Protein AF-A0A812RZG4-F1 (afdb_monomer_lite)

Structure (mmCIF, N/CA/C/O backbone):
data_AF-A0A812RZG4-F1
#
_entry.id   AF-A0A812RZG4-F1
#
loop_
_atom_site.group_PDB
_atom_site.id
_atom_site.type_symbol
_atom_site.label_atom_id
_atom_site.label_alt_id
_atom_site.label_comp_id
_atom_site.label_asym_id
_atom_site.label_entity_id
_atom_site.label_seq_id
_atom_site.pdbx_PDB_ins_code
_atom_site.Cartn_x
_atom_site.Cartn_y
_atom_site.Cartn_z
_atom_site.occupancy
_atom_site.B_iso_or_equiv
_atom_site.auth_seq_id
_atom_site.auth_comp_id
_atom_site.auth_asym_id
_atom_site.auth_atom_id
_atom_site.pdbx_PDB_model_num
ATOM 1 N N . MET A 1 1 ? 35.842 13.513 -30.219 1.00 51.75 1 MET A N 1
ATOM 2 C CA . MET A 1 1 ? 35.924 12.450 -31.247 1.00 51.75 1 MET A CA 1
ATOM 3 C C . MET A 1 1 ? 34.737 12.496 -32.222 1.00 51.75 1 MET A C 1
ATOM 5 O O . MET A 1 1 ? 34.885 11.946 -33.302 1.00 51.75 1 MET A O 1
ATOM 9 N N . SER A 1 2 ? 33.647 13.220 -31.914 1.00 59.09 2 SER A N 1
ATOM 10 C CA . SER A 1 2 ? 32.425 13.367 -32.733 1.00 59.09 2 SER A CA 1
ATOM 11 C C . SER A 1 2 ? 32.635 13.960 -34.135 1.00 59.09 2 SER A C 1
ATOM 13 O O . SER A 1 2 ? 32.169 13.393 -35.119 1.00 59.09 2 SER A O 1
ATOM 15 N N . ASP A 1 3 ? 33.378 15.067 -34.253 1.00 62.31 3 ASP A N 1
ATOM 16 C CA . ASP A 1 3 ? 33.413 15.854 -35.501 1.00 62.31 3 ASP A CA 1
ATOM 17 C C . ASP A 1 3 ? 34.073 15.099 -36.664 1.00 62.31 3 ASP A C 1
ATOM 19 O O . ASP A 1 3 ? 33.708 15.277 -37.824 1.00 62.31 3 ASP A O 1
ATOM 23 N N . THR A 1 4 ? 35.033 14.219 -36.365 1.00 77.75 4 THR A N 1
ATOM 24 C CA . THR A 1 4 ? 35.741 13.416 -37.373 1.00 77.75 4 THR A CA 1
ATOM 25 C C . THR A 1 4 ? 34.890 12.252 -37.889 1.00 77.75 4 THR A C 1
ATOM 27 O O . THR A 1 4 ? 34.927 11.954 -39.084 1.00 77.75 4 THR A O 1
ATOM 30 N N . ASP A 1 5 ? 34.103 11.605 -37.022 1.00 81.75 5 ASP A N 1
ATOM 31 C CA . ASP A 1 5 ? 33.207 10.516 -37.429 1.00 81.75 5 ASP A CA 1
ATOM 32 C C . ASP A 1 5 ? 31.976 11.049 -38.174 1.00 81.75 5 ASP A C 1
ATOM 34 O O . ASP A 1 5 ? 31.605 10.482 -39.205 1.00 81.75 5 ASP A O 1
ATOM 38 N N . GLN A 1 6 ? 31.413 12.185 -37.748 1.00 88.31 6 GLN A N 1
ATOM 39 C CA . GLN A 1 6 ? 30.351 12.875 -38.486 1.00 88.31 6 GLN A CA 1
ATOM 40 C C . GLN A 1 6 ? 30.798 13.228 -39.914 1.00 88.31 6 GLN A C 1
ATOM 42 O O . GLN A 1 6 ? 30.150 12.822 -40.877 1.00 88.31 6 GLN A O 1
ATOM 47 N N . GLN A 1 7 ? 31.944 13.904 -40.074 1.00 88.25 7 GLN A N 1
ATOM 48 C CA . GLN A 1 7 ? 32.478 14.287 -41.392 1.00 88.25 7 GLN A CA 1
ATOM 49 C C . GLN A 1 7 ? 32.712 13.078 -42.308 1.00 88.25 7 GLN A C 1
ATOM 51 O O . GLN A 1 7 ? 32.438 13.131 -43.510 1.00 88.25 7 GLN A O 1
ATOM 56 N N . LYS A 1 8 ? 33.200 11.968 -41.745 1.00 88.69 8 LYS A N 1
ATOM 57 C CA . LYS A 1 8 ? 33.406 10.711 -42.471 1.00 88.69 8 LYS A CA 1
ATOM 58 C C . LYS A 1 8 ? 32.087 10.136 -42.996 1.00 88.69 8 LYS A C 1
ATOM 60 O O . LYS A 1 8 ? 32.036 9.692 -44.147 1.00 88.69 8 LYS A O 1
ATOM 65 N N . TRP A 1 9 ? 31.037 10.114 -42.176 1.00 88.88 9 TRP A N 1
ATOM 66 C CA . TRP A 1 9 ? 29.726 9.608 -42.590 1.00 88.88 9 TRP A CA 1
ATOM 67 C C . TRP A 1 9 ? 29.022 10.560 -43.557 1.00 88.88 9 TRP A C 1
ATOM 69 O O . TRP A 1 9 ? 28.517 10.093 -44.577 1.00 88.88 9 TRP A O 1
ATOM 79 N N . ASP A 1 10 ? 29.107 11.874 -43.340 1.00 91.31 10 ASP A N 1
ATOM 80 C CA . ASP A 1 10 ? 28.609 12.890 -44.273 1.00 91.31 10 ASP A CA 1
ATOM 81 C C . ASP A 1 10 ? 29.238 12.722 -45.665 1.00 91.31 10 ASP A C 1
ATOM 83 O O . ASP A 1 10 ? 28.534 12.681 -46.680 1.00 91.31 10 ASP A O 1
ATOM 87 N N . GLN A 1 11 ? 30.562 12.535 -45.732 1.00 90.06 11 GLN A N 1
ATOM 88 C CA . GLN A 1 11 ? 31.269 12.280 -46.988 1.00 90.06 11 GLN A CA 1
ATOM 89 C C . GLN A 1 11 ? 30.809 10.970 -47.644 1.00 90.06 11 GLN A C 1
ATOM 91 O O . GLN A 1 11 ? 30.577 10.931 -48.856 1.00 90.06 11 GLN A O 1
ATOM 96 N N . ARG A 1 12 ? 30.652 9.897 -46.858 1.00 87.00 12 ARG A N 1
ATOM 97 C CA . ARG A 1 12 ? 30.196 8.594 -47.358 1.00 87.00 12 ARG A CA 1
ATOM 98 C C . ARG A 1 12 ? 28.782 8.672 -47.930 1.00 87.00 12 ARG A C 1
ATOM 100 O O . ARG A 1 12 ? 28.561 8.155 -49.023 1.00 87.00 12 ARG A O 1
ATOM 107 N N . TYR A 1 13 ? 27.846 9.319 -47.239 1.00 87.88 13 TYR A N 1
ATOM 108 C CA . TYR A 1 13 ? 26.474 9.469 -47.724 1.00 87.88 13 TYR A CA 1
ATOM 109 C C . TYR A 1 13 ? 26.398 10.383 -48.947 1.00 87.88 13 TYR A C 1
ATOM 111 O O . TYR A 1 13 ? 25.717 10.033 -49.908 1.00 87.88 13 TYR A O 1
ATOM 119 N N . THR A 1 14 ? 27.186 11.463 -48.985 1.00 85.19 14 THR A N 1
ATOM 120 C CA . THR A 1 14 ? 27.299 12.349 -50.160 1.00 85.19 14 THR A CA 1
ATOM 121 C C . THR A 1 14 ? 27.743 11.584 -51.412 1.00 85.19 14 THR A C 1
ATOM 123 O O . THR A 1 14 ? 27.194 11.768 -52.496 1.00 85.19 14 THR A O 1
ATOM 126 N N . GLN A 1 15 ? 28.707 10.667 -51.280 1.00 81.44 15 GLN A N 1
ATOM 127 C CA . GLN A 1 15 ? 29.173 9.831 -52.396 1.00 81.44 15 GLN A CA 1
ATOM 128 C C . GLN A 1 15 ? 28.158 8.752 -52.812 1.00 81.44 15 GLN A C 1
ATOM 130 O O . GLN A 1 15 ? 28.239 8.221 -53.919 1.00 81.44 15 GLN A O 1
ATOM 135 N N . GLN A 1 16 ? 27.202 8.421 -51.941 1.00 69.25 16 GLN A N 1
ATOM 136 C CA . GLN A 1 16 ? 26.176 7.399 -52.164 1.00 69.25 16 GLN A CA 1
ATOM 137 C C . GLN A 1 16 ? 24.827 7.961 -52.635 1.00 69.25 16 GLN A C 1
ATOM 139 O O . GLN A 1 16 ? 23.929 7.168 -52.913 1.00 69.25 16 GLN A O 1
ATOM 144 N N . VAL A 1 17 ? 24.698 9.285 -52.808 1.00 60.97 17 VAL A N 1
ATOM 145 C CA . VAL A 1 17 ? 23.477 9.971 -53.294 1.00 60.97 17 VAL A CA 1
ATOM 146 C C . VAL A 1 17 ? 22.933 9.360 -54.597 1.00 60.97 17 VAL A C 1
ATOM 148 O O . VAL A 1 17 ? 21.732 9.388 -54.837 1.00 60.97 17 VAL A O 1
ATOM 151 N N . GLN A 1 18 ? 23.790 8.747 -55.423 1.00 54.22 18 GLN A N 1
ATOM 152 C CA . GLN A 1 18 ? 23.401 8.121 -56.694 1.00 54.22 18 GLN A CA 1
ATOM 153 C C . GLN A 1 18 ? 22.948 6.648 -56.602 1.00 54.22 18 GLN A C 1
ATOM 155 O O . GLN A 1 18 ? 22.683 6.045 -57.641 1.00 54.22 18 GLN A O 1
ATOM 160 N N . ARG A 1 19 ? 22.869 6.029 -55.412 1.00 54.75 19 ARG A N 1
ATOM 161 C CA . ARG A 1 19 ? 22.460 4.615 -55.266 1.00 54.75 19 ARG A CA 1
ATOM 162 C C . ARG A 1 19 ? 21.102 4.449 -54.587 1.00 54.75 19 ARG A C 1
ATOM 164 O O . ARG A 1 19 ? 20.833 5.117 -53.593 1.00 54.75 19 ARG A O 1
ATOM 171 N N . GLU A 1 20 ? 20.334 3.514 -55.160 1.00 61.94 20 GLU A N 1
ATOM 172 C CA . GLU A 1 20 ? 19.134 2.775 -54.715 1.00 61.94 20 GLU A CA 1
ATOM 173 C C . GLU A 1 20 ? 18.366 3.279 -53.478 1.00 61.94 20 GLU A C 1
ATOM 175 O O . GLU A 1 20 ? 18.933 3.674 -52.458 1.00 61.94 20 GLU A O 1
ATOM 180 N N . THR A 1 21 ? 17.036 3.194 -53.565 1.00 70.25 21 THR A N 1
ATOM 181 C CA . THR A 1 21 ? 16.107 3.428 -52.453 1.00 70.25 21 THR A CA 1
ATOM 182 C C . THR A 1 21 ? 16.547 2.643 -51.210 1.00 70.25 21 THR A C 1
ATOM 184 O O . THR A 1 21 ? 16.838 1.450 -51.331 1.00 70.25 21 THR A O 1
ATOM 187 N N . PRO A 1 22 ? 16.609 3.269 -50.019 1.00 83.62 22 PRO A N 1
ATOM 188 C CA . PRO A 1 22 ? 16.987 2.565 -48.800 1.00 83.62 22 PRO A CA 1
ATOM 189 C C . PRO A 1 22 ? 16.016 1.407 -48.527 1.00 83.62 22 PRO A C 1
ATOM 191 O O . PRO A 1 22 ? 14.800 1.591 -48.523 1.00 83.62 22 PRO A O 1
ATOM 194 N N . SER A 1 23 ? 16.559 0.208 -48.317 1.00 88.38 23 SER A N 1
ATOM 195 C CA . SER A 1 23 ? 15.798 -1.018 -48.051 1.00 88.38 23 SER A CA 1
ATOM 196 C C . SER A 1 23 ? 15.983 -1.478 -46.601 1.00 88.38 23 SER A C 1
ATOM 198 O O . SER A 1 23 ? 17.093 -1.332 -46.079 1.00 88.38 23 SER A O 1
ATOM 200 N N . PRO A 1 24 ? 14.970 -2.095 -45.968 1.00 94.38 24 PRO A N 1
ATOM 201 C CA . PRO A 1 24 ? 15.117 -2.658 -44.629 1.00 94.38 24 PRO A CA 1
ATOM 202 C C . PRO A 1 24 ? 16.081 -3.847 -44.608 1.00 94.38 24 PRO A C 1
ATOM 204 O O . PRO A 1 24 ? 16.322 -4.512 -45.622 1.00 94.38 24 PRO A O 1
ATOM 207 N N . ALA A 1 25 ? 16.601 -4.155 -43.424 1.00 92.38 25 ALA A N 1
ATOM 208 C CA . ALA A 1 25 ? 17.324 -5.392 -43.196 1.00 92.38 25 ALA A CA 1
ATOM 209 C C . ALA A 1 25 ? 16.395 -6.608 -43.420 1.00 92.38 25 ALA A C 1
ATOM 211 O O . ALA A 1 25 ? 15.291 -6.635 -42.877 1.00 92.38 25 ALA A O 1
ATOM 212 N N . PRO A 1 26 ? 16.818 -7.647 -44.169 1.00 92.50 26 PRO A N 1
ATOM 213 C CA . PRO A 1 26 ? 16.006 -8.838 -44.416 1.00 92.50 26 PRO A CA 1
ATOM 214 C C . PRO A 1 26 ? 15.552 -9.534 -43.136 1.00 92.50 26 PRO A C 1
ATOM 216 O O . PRO A 1 26 ? 14.422 -9.999 -43.068 1.00 92.50 26 PRO A O 1
ATOM 219 N N . TRP A 1 27 ? 16.408 -9.555 -42.112 1.00 93.31 27 TRP A N 1
ATOM 220 C CA . TRP A 1 27 ? 16.077 -10.184 -40.839 1.00 93.31 27 TRP A CA 1
ATOM 221 C C . TRP A 1 27 ? 14.965 -9.428 -40.092 1.00 93.31 27 TRP A C 1
ATOM 223 O O . TRP A 1 27 ? 14.059 -10.052 -39.553 1.00 93.31 27 TRP A O 1
ATOM 233 N N . LEU A 1 28 ? 14.939 -8.090 -40.159 1.00 96.00 28 LEU A N 1
ATOM 234 C CA . LEU A 1 28 ? 13.818 -7.290 -39.646 1.00 96.00 28 LEU A CA 1
ATOM 235 C C . LEU A 1 28 ? 12.501 -7.623 -40.361 1.00 96.00 28 LEU A C 1
ATOM 237 O O . LEU A 1 28 ? 11.451 -7.706 -39.730 1.00 96.00 28 LEU A O 1
ATOM 241 N N . VAL A 1 29 ? 12.548 -7.816 -41.682 1.00 95.94 29 VAL A N 1
ATOM 242 C CA . VAL A 1 29 ? 11.369 -8.190 -42.478 1.00 95.94 29 VAL A CA 1
ATOM 243 C C . VAL A 1 29 ? 10.854 -9.573 -42.082 1.00 95.94 29 VAL A C 1
ATOM 245 O O . VAL A 1 29 ? 9.645 -9.742 -41.944 1.00 95.94 29 VAL A O 1
ATOM 248 N N . GLU A 1 30 ? 11.765 -10.530 -41.899 1.00 94.12 30 GLU A N 1
ATOM 249 C CA . GLU A 1 30 ? 11.473 -11.901 -41.471 1.00 94.12 30 GLU A CA 1
ATOM 250 C C . GLU A 1 30 ? 10.809 -11.935 -40.091 1.00 94.12 30 GLU A C 1
ATOM 252 O O . GLU A 1 30 ? 9.770 -12.568 -39.936 1.00 94.12 30 GLU A O 1
ATOM 257 N N . MET A 1 31 ? 11.372 -11.215 -39.118 1.00 94.31 31 MET A N 1
ATOM 258 C CA . MET A 1 31 ? 10.927 -11.275 -37.724 1.00 94.31 31 MET A CA 1
ATOM 259 C C . MET A 1 31 ? 9.695 -10.424 -37.425 1.00 94.31 31 MET A C 1
ATOM 261 O O . MET A 1 31 ? 9.089 -10.617 -36.379 1.00 94.31 31 MET A O 1
ATOM 265 N N . LEU A 1 32 ? 9.300 -9.500 -38.309 1.00 93.25 32 LEU A N 1
ATOM 266 C CA . LEU A 1 32 ? 8.202 -8.558 -38.055 1.00 93.25 32 LEU A CA 1
ATOM 267 C C . LEU A 1 32 ? 6.920 -9.195 -37.466 1.00 93.25 32 LEU A C 1
ATOM 269 O O . LEU A 1 32 ? 6.352 -8.579 -36.569 1.00 93.25 32 LEU A O 1
ATOM 273 N N . PRO A 1 33 ? 6.447 -10.386 -37.901 1.00 91.00 33 PRO A N 1
ATOM 274 C CA . PRO A 1 33 ? 5.260 -11.021 -37.317 1.00 91.00 33 PRO A CA 1
ATOM 275 C C . PRO A 1 33 ? 5.390 -11.391 -35.831 1.00 91.00 33 PRO A C 1
ATOM 277 O O . PRO A 1 33 ? 4.374 -11.575 -35.168 1.00 91.00 33 PRO A O 1
ATOM 280 N N . GLU A 1 34 ? 6.616 -11.518 -35.323 1.00 85.19 34 GLU A N 1
ATOM 281 C CA . GLU A 1 34 ? 6.931 -11.852 -33.929 1.00 85.19 34 GLU A CA 1
ATOM 282 C C . GLU A 1 34 ? 7.238 -10.605 -33.077 1.00 85.19 34 GLU A C 1
ATOM 284 O O . GLU A 1 34 ? 7.416 -10.716 -31.865 1.00 85.19 34 GLU A O 1
ATOM 289 N N . LEU A 1 35 ? 7.316 -9.413 -33.687 1.00 92.69 35 LEU A N 1
ATOM 290 C CA . LEU A 1 35 ? 7.664 -8.170 -32.994 1.00 92.69 35 LEU A CA 1
ATOM 291 C C . LEU A 1 35 ? 6.420 -7.456 -32.432 1.00 92.69 35 LEU A C 1
ATOM 293 O O . LEU A 1 35 ? 5.355 -7.481 -33.056 1.00 92.69 35 LEU A O 1
ATOM 297 N N . PRO A 1 36 ? 6.541 -6.759 -31.285 1.00 89.81 36 PRO A N 1
ATOM 298 C CA . PRO A 1 36 ? 5.446 -5.972 -30.729 1.00 89.81 36 PRO A CA 1
ATOM 299 C C . PRO A 1 36 ? 5.113 -4.792 -31.644 1.00 89.81 36 PRO A C 1
ATOM 301 O O . PRO A 1 36 ? 6.006 -4.209 -32.257 1.00 89.81 36 PRO A O 1
ATOM 304 N N . ALA A 1 37 ? 3.838 -4.416 -31.724 1.00 89.81 37 ALA A N 1
ATOM 305 C CA . ALA A 1 37 ? 3.408 -3.181 -32.379 1.00 89.81 37 ALA A CA 1
ATOM 306 C C . ALA A 1 37 ? 3.561 -1.978 -31.430 1.00 89.81 37 ALA A C 1
ATOM 308 O O . ALA A 1 37 ? 3.506 -2.148 -30.215 1.00 89.81 37 ALA A O 1
ATOM 309 N N . GLY A 1 38 ? 3.685 -0.762 -31.976 1.00 94.38 38 GLY A N 1
ATOM 310 C CA . GLY A 1 38 ? 3.673 0.471 -31.180 1.00 94.38 38 GLY A CA 1
ATOM 311 C C . GLY A 1 38 ? 4.760 1.470 -31.572 1.00 94.38 38 GLY A C 1
ATOM 312 O O . GLY A 1 38 ? 4.824 1.898 -32.728 1.00 94.38 38 GLY A O 1
ATOM 313 N N . THR A 1 39 ? 5.578 1.895 -30.610 1.00 97.62 39 THR A N 1
ATOM 314 C CA . THR A 1 39 ? 6.683 2.840 -30.811 1.00 97.62 39 THR A CA 1
ATOM 315 C C . THR A 1 39 ? 7.992 2.098 -31.082 1.00 97.62 39 THR A C 1
ATOM 317 O O . THR A 1 39 ? 8.342 1.156 -30.370 1.00 97.62 39 THR A O 1
ATOM 320 N N . ALA A 1 40 ? 8.733 2.527 -32.107 1.00 98.50 40 ALA A N 1
ATOM 321 C CA . ALA A 1 40 ? 10.020 1.944 -32.469 1.00 98.50 40 ALA A CA 1
ATOM 322 C C . ALA A 1 40 ? 11.141 2.987 -32.526 1.00 98.50 40 ALA A C 1
ATOM 324 O O . ALA A 1 40 ? 10.914 4.118 -32.955 1.00 98.50 40 ALA A O 1
ATOM 325 N N . LEU A 1 41 ? 12.351 2.572 -32.153 1.00 98.50 41 LEU A N 1
ATOM 326 C CA . LEU A 1 41 ? 13.575 3.359 -32.275 1.00 98.50 41 LEU A CA 1
ATOM 327 C C . LEU A 1 41 ? 14.570 2.671 -33.217 1.00 98.50 41 LEU A C 1
ATOM 329 O O . LEU A 1 41 ? 14.951 1.525 -32.978 1.00 98.50 41 LEU A O 1
ATOM 333 N N . ASP A 1 42 ? 15.018 3.380 -34.252 1.00 98.38 42 ASP A N 1
ATOM 334 C CA . ASP A 1 42 ? 16.078 2.943 -35.173 1.00 98.38 42 ASP A CA 1
ATOM 335 C C . ASP A 1 42 ? 17.398 3.659 -34.845 1.00 98.38 42 ASP A C 1
ATOM 337 O O . ASP A 1 42 ? 17.562 4.856 -35.107 1.00 98.38 42 ASP A O 1
ATOM 341 N N . LEU A 1 43 ? 18.330 2.932 -34.223 1.00 97.94 43 LEU A N 1
ATOM 342 C CA . LEU A 1 43 ? 19.641 3.440 -33.813 1.00 97.94 43 LEU A CA 1
ATOM 343 C C . LEU A 1 43 ? 20.667 3.282 -34.937 1.00 97.94 43 LEU A C 1
ATOM 345 O O . LEU A 1 43 ? 20.830 2.191 -35.483 1.00 97.94 43 LEU A O 1
ATOM 349 N N . ALA A 1 44 ? 21.406 4.361 -35.215 1.00 95.50 44 ALA A N 1
ATOM 350 C CA . ALA A 1 44 ? 22.316 4.469 -36.358 1.00 95.50 44 ALA A CA 1
ATOM 351 C C . ALA A 1 44 ? 21.589 4.184 -37.685 1.00 95.50 44 ALA A C 1
ATOM 353 O O . ALA A 1 44 ? 22.007 3.364 -38.503 1.00 95.50 44 ALA A O 1
ATOM 354 N N . CYS A 1 45 ? 20.455 4.866 -37.867 1.00 95.69 45 CYS A N 1
ATOM 355 C CA . CYS A 1 45 ? 19.487 4.588 -38.929 1.00 95.69 45 CYS A CA 1
ATOM 356 C C . CYS A 1 45 ? 20.012 4.865 -40.352 1.00 95.69 45 CYS A C 1
ATOM 358 O O . CYS A 1 45 ? 19.423 4.413 -41.342 1.00 95.69 45 CYS A O 1
ATOM 360 N N . GLY A 1 46 ? 21.105 5.621 -40.490 1.00 93.62 46 GLY A N 1
ATOM 361 C CA . GLY A 1 46 ? 21.697 6.021 -41.759 1.00 93.62 46 GLY A CA 1
ATOM 362 C C . GLY A 1 46 ? 20.705 6.716 -42.686 1.00 93.62 46 GLY A C 1
ATOM 363 O O . GLY A 1 46 ? 20.256 7.826 -42.426 1.00 93.62 46 GLY A O 1
ATOM 364 N N . ARG A 1 47 ? 20.363 6.053 -43.799 1.00 93.38 47 ARG A N 1
ATOM 365 C CA . ARG A 1 47 ? 19.377 6.544 -44.786 1.00 93.38 47 ARG A CA 1
ATOM 366 C C . ARG A 1 47 ? 17.929 6.140 -44.452 1.00 93.38 47 ARG A C 1
ATOM 368 O O . ARG A 1 47 ? 17.048 6.318 -45.286 1.00 93.38 47 ARG A O 1
ATOM 375 N N . GLY A 1 48 ? 17.683 5.556 -43.277 1.00 94.44 48 GLY A N 1
ATOM 376 C CA . GLY A 1 48 ? 16.348 5.275 -42.739 1.00 94.44 48 GLY A CA 1
ATOM 377 C C . GLY A 1 48 ? 15.649 4.026 -43.282 1.00 94.44 48 GLY A C 1
ATOM 378 O O . GLY A 1 48 ? 14.431 3.943 -43.197 1.00 94.44 48 GLY A O 1
ATOM 379 N N . GLY A 1 49 ? 16.366 3.052 -43.854 1.00 95.25 49 GLY A N 1
ATOM 380 C CA . GLY A 1 49 ? 15.741 1.872 -44.479 1.00 95.25 49 GLY A CA 1
ATOM 381 C C . GLY A 1 49 ? 14.862 1.046 -43.529 1.00 95.25 49 GLY A C 1
ATOM 382 O O . GLY A 1 49 ? 13.755 0.657 -43.901 1.00 95.25 49 GLY A O 1
ATOM 383 N N . ASN A 1 50 ? 15.324 0.819 -42.294 1.00 97.69 50 ASN A N 1
ATOM 384 C CA . ASN A 1 50 ? 14.541 0.135 -41.261 1.00 97.69 50 ASN A CA 1
ATOM 385 C C . ASN A 1 50 ? 13.417 1.039 -40.739 1.00 97.69 50 ASN A C 1
ATOM 387 O O . ASN A 1 50 ? 12.261 0.617 -40.720 1.00 97.69 50 ASN A O 1
ATOM 391 N N . ALA A 1 51 ? 13.733 2.291 -40.388 1.00 98.00 51 ALA A N 1
ATOM 392 C CA . ALA A 1 51 ? 12.755 3.254 -39.892 1.00 98.00 51 ALA A CA 1
ATOM 393 C C . ALA A 1 51 ? 11.557 3.470 -40.837 1.00 98.00 51 ALA A C 1
ATOM 395 O O . ALA A 1 51 ? 10.406 3.422 -40.407 1.00 98.00 51 ALA A O 1
ATOM 396 N N . ILE A 1 52 ? 11.812 3.660 -42.136 1.00 97.88 52 ILE A N 1
ATOM 397 C CA . ILE A 1 52 ? 10.777 3.857 -43.164 1.00 97.88 52 ILE A CA 1
ATOM 398 C C . ILE A 1 52 ? 9.914 2.601 -43.307 1.00 97.88 52 ILE A C 1
ATOM 400 O O . ILE A 1 52 ? 8.690 2.698 -43.404 1.00 97.88 52 ILE A O 1
ATOM 404 N N . TYR A 1 53 ? 10.534 1.417 -43.291 1.00 98.00 53 TYR A N 1
ATOM 405 C CA . TYR A 1 53 ? 9.808 0.151 -43.359 1.00 98.00 53 TYR A CA 1
ATOM 406 C C . TYR A 1 53 ? 8.884 -0.043 -42.153 1.00 98.00 53 TYR A C 1
ATOM 408 O O . TYR A 1 53 ? 7.709 -0.356 -42.342 1.00 98.00 53 TYR A O 1
ATOM 416 N N . LEU A 1 54 ? 9.381 0.190 -40.934 1.00 98.12 54 LEU A N 1
ATOM 417 C CA . LEU A 1 54 ? 8.586 0.099 -39.706 1.00 98.12 54 LEU A CA 1
ATOM 418 C C . LEU A 1 54 ? 7.433 1.110 -39.711 1.00 98.12 54 LEU A C 1
ATOM 420 O O . LEU A 1 54 ? 6.288 0.734 -39.458 1.00 98.12 54 LEU A O 1
ATOM 424 N N . ALA A 1 55 ? 7.683 2.363 -40.094 1.00 97.94 55 ALA A N 1
ATOM 425 C CA . ALA A 1 55 ? 6.629 3.373 -40.200 1.00 97.94 55 ALA A CA 1
ATOM 426 C C . ALA A 1 55 ? 5.544 2.964 -41.214 1.00 97.94 55 ALA A C 1
ATOM 428 O O . ALA A 1 55 ? 4.350 3.096 -40.943 1.00 97.94 55 ALA A O 1
ATOM 429 N N . GLY A 1 56 ? 5.936 2.360 -42.342 1.00 96.62 56 GLY A N 1
ATOM 430 C CA . GLY A 1 56 ? 5.009 1.801 -43.333 1.00 96.62 56 GLY A CA 1
ATOM 431 C C . GLY A 1 56 ? 4.178 0.612 -42.834 1.00 96.62 56 GLY A C 1
ATOM 432 O O . GLY A 1 56 ? 3.204 0.230 -43.482 1.00 96.62 56 GLY A O 1
ATOM 433 N N . ARG A 1 57 ? 4.533 0.029 -41.684 1.00 97.25 57 ARG A N 1
ATOM 434 C CA . ARG A 1 57 ? 3.800 -1.054 -41.008 1.00 97.25 57 ARG A CA 1
ATOM 435 C C . ARG A 1 57 ? 3.014 -0.578 -39.785 1.00 97.25 57 ARG A C 1
ATOM 437 O O . ARG A 1 57 ? 2.467 -1.408 -39.069 1.00 97.25 57 ARG A O 1
ATOM 444 N N . GLY A 1 58 ? 2.906 0.737 -39.587 1.00 95.94 58 GLY A N 1
ATOM 445 C CA . GLY A 1 58 ? 2.065 1.345 -38.553 1.00 95.94 58 GLY A CA 1
ATOM 446 C C . GLY A 1 58 ? 2.782 1.668 -37.243 1.00 95.94 58 GLY A C 1
ATOM 447 O O . GLY A 1 58 ? 2.116 2.036 -36.278 1.00 95.94 58 GLY A O 1
ATOM 448 N N . TYR A 1 59 ? 4.112 1.564 -37.193 1.00 97.88 59 TYR A N 1
ATOM 449 C CA . TYR A 1 59 ? 4.877 1.998 -36.026 1.00 97.88 59 TYR A CA 1
ATOM 450 C C . TYR A 1 59 ? 4.969 3.525 -35.956 1.00 97.88 59 TYR A C 1
ATOM 452 O O . TYR A 1 59 ? 5.111 4.201 -36.976 1.00 97.88 59 TYR A O 1
ATOM 460 N N . THR A 1 60 ? 4.973 4.067 -34.738 1.00 98.19 60 THR A N 1
ATOM 461 C CA . THR A 1 60 ? 5.478 5.427 -34.501 1.00 98.19 60 THR A CA 1
ATOM 462 C C . THR A 1 60 ? 6.991 5.339 -34.361 1.00 98.19 60 THR A C 1
ATOM 464 O O . THR A 1 60 ? 7.464 4.716 -33.414 1.00 98.19 60 THR A O 1
ATOM 467 N N . VAL A 1 61 ? 7.742 5.908 -35.305 1.00 98.44 61 VAL A N 1
ATOM 468 C CA . VAL A 1 61 ? 9.189 5.666 -35.396 1.00 98.44 61 VAL A CA 1
ATOM 469 C C . VAL A 1 61 ? 10.004 6.916 -35.106 1.00 98.44 61 VAL A C 1
ATOM 471 O O . VAL A 1 61 ? 9.847 7.932 -35.790 1.00 98.44 61 VAL A O 1
ATOM 474 N N . ASP A 1 62 ? 10.935 6.776 -34.168 1.00 98.38 62 ASP A N 1
ATOM 475 C CA . ASP A 1 62 ? 12.042 7.698 -33.947 1.00 98.38 62 ASP A CA 1
ATOM 476 C C . ASP A 1 62 ? 13.326 7.079 -34.518 1.00 98.38 62 ASP A C 1
ATOM 478 O O . ASP A 1 62 ? 13.545 5.870 -34.440 1.00 98.38 62 ASP A O 1
ATOM 482 N N . ALA A 1 63 ? 14.169 7.888 -35.153 1.00 98.19 63 ALA A N 1
ATOM 483 C CA . ALA A 1 63 ? 15.366 7.407 -35.835 1.00 98.19 63 ALA A CA 1
ATOM 484 C C . ALA A 1 63 ? 16.545 8.354 -35.597 1.00 98.19 63 ALA A C 1
ATOM 486 O O . ALA A 1 63 ? 16.417 9.575 -35.737 1.00 98.19 63 ALA A O 1
ATOM 487 N N . ILE A 1 64 ? 17.693 7.792 -35.217 1.00 97.50 64 ILE A N 1
ATOM 488 C CA . ILE A 1 64 ? 18.865 8.561 -34.786 1.00 97.50 64 ILE A CA 1
ATOM 489 C C . ILE A 1 64 ? 20.070 8.207 -35.646 1.00 97.50 64 ILE A C 1
ATOM 491 O O . ILE A 1 64 ? 20.365 7.032 -35.863 1.00 97.50 64 ILE A O 1
ATOM 495 N N . ASP A 1 65 ? 20.787 9.223 -36.113 1.00 96.62 65 ASP A N 1
ATOM 496 C CA . ASP A 1 65 ? 22.093 9.065 -36.753 1.00 96.62 65 ASP A CA 1
ATOM 497 C C . ASP A 1 65 ? 22.999 10.259 -36.427 1.00 96.62 65 ASP A C 1
ATOM 499 O O . ASP A 1 65 ? 22.518 11.336 -36.071 1.00 96.62 65 ASP A O 1
ATOM 503 N N . ILE A 1 66 ? 24.312 10.078 -36.560 1.00 95.12 66 ILE A N 1
ATOM 504 C CA . ILE A 1 66 ? 25.296 11.147 -36.356 1.00 95.12 66 ILE A CA 1
ATOM 505 C C . ILE A 1 66 ? 25.395 12.081 -37.570 1.00 95.12 66 ILE A C 1
ATOM 507 O O . ILE A 1 66 ? 25.878 13.199 -37.432 1.00 95.12 66 ILE A O 1
ATOM 511 N N . SER A 1 67 ? 24.976 11.633 -38.760 1.00 95.06 67 SER A N 1
ATOM 512 C CA . SER A 1 67 ? 25.148 12.358 -40.021 1.00 95.06 67 SER A CA 1
ATOM 513 C C . SER A 1 67 ? 23.903 13.163 -40.414 1.00 95.06 67 SER A C 1
ATOM 515 O O . SER A 1 67 ? 22.907 12.577 -40.854 1.00 95.06 67 SER A O 1
ATOM 517 N N . PRO A 1 68 ? 23.958 14.510 -40.399 1.00 94.06 68 PRO A N 1
ATOM 518 C CA . PRO A 1 68 ? 22.892 15.343 -40.952 1.00 94.06 68 PRO A CA 1
ATOM 519 C C . PRO A 1 68 ? 22.605 15.047 -42.430 1.00 94.06 68 PRO A C 1
ATOM 521 O O . PRO A 1 68 ? 21.451 15.099 -42.849 1.00 94.06 68 PRO A O 1
ATOM 524 N N . VAL A 1 69 ? 23.635 14.707 -43.219 1.00 93.81 69 VAL A N 1
ATOM 525 C CA . VAL A 1 69 ? 23.478 14.362 -44.643 1.00 93.81 69 VAL A CA 1
ATOM 526 C C . VAL A 1 69 ? 22.692 13.059 -44.806 1.00 93.81 69 VAL A C 1
ATOM 528 O O . VAL A 1 69 ? 21.785 12.986 -45.636 1.00 93.81 69 VAL A O 1
ATOM 531 N N . GLY A 1 70 ? 23.005 12.033 -44.008 1.00 92.62 70 GLY A N 1
ATOM 532 C CA . GLY A 1 70 ? 22.262 10.771 -43.995 1.00 92.62 70 GLY A CA 1
ATOM 533 C C . GLY A 1 70 ? 20.793 10.976 -43.623 1.00 92.62 70 GLY A C 1
ATOM 534 O O . GLY A 1 70 ? 19.905 10.502 -44.335 1.00 92.62 70 GLY A O 1
ATOM 535 N N . LEU A 1 71 ? 20.540 11.767 -42.576 1.00 95.31 71 LEU A N 1
ATOM 536 C CA . LEU A 1 71 ? 19.190 12.088 -42.112 1.00 95.31 71 LEU A CA 1
ATOM 537 C C . LEU A 1 71 ? 18.384 12.896 -43.131 1.00 95.31 71 LEU A C 1
ATOM 539 O O . LEU A 1 71 ? 17.192 12.643 -43.285 1.00 95.31 71 LEU A O 1
ATOM 543 N N . GLN A 1 72 ? 19.007 13.821 -43.866 1.00 94.12 72 GLN A N 1
ATOM 544 C CA . GLN A 1 72 ? 18.327 14.535 -44.948 1.00 94.12 72 GLN A CA 1
ATOM 545 C C . GLN A 1 72 ? 17.857 13.563 -46.042 1.00 94.12 72 GLN A C 1
ATOM 547 O O . GLN A 1 72 ? 16.695 13.594 -46.447 1.00 94.12 72 GLN A O 1
ATOM 552 N N . LEU A 1 73 ? 18.726 12.643 -46.475 1.00 92.81 73 LEU A N 1
ATOM 553 C CA . LEU A 1 73 ? 18.356 11.613 -47.453 1.00 92.81 73 LEU A CA 1
ATOM 554 C C . LEU A 1 73 ? 17.255 10.682 -46.915 1.00 92.81 73 LEU A C 1
ATOM 556 O O . LEU A 1 73 ? 16.381 10.259 -47.672 1.00 92.81 73 LEU A O 1
ATOM 560 N N . ALA A 1 74 ? 17.282 10.369 -45.617 1.00 94.25 74 ALA A N 1
ATOM 561 C CA . ALA A 1 74 ? 16.255 9.566 -44.960 1.00 94.25 74 ALA A CA 1
ATOM 562 C C . ALA A 1 74 ? 14.895 10.282 -44.927 1.00 94.25 74 ALA A C 1
ATOM 564 O O . ALA A 1 74 ? 13.866 9.665 -45.202 1.00 94.25 74 ALA A O 1
ATOM 565 N N . GLN A 1 75 ? 14.883 11.591 -44.658 1.00 95.25 75 GLN A N 1
ATOM 566 C CA . GLN A 1 75 ? 13.679 12.425 -44.684 1.00 95.25 75 GLN A CA 1
ATOM 567 C C . GLN A 1 75 ? 13.055 12.481 -46.084 1.00 95.25 75 GLN A C 1
ATOM 569 O O . GLN A 1 75 ? 11.845 12.302 -46.227 1.00 95.25 75 GLN A O 1
ATOM 574 N N . GLU A 1 76 ? 13.868 12.671 -47.125 1.00 93.38 76 GLU A N 1
ATOM 575 C CA . GLU A 1 76 ? 13.413 12.674 -48.523 1.00 93.38 76 GLU A CA 1
ATOM 576 C C . GLU A 1 76 ? 12.835 11.310 -48.940 1.00 93.38 76 GLU A C 1
ATOM 578 O O . GLU A 1 76 ? 11.791 11.236 -49.601 1.00 93.38 76 GLU A O 1
ATOM 583 N N . ALA A 1 77 ? 13.472 10.216 -48.511 1.00 92.75 77 ALA A N 1
ATOM 584 C CA . ALA A 1 77 ? 12.989 8.861 -48.758 1.00 92.75 77 ALA A CA 1
ATOM 585 C C . ALA A 1 77 ? 11.680 8.562 -48.005 1.00 92.75 77 ALA A C 1
ATOM 587 O O . ALA A 1 77 ? 10.760 7.993 -48.594 1.00 92.75 77 ALA A O 1
ATOM 588 N N . ALA A 1 78 ? 11.557 8.985 -46.742 1.00 94.88 78 ALA A N 1
ATOM 589 C CA . ALA A 1 78 ? 10.335 8.831 -45.950 1.00 94.88 78 ALA A CA 1
ATOM 590 C C . ALA A 1 78 ? 9.157 9.600 -46.570 1.00 94.88 78 ALA A C 1
ATOM 592 O O . ALA A 1 78 ? 8.065 9.046 -46.714 1.00 94.88 78 ALA A O 1
ATOM 593 N N . LEU A 1 79 ? 9.403 10.836 -47.025 1.00 94.50 79 LEU A N 1
ATOM 594 C CA . LEU A 1 79 ? 8.417 11.646 -47.740 1.00 94.50 79 LEU A CA 1
ATOM 595 C C . LEU A 1 79 ? 7.965 10.960 -49.035 1.00 94.50 79 LEU A C 1
ATOM 597 O O . LEU A 1 79 ? 6.768 10.878 -49.305 1.00 94.50 79 LEU A O 1
ATOM 601 N N . SER A 1 80 ? 8.913 10.426 -49.808 1.00 93.38 80 SER A N 1
ATOM 602 C CA . SER A 1 80 ? 8.625 9.704 -51.054 1.00 93.38 80 SER A CA 1
ATOM 603 C C . SER A 1 80 ? 7.827 8.416 -50.817 1.00 93.38 80 SER A C 1
ATOM 605 O O . SER A 1 80 ? 7.006 8.039 -51.650 1.00 93.38 80 SER A O 1
ATOM 607 N N . ALA A 1 81 ? 8.042 7.755 -49.678 1.00 94.06 81 ALA A N 1
ATOM 608 C CA . ALA A 1 81 ? 7.298 6.573 -49.250 1.00 94.06 81 ALA A CA 1
ATOM 609 C C . ALA A 1 81 ? 5.947 6.901 -48.581 1.00 94.06 81 ALA A C 1
ATOM 611 O O . ALA A 1 81 ? 5.184 5.986 -48.278 1.00 94.06 81 ALA A O 1
ATOM 612 N N . GLY A 1 82 ? 5.633 8.183 -48.354 1.00 95.75 82 GLY A N 1
ATOM 613 C CA . GLY A 1 82 ? 4.375 8.621 -47.746 1.00 95.75 82 GLY A CA 1
ATOM 614 C C . GLY A 1 82 ? 4.248 8.297 -46.254 1.00 95.75 82 GLY A C 1
ATOM 615 O O . GLY A 1 82 ? 3.131 8.180 -45.754 1.00 95.75 82 GLY A O 1
ATOM 616 N N . VAL A 1 83 ? 5.368 8.143 -45.542 1.00 96.75 83 VAL A N 1
ATOM 617 C CA . VAL A 1 83 ? 5.397 7.807 -44.110 1.00 96.75 83 VAL A CA 1
ATOM 618 C C . VAL A 1 83 ? 6.033 8.918 -43.282 1.00 96.75 83 VAL A C 1
ATOM 620 O O . VAL A 1 83 ? 6.839 9.706 -43.777 1.00 96.75 83 VAL A O 1
ATOM 623 N N . LYS A 1 84 ? 5.684 8.977 -41.994 1.00 96.62 84 LYS A N 1
ATOM 624 C CA . LYS A 1 84 ? 6.280 9.912 -41.037 1.00 96.62 84 LYS A CA 1
ATOM 625 C C . LYS A 1 84 ? 7.249 9.172 -40.119 1.00 96.62 84 LYS A C 1
ATOM 627 O O . LYS A 1 84 ? 6.867 8.195 -39.486 1.00 96.62 84 LYS A O 1
ATOM 632 N N . VAL A 1 85 ? 8.470 9.686 -40.023 1.00 97.56 85 VAL A N 1
ATOM 633 C CA . VAL A 1 85 ? 9.515 9.237 -39.095 1.00 97.56 85 VAL A CA 1
ATOM 634 C C . VAL A 1 85 ? 10.099 10.480 -38.430 1.00 97.56 85 VAL A C 1
ATOM 636 O O . VAL A 1 85 ? 10.323 11.487 -39.110 1.00 97.56 85 VAL A O 1
ATOM 639 N N . ASN A 1 86 ? 10.331 10.440 -37.119 1.00 97.62 86 ASN A N 1
ATOM 640 C CA . ASN A 1 86 ? 10.972 11.541 -36.410 1.00 97.62 86 ASN A CA 1
ATOM 641 C C . ASN A 1 86 ? 12.488 11.306 -36.388 1.00 97.62 86 ASN A C 1
ATOM 643 O O . ASN A 1 86 ? 13.005 10.470 -35.653 1.00 97.62 86 ASN A O 1
ATOM 647 N N . PHE A 1 87 ? 13.207 12.047 -37.224 1.00 97.44 87 PHE A N 1
ATOM 648 C CA . PHE A 1 87 ? 14.659 11.947 -37.329 1.00 97.44 87 PHE A CA 1
ATOM 649 C C . PHE A 1 87 ? 15.354 12.920 -36.377 1.00 97.44 87 PHE A C 1
ATOM 651 O O . PHE A 1 87 ? 14.975 14.091 -36.308 1.00 97.44 87 PHE A O 1
ATOM 658 N N . SER A 1 88 ? 16.411 12.468 -35.702 1.00 95.75 88 SER A N 1
ATOM 659 C CA . SER A 1 88 ? 17.247 13.329 -34.862 1.00 95.75 88 SER A CA 1
ATOM 660 C C . SER A 1 88 ? 18.737 13.076 -35.077 1.00 95.75 88 SER A C 1
ATOM 662 O O . SER A 1 88 ? 19.174 11.939 -35.244 1.00 95.75 88 SER A O 1
ATOM 664 N N . CYS A 1 89 ? 19.512 14.162 -35.088 1.00 95.62 89 CYS A N 1
ATOM 665 C CA . CYS A 1 89 ? 20.959 14.116 -35.262 1.00 95.62 89 CYS A CA 1
ATOM 666 C C . CYS A 1 89 ? 21.638 14.066 -33.894 1.00 95.62 89 CYS A C 1
ATOM 668 O O . CYS A 1 89 ? 21.610 15.066 -33.175 1.00 95.62 89 CYS A O 1
ATOM 670 N N . GLN A 1 90 ? 22.221 12.924 -33.525 1.00 93.62 90 GLN A N 1
ATOM 671 C CA . GLN A 1 90 ? 22.886 12.740 -32.231 1.00 93.62 90 GLN A CA 1
ATOM 672 C C . GLN A 1 90 ? 24.091 11.799 -32.352 1.00 93.62 90 GLN A C 1
ATOM 674 O O . GLN A 1 90 ? 24.080 10.849 -33.134 1.00 93.62 90 GLN A O 1
ATOM 679 N N . ASP A 1 91 ? 25.124 12.045 -31.544 1.00 92.75 91 ASP A N 1
ATOM 680 C CA . ASP A 1 91 ? 26.263 11.137 -31.404 1.00 92.75 91 ASP A CA 1
ATOM 681 C C . ASP A 1 91 ? 25.927 10.031 -30.393 1.00 92.75 91 ASP A C 1
ATOM 683 O O . ASP A 1 91 ? 25.935 10.250 -29.183 1.00 92.75 91 ASP A O 1
ATOM 687 N N . LEU A 1 92 ? 25.637 8.833 -30.902 1.00 92.62 92 LEU A N 1
ATOM 688 C CA . LEU A 1 92 ? 25.293 7.658 -30.095 1.00 92.62 92 LEU A CA 1
ATOM 689 C C . LEU A 1 92 ? 26.482 7.062 -29.316 1.00 92.62 92 LEU A C 1
ATOM 691 O O . LEU A 1 92 ? 26.280 6.154 -28.512 1.00 92.62 92 LEU A O 1
ATOM 695 N N . LEU A 1 93 ? 27.713 7.533 -29.554 1.00 90.19 93 LEU A N 1
ATOM 696 C CA . LEU A 1 93 ? 28.902 7.154 -28.779 1.00 90.19 93 LEU A CA 1
ATOM 697 C C . LEU A 1 93 ? 29.219 8.151 -27.654 1.00 90.19 93 LEU A C 1
ATOM 699 O O . LEU A 1 93 ? 30.114 7.888 -26.847 1.00 90.19 93 LEU A O 1
ATOM 703 N N . ALA A 1 94 ? 28.515 9.285 -27.599 1.00 87.62 94 ALA A N 1
ATOM 704 C CA . ALA A 1 94 ? 28.568 10.210 -26.474 1.00 87.62 94 ALA A CA 1
ATOM 705 C C . ALA A 1 94 ? 27.728 9.691 -25.289 1.00 87.62 94 ALA A C 1
ATOM 707 O O . ALA A 1 94 ? 27.078 8.649 -25.369 1.00 87.62 94 ALA A O 1
ATOM 708 N N . ASP A 1 95 ? 27.733 10.422 -24.172 1.00 81.06 95 ASP A N 1
ATOM 709 C CA . ASP A 1 95 ? 26.870 10.106 -23.029 1.00 81.06 95 ASP A CA 1
ATOM 710 C C . ASP A 1 95 ? 25.413 10.504 -23.327 1.00 81.06 95 ASP A C 1
ATOM 712 O O . ASP A 1 95 ? 24.975 11.626 -23.058 1.00 81.06 95 ASP A O 1
ATOM 716 N N . VAL A 1 96 ? 24.680 9.591 -23.968 1.00 85.31 96 VAL A N 1
ATOM 717 C CA . VAL A 1 96 ? 23.275 9.780 -24.336 1.00 85.31 96 VAL A CA 1
ATOM 718 C C . VAL A 1 96 ? 22.379 9.537 -23.122 1.00 85.31 96 VAL A C 1
ATOM 720 O O . VAL A 1 96 ? 22.415 8.482 -22.486 1.00 85.31 96 VAL A O 1
ATOM 723 N N . GLN A 1 97 ? 21.521 10.512 -22.829 1.00 86.12 97 GLN A N 1
ATOM 724 C CA . GLN A 1 97 ? 20.505 10.396 -21.787 1.00 86.12 97 GLN A CA 1
ATOM 725 C C . GLN A 1 97 ? 19.297 9.617 -22.321 1.00 86.12 97 GLN A C 1
ATOM 727 O O . GLN A 1 97 ? 18.466 10.163 -23.044 1.00 86.12 97 GLN A O 1
ATOM 732 N N . ILE A 1 98 ? 19.211 8.335 -21.958 1.00 88.75 98 ILE A N 1
ATOM 733 C CA . ILE A 1 98 ? 18.151 7.417 -22.409 1.00 88.75 98 ILE A CA 1
ATOM 734 C C . ILE A 1 98 ? 17.018 7.226 -21.388 1.00 88.75 98 ILE A C 1
ATOM 736 O O . ILE A 1 98 ? 16.068 6.506 -21.664 1.00 88.75 98 ILE A O 1
ATOM 740 N N . SER A 1 99 ? 17.081 7.864 -20.215 1.00 77.38 99 SER A N 1
ATOM 741 C CA . SER A 1 99 ? 16.114 7.664 -19.118 1.00 77.38 99 SER A CA 1
ATOM 742 C C . SER A 1 99 ? 14.669 8.034 -19.471 1.00 77.38 99 SER A C 1
ATOM 744 O O . SER A 1 99 ? 13.739 7.511 -18.868 1.00 77.38 99 SER A O 1
ATOM 746 N N . ASN A 1 100 ? 14.475 8.905 -20.465 1.00 85.00 100 ASN A N 1
ATOM 747 C CA . ASN A 1 100 ? 13.157 9.316 -20.957 1.00 85.00 100 ASN A CA 1
ATOM 748 C C . ASN A 1 100 ? 12.689 8.504 -22.180 1.00 85.00 100 ASN A C 1
ATOM 750 O O . ASN A 1 100 ? 11.689 8.854 -22.809 1.00 85.00 100 ASN A O 1
ATOM 754 N N . TRP A 1 101 ? 13.445 7.486 -22.596 1.00 92.62 101 TRP A N 1
ATOM 755 C CA . TRP A 1 101 ? 13.115 6.664 -23.756 1.00 92.62 101 TRP A CA 1
ATOM 756 C C . TRP A 1 101 ? 12.236 5.492 -23.332 1.00 92.62 101 TRP A C 1
ATOM 758 O O . TRP A 1 101 ? 12.573 4.759 -22.408 1.00 92.62 101 TRP A O 1
ATOM 768 N N . HIS A 1 102 ? 11.110 5.304 -24.022 1.00 92.69 102 HIS A N 1
ATOM 769 C CA . HIS A 1 102 ? 10.158 4.231 -23.731 1.00 92.69 102 HIS A CA 1
ATOM 770 C C . HIS A 1 102 ? 9.590 3.659 -25.034 1.00 92.69 102 HIS A C 1
ATOM 772 O O . HIS A 1 102 ? 8.544 4.108 -25.522 1.00 92.69 102 HIS A O 1
ATOM 778 N N . TYR A 1 103 ? 10.282 2.666 -25.593 1.00 96.94 103 TYR A N 1
ATOM 779 C CA . TYR A 1 103 ? 9.932 2.042 -26.871 1.00 96.94 103 TYR A CA 1
ATOM 780 C C . TYR A 1 103 ? 9.444 0.602 -26.716 1.00 96.94 103 TYR A C 1
ATOM 782 O O . TYR A 1 103 ? 9.899 -0.126 -25.833 1.00 96.94 103 TYR A O 1
ATOM 790 N N . ASP A 1 104 ? 8.529 0.191 -27.594 1.00 96.69 104 ASP A N 1
ATOM 791 C CA . ASP A 1 104 ? 8.097 -1.206 -27.711 1.00 96.69 104 ASP A CA 1
ATOM 792 C C . ASP A 1 104 ? 9.129 -2.030 -28.507 1.00 96.69 104 ASP A C 1
ATOM 794 O O . ASP A 1 104 ? 9.330 -3.212 -28.233 1.00 96.69 104 ASP A O 1
ATOM 798 N N . LEU A 1 105 ? 9.826 -1.397 -29.460 1.00 98.25 105 LEU A N 1
ATOM 799 C CA . LEU A 1 105 ? 10.864 -2.010 -30.291 1.00 98.25 105 LEU A CA 1
ATOM 800 C C . LEU A 1 105 ? 12.091 -1.093 -30.418 1.00 98.25 105 LEU A C 1
ATOM 802 O O . LEU A 1 105 ? 11.966 0.071 -30.785 1.00 98.25 105 LEU A O 1
ATOM 806 N N . ILE A 1 106 ? 13.294 -1.620 -30.201 1.00 98.44 106 ILE A N 1
ATOM 807 C CA . ILE A 1 106 ? 14.551 -0.941 -30.551 1.00 98.44 106 ILE A CA 1
ATOM 808 C C . ILE A 1 106 ? 15.303 -1.811 -31.554 1.00 98.44 106 ILE A C 1
ATOM 810 O O . ILE A 1 106 ? 15.535 -2.995 -31.305 1.00 98.44 106 ILE A O 1
ATOM 814 N N . VAL A 1 107 ? 15.704 -1.225 -32.682 1.00 98.31 107 VAL A N 1
ATOM 815 C CA . VAL A 1 107 ? 16.540 -1.883 -33.690 1.00 98.31 107 VAL A CA 1
ATOM 816 C C . VAL A 1 107 ? 17.903 -1.197 -33.776 1.00 98.31 107 VAL A C 1
ATOM 818 O O . VAL A 1 107 ? 17.992 0.030 -33.783 1.00 98.31 107 VAL A O 1
ATOM 821 N N . MET A 1 108 ? 18.977 -1.985 -33.844 1.00 96.88 108 MET A N 1
ATOM 822 C CA . MET A 1 108 ? 20.342 -1.478 -34.021 1.00 96.88 108 MET A CA 1
ATOM 823 C C . MET A 1 108 ? 21.117 -2.376 -34.984 1.00 96.88 108 MET A C 1
ATOM 825 O O . MET A 1 108 ? 21.438 -3.523 -34.673 1.00 96.88 108 MET A O 1
ATOM 829 N N . TYR A 1 109 ? 21.429 -1.854 -36.167 1.00 94.94 109 TYR A N 1
ATOM 830 C CA . TYR A 1 109 ? 22.066 -2.622 -37.235 1.00 94.94 109 TYR A CA 1
ATOM 831 C C . TYR A 1 109 ? 23.442 -2.054 -37.577 1.00 94.94 109 TYR A C 1
ATOM 833 O O . TYR A 1 109 ? 23.595 -0.864 -37.824 1.00 94.94 109 TYR A O 1
ATOM 841 N N . HIS A 1 110 ? 24.442 -2.936 -37.626 1.00 92.19 110 HIS A N 1
ATOM 842 C CA . HIS A 1 110 ? 25.807 -2.673 -38.108 1.00 92.19 110 HIS A CA 1
ATOM 843 C C . HIS A 1 110 ? 26.509 -1.491 -37.415 1.00 92.19 110 HIS A C 1
ATOM 845 O O . HIS A 1 110 ? 27.369 -0.835 -38.009 1.00 92.19 110 HIS A O 1
ATOM 851 N N . PHE A 1 111 ? 26.163 -1.235 -36.153 1.00 92.31 111 PHE A N 1
ATOM 852 C CA . PHE A 1 111 ? 26.683 -0.128 -35.354 1.00 92.31 111 PHE A CA 1
ATOM 853 C C . PHE A 1 111 ? 27.274 -0.601 -34.022 1.00 92.31 111 PHE A C 1
ATOM 855 O O . PHE A 1 111 ? 26.573 -1.158 -33.181 1.00 92.31 111 PHE A O 1
ATOM 862 N N . MET A 1 112 ? 28.569 -0.364 -33.817 1.00 88.25 112 MET A N 1
ATOM 863 C CA . MET A 1 112 ? 29.292 -0.824 -32.631 1.00 88.25 112 MET A CA 1
ATOM 864 C C . MET A 1 112 ? 29.237 0.218 -31.506 1.00 88.25 112 MET A C 1
ATOM 866 O O . MET A 1 112 ? 30.012 1.175 -31.518 1.00 88.25 112 MET A O 1
ATOM 870 N N . ALA A 1 113 ? 28.363 0.002 -30.519 1.00 89.94 113 ALA A N 1
ATOM 871 C CA . ALA A 1 113 ? 28.260 0.831 -29.315 1.00 89.94 113 ALA A CA 1
ATOM 872 C C . ALA A 1 113 ? 28.009 -0.011 -28.045 1.00 89.94 113 ALA A C 1
ATOM 874 O O . ALA A 1 113 ? 26.899 0.003 -27.513 1.00 89.94 113 ALA A O 1
ATOM 875 N N . PRO A 1 114 ? 29.022 -0.737 -27.527 1.00 88.00 114 PRO A N 1
ATOM 876 C CA . PRO A 1 114 ? 28.847 -1.648 -26.389 1.00 88.00 114 PRO A CA 1
ATOM 877 C C . PRO A 1 114 ? 28.298 -0.971 -25.126 1.00 88.00 114 PRO A C 1
ATOM 879 O O . PRO A 1 114 ? 27.423 -1.518 -24.463 1.00 88.00 114 PRO A O 1
ATOM 882 N N . ALA A 1 115 ? 28.762 0.247 -24.821 1.00 88.75 115 ALA A N 1
ATOM 883 C CA . ALA A 1 115 ? 28.310 1.000 -23.648 1.00 88.75 115 ALA A CA 1
ATOM 884 C C . ALA A 1 115 ? 26.822 1.386 -23.724 1.00 88.75 115 ALA A C 1
ATOM 886 O O . ALA A 1 115 ? 26.123 1.339 -22.716 1.00 88.75 115 ALA A O 1
ATOM 887 N N . LEU A 1 116 ? 26.334 1.740 -24.919 1.00 91.94 116 LEU A N 1
ATOM 888 C CA . LEU A 1 116 ? 24.916 2.011 -25.141 1.00 91.94 116 LEU A CA 1
ATOM 889 C C . LEU A 1 116 ? 24.113 0.708 -25.093 1.00 91.94 116 LEU A C 1
ATOM 891 O O . LEU A 1 116 ? 23.108 0.643 -24.392 1.00 91.94 116 LEU A O 1
ATOM 895 N N . LEU A 1 117 ? 24.587 -0.335 -25.783 1.00 91.50 117 LEU A N 1
ATOM 896 C CA . LEU A 1 117 ? 23.936 -1.645 -25.858 1.00 91.50 117 LEU A CA 1
ATOM 897 C C . LEU A 1 117 ? 23.642 -2.236 -24.471 1.00 91.50 117 LEU A C 1
ATOM 899 O O . LEU A 1 117 ? 22.525 -2.691 -24.237 1.00 91.50 117 LEU A O 1
ATOM 903 N N . ALA A 1 118 ? 24.594 -2.145 -23.538 1.00 89.69 118 ALA A N 1
ATOM 904 C CA . ALA A 1 118 ? 24.426 -2.618 -22.162 1.00 89.69 118 ALA A CA 1
ATOM 905 C C . ALA A 1 118 ? 23.272 -1.924 -21.406 1.00 89.69 118 ALA A C 1
ATOM 907 O O . ALA A 1 118 ? 22.713 -2.487 -20.465 1.00 89.69 118 ALA A O 1
ATOM 908 N N . ARG A 1 119 ? 22.885 -0.713 -21.824 1.00 92.00 119 ARG A N 1
ATOM 909 C CA . ARG A 1 119 ? 21.870 0.119 -21.161 1.00 92.00 119 ARG A CA 1
ATOM 910 C C . ARG A 1 119 ? 20.527 0.164 -21.890 1.00 92.00 119 ARG A C 1
ATOM 912 O O . ARG A 1 119 ? 19.556 0.656 -21.329 1.00 92.00 119 ARG A O 1
ATOM 919 N N . LEU A 1 120 ? 20.420 -0.365 -23.114 1.00 93.69 120 LEU A N 1
ATOM 920 C CA . LEU A 1 120 ? 19.189 -0.261 -23.921 1.00 93.69 120 LEU A CA 1
ATOM 921 C C . LEU A 1 120 ? 17.956 -0.918 -23.280 1.00 93.69 120 LEU A C 1
ATOM 923 O O . LEU A 1 120 ? 16.834 -0.576 -23.648 1.00 93.69 120 LEU A O 1
ATOM 927 N N . HIS A 1 121 ? 18.138 -1.800 -22.297 1.00 89.44 121 HIS A N 1
ATOM 928 C CA . HIS A 1 121 ? 17.035 -2.332 -21.499 1.00 89.44 121 HIS A CA 1
ATOM 929 C C . HIS A 1 121 ? 16.261 -1.232 -20.745 1.00 89.44 121 HIS A C 1
ATOM 931 O O . HIS A 1 121 ? 15.044 -1.336 -20.611 1.00 89.44 121 HIS A O 1
ATOM 937 N N . GLU A 1 122 ? 16.929 -0.152 -20.318 1.00 90.81 122 GLU A N 1
ATOM 938 C CA . GLU A 1 122 ? 16.309 1.001 -19.645 1.00 90.81 122 GLU A CA 1
ATOM 939 C C . GLU A 1 122 ? 15.327 1.736 -20.574 1.00 90.81 122 GLU A C 1
ATOM 941 O O . GLU A 1 122 ? 14.296 2.229 -20.119 1.00 90.81 122 GLU A O 1
ATOM 946 N N . ALA A 1 123 ? 15.629 1.755 -21.878 1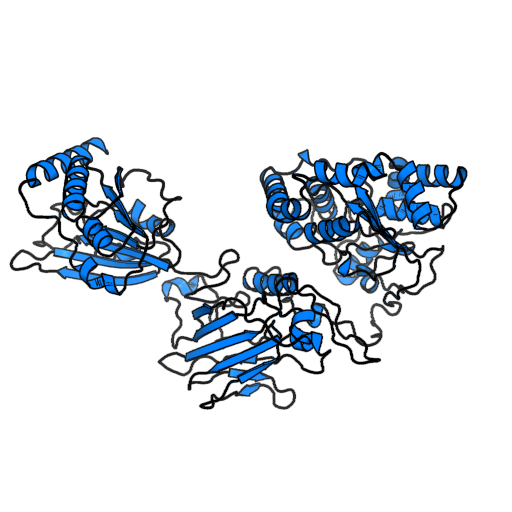.00 93.44 123 ALA A N 1
ATOM 947 C CA . ALA A 1 123 ? 14.875 2.466 -22.911 1.00 93.44 123 ALA A CA 1
ATOM 948 C C . ALA A 1 123 ? 13.672 1.678 -23.472 1.00 93.44 123 ALA A C 1
ATOM 950 O O . ALA A 1 123 ? 12.851 2.221 -24.220 1.00 93.44 123 ALA A O 1
ATOM 951 N N . LEU A 1 124 ? 13.575 0.386 -23.150 1.00 93.25 124 LEU A N 1
ATOM 952 C CA . LEU A 1 124 ? 12.459 -0.470 -23.546 1.00 93.25 124 LEU A CA 1
ATOM 953 C C . LEU A 1 124 ? 11.331 -0.390 -22.525 1.00 93.25 124 LEU A C 1
ATOM 955 O O . LEU A 1 124 ? 11.577 -0.407 -21.323 1.00 93.25 124 LEU A O 1
ATOM 959 N N . ARG A 1 125 ? 10.078 -0.394 -22.977 1.00 89.56 125 ARG A N 1
ATOM 960 C CA . ARG A 1 125 ? 8.947 -0.677 -22.080 1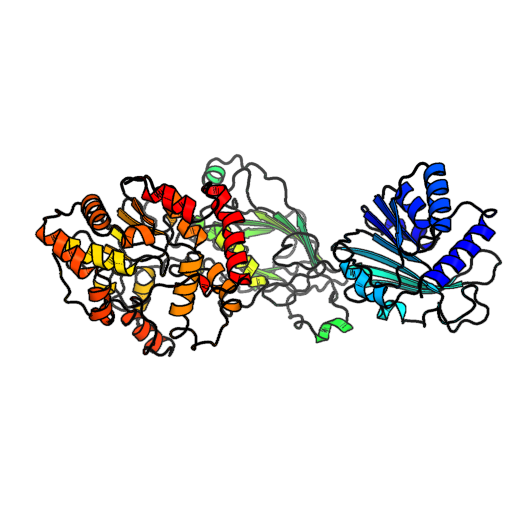.00 89.56 125 ARG A CA 1
ATOM 961 C C . ARG A 1 125 ? 9.037 -2.114 -21.548 1.00 89.56 125 ARG A C 1
ATOM 963 O O . ARG A 1 125 ? 9.686 -2.950 -22.182 1.00 89.56 125 ARG A O 1
ATOM 970 N N . PRO A 1 126 ? 8.396 -2.440 -20.412 1.00 81.00 126 PRO A N 1
ATOM 971 C CA . PRO A 1 126 ? 8.221 -3.834 -20.006 1.00 81.00 126 PRO A CA 1
ATOM 972 C C . PRO A 1 126 ? 7.648 -4.667 -21.165 1.00 81.00 126 PRO A C 1
ATOM 974 O O . PRO A 1 126 ? 6.669 -4.257 -21.786 1.00 81.00 126 PRO A O 1
ATOM 977 N N . GLY A 1 127 ? 8.287 -5.792 -21.497 1.00 80.25 127 GLY A N 1
ATOM 978 C CA . GLY A 1 127 ? 7.912 -6.647 -22.632 1.00 80.25 127 GLY A CA 1
ATOM 979 C C . GLY A 1 127 ? 8.426 -6.164 -23.992 1.00 80.25 127 GLY A C 1
ATOM 980 O O . GLY A 1 127 ? 8.260 -6.864 -24.991 1.00 80.25 127 GLY A O 1
ATOM 981 N N . GLY A 1 128 ? 9.069 -4.996 -24.043 1.00 91.44 128 GLY A N 1
ATOM 982 C CA . GLY A 1 128 ? 9.674 -4.445 -25.249 1.00 91.44 128 GLY A CA 1
ATOM 983 C C . GLY A 1 128 ? 10.821 -5.308 -25.773 1.00 91.44 128 GLY A C 1
ATOM 984 O O . GLY A 1 128 ? 11.469 -6.050 -25.028 1.00 91.44 128 GLY A O 1
ATOM 985 N N . VAL A 1 129 ? 11.075 -5.202 -27.076 1.00 96.38 129 VAL A N 1
ATOM 986 C CA . VAL A 1 129 ? 12.020 -6.057 -27.800 1.00 96.38 129 VAL A CA 1
ATOM 987 C C . VAL A 1 129 ? 13.210 -5.255 -28.322 1.00 96.38 129 VAL A C 1
ATOM 989 O O . VAL A 1 129 ? 13.052 -4.206 -28.944 1.00 96.38 129 VAL A O 1
ATOM 992 N N . LEU A 1 130 ? 14.412 -5.787 -28.107 1.00 97.31 130 LEU A N 1
ATOM 993 C CA . LEU A 1 130 ? 15.662 -5.328 -28.700 1.00 97.31 130 LEU A CA 1
ATOM 994 C C . LEU A 1 130 ? 16.075 -6.284 -29.825 1.00 97.31 130 LEU A C 1
ATOM 996 O O . LEU A 1 130 ? 16.203 -7.490 -29.612 1.00 97.31 130 LEU A O 1
ATOM 1000 N N . MET A 1 131 ? 16.340 -5.737 -31.009 1.00 97.56 131 MET A N 1
ATOM 1001 C CA . MET A 1 131 ? 16.826 -6.485 -32.166 1.00 97.56 131 MET A CA 1
ATOM 1002 C C . MET A 1 131 ? 18.146 -5.893 -32.665 1.00 97.56 131 MET A C 1
ATOM 1004 O O . MET A 1 131 ? 18.203 -4.733 -33.078 1.00 97.56 131 MET A O 1
ATOM 1008 N N . VAL A 1 132 ? 19.212 -6.694 -32.649 1.00 97.12 132 VAL A N 1
ATOM 1009 C CA . VAL A 1 132 ? 20.566 -6.248 -33.003 1.00 97.12 132 VAL A CA 1
ATOM 1010 C C . VAL A 1 132 ? 21.189 -7.170 -34.044 1.00 97.12 132 VAL A C 1
ATOM 1012 O O . VAL A 1 132 ? 21.167 -8.386 -33.887 1.00 97.12 132 VAL A O 1
ATOM 1015 N N . GLU A 1 133 ? 21.787 -6.601 -35.090 1.00 95.69 133 GLU A N 1
ATOM 1016 C CA . GLU A 1 133 ? 22.604 -7.340 -36.064 1.00 95.69 133 GLU A CA 1
ATOM 1017 C C . GLU A 1 133 ? 23.981 -6.677 -36.180 1.00 95.69 133 GLU A C 1
ATOM 1019 O O . GLU A 1 133 ? 24.079 -5.487 -36.482 1.00 95.69 133 GLU A O 1
ATOM 1024 N N . GLN A 1 134 ? 25.058 -7.436 -35.969 1.00 94.12 134 GLN A N 1
ATOM 1025 C CA . GLN A 1 134 ? 26.437 -6.935 -36.011 1.00 94.12 134 GLN A CA 1
ATOM 1026 C C . GLN A 1 134 ? 27.341 -7.804 -36.875 1.00 94.12 134 GLN A C 1
ATOM 1028 O O . GLN A 1 134 ? 27.143 -9.010 -36.986 1.00 94.12 134 GLN A O 1
ATOM 1033 N N . HIS A 1 135 ? 28.373 -7.197 -37.462 1.00 93.88 135 HIS A N 1
ATOM 1034 C CA . HIS A 1 135 ? 29.401 -7.943 -38.185 1.00 93.88 135 HIS A CA 1
ATOM 1035 C C . HIS A 1 135 ? 30.324 -8.688 -37.223 1.00 93.88 135 HIS A C 1
ATOM 1037 O O . HIS A 1 135 ? 30.786 -8.107 -36.246 1.00 93.88 135 HIS A O 1
ATOM 1043 N N . MET A 1 136 ? 30.661 -9.937 -37.540 1.00 93.69 136 MET A N 1
ATOM 1044 C CA . MET A 1 136 ? 31.565 -10.744 -36.719 1.00 93.69 136 MET A CA 1
ATOM 1045 C C . MET A 1 136 ? 33.028 -10.642 -37.162 1.00 93.69 136 MET A C 1
ATOM 1047 O O . MET A 1 136 ? 33.324 -10.468 -38.352 1.00 93.69 136 MET A O 1
ATOM 1051 N N . SER A 1 137 ? 33.943 -10.763 -36.202 1.00 91.44 137 SER A N 1
ATOM 1052 C CA . SER A 1 137 ? 35.387 -10.923 -36.409 1.00 91.44 137 SER A CA 1
ATOM 1053 C C . SER A 1 137 ? 35.755 -12.406 -36.581 1.00 91.44 137 SER A C 1
ATOM 1055 O O . SER A 1 137 ? 34.942 -13.293 -36.337 1.00 91.44 137 SER A O 1
ATOM 1057 N N . GLY A 1 138 ? 36.969 -12.698 -37.063 1.00 86.94 138 GLY A N 1
ATOM 1058 C CA . GLY A 1 138 ? 37.444 -14.084 -37.229 1.00 86.94 138 GLY A CA 1
ATOM 1059 C C . GLY A 1 138 ? 36.991 -14.804 -38.511 1.00 86.94 138 GLY A C 1
ATOM 1060 O O . GLY A 1 138 ? 37.301 -15.980 -38.682 1.00 86.94 138 GLY A O 1
ATOM 1061 N N . PHE A 1 139 ? 36.326 -14.107 -39.442 1.00 86.62 139 PHE A N 1
ATOM 1062 C CA . PHE A 1 139 ? 35.866 -14.654 -40.731 1.00 86.62 139 PHE A CA 1
ATOM 1063 C C . PHE A 1 139 ? 36.555 -13.958 -41.923 1.00 86.62 139 PHE A C 1
ATOM 1065 O O . PHE A 1 139 ? 35.994 -13.024 -42.509 1.00 86.62 139 PHE A O 1
ATOM 1072 N N . PRO A 1 140 ? 37.783 -14.365 -42.299 1.00 81.19 140 PRO A N 1
ATOM 1073 C CA . PRO A 1 140 ? 38.508 -13.755 -43.412 1.00 81.19 140 PRO A CA 1
ATOM 1074 C C . PRO A 1 140 ? 37.761 -13.949 -44.741 1.00 81.19 140 PRO A C 1
ATOM 1076 O O . PRO A 1 140 ? 37.303 -15.043 -45.057 1.00 81.19 140 PRO A O 1
ATOM 1079 N N . GLY A 1 141 ? 37.646 -12.878 -45.531 1.00 81.44 141 GLY A N 1
ATOM 1080 C CA . GLY A 1 141 ? 36.926 -12.879 -46.813 1.00 81.44 141 GLY A CA 1
ATOM 1081 C C . GLY A 1 141 ? 35.425 -12.574 -46.716 1.00 81.44 141 GLY A C 1
ATOM 1082 O O . GLY A 1 141 ? 34.786 -12.400 -47.752 1.00 81.44 141 GLY A O 1
ATOM 1083 N N . ALA A 1 142 ? 34.869 -12.449 -45.506 1.00 85.25 142 ALA A N 1
ATOM 1084 C CA . ALA A 1 142 ? 33.489 -12.016 -45.315 1.00 85.25 142 ALA A CA 1
ATOM 1085 C C . ALA A 1 142 ? 33.318 -10.510 -45.585 1.00 85.25 142 ALA A C 1
ATOM 1087 O O . ALA A 1 142 ? 34.131 -9.679 -45.161 1.00 85.25 142 ALA A O 1
ATOM 1088 N N . ALA A 1 143 ? 32.220 -10.146 -46.246 1.00 84.81 143 ALA A N 1
ATOM 1089 C CA . ALA A 1 143 ? 31.852 -8.757 -46.487 1.00 84.81 143 ALA A CA 1
ATOM 1090 C C . ALA A 1 143 ? 31.559 -8.018 -45.165 1.00 84.81 143 ALA A C 1
ATOM 1092 O O . ALA A 1 143 ? 31.064 -8.604 -44.199 1.00 84.81 143 ALA A O 1
ATOM 1093 N N . GLY A 1 144 ? 31.880 -6.721 -45.109 1.00 85.00 144 GLY A N 1
ATOM 1094 C CA . GLY A 1 144 ? 31.670 -5.878 -43.928 1.00 85.00 144 GLY A CA 1
ATOM 1095 C C . GLY A 1 144 ? 32.792 -4.853 -43.709 1.00 85.00 144 GLY A C 1
ATOM 1096 O O . GLY A 1 144 ? 33.578 -4.591 -44.624 1.00 85.00 144 GLY A O 1
ATOM 1097 N N . PRO A 1 145 ? 32.890 -4.262 -42.504 1.00 82.62 145 PRO A N 1
ATOM 1098 C CA . PRO A 1 145 ? 33.930 -3.303 -42.148 1.00 82.62 145 PRO A CA 1
ATOM 1099 C C . PRO A 1 145 ? 35.338 -3.874 -42.351 1.00 82.62 145 PRO A C 1
ATOM 1101 O O . PRO A 1 145 ? 35.612 -5.018 -41.989 1.00 82.62 145 PRO A O 1
ATOM 1104 N N . GLY A 1 146 ? 36.251 -3.066 -42.893 1.00 79.31 146 GLY A N 1
ATOM 1105 C CA . GLY A 1 146 ? 37.642 -3.473 -43.137 1.00 79.31 146 GLY A CA 1
ATOM 1106 C C . GLY A 1 146 ? 38.525 -3.542 -41.882 1.00 79.31 146 GLY A C 1
ATOM 1107 O O . GLY A 1 146 ? 39.697 -3.875 -41.991 1.00 79.31 146 GLY A O 1
ATOM 1108 N N . SER A 1 147 ? 37.988 -3.200 -40.708 1.00 82.62 147 SER A N 1
ATOM 1109 C CA . SER A 1 147 ? 38.690 -3.225 -39.422 1.00 82.62 147 SER A CA 1
ATOM 1110 C C . SER A 1 147 ? 37.854 -3.967 -38.386 1.00 82.62 147 SER A C 1
ATOM 1112 O O . SER A 1 147 ? 36.646 -3.733 -38.293 1.00 82.62 147 SER A O 1
ATOM 1114 N N . ASP A 1 148 ? 38.515 -4.793 -37.574 1.00 83.06 148 ASP A N 1
ATOM 1115 C CA . ASP A 1 148 ? 37.887 -5.536 -36.476 1.00 83.06 148 ASP A CA 1
ATOM 1116 C C . ASP A 1 148 ? 37.358 -4.636 -35.353 1.00 83.06 148 ASP A C 1
ATOM 1118 O O . ASP A 1 148 ? 36.500 -5.062 -34.595 1.00 83.06 148 ASP A O 1
ATOM 1122 N N . ARG A 1 149 ? 37.762 -3.357 -35.293 1.00 83.50 149 ARG A N 1
ATOM 1123 C CA . ARG A 1 149 ? 37.215 -2.380 -34.331 1.00 83.50 149 ARG A CA 1
ATOM 1124 C C . ARG A 1 149 ? 35.687 -2.227 -34.425 1.00 83.50 149 ARG A C 1
ATOM 1126 O O . ARG A 1 149 ? 35.057 -1.815 -33.460 1.00 83.50 149 ARG A O 1
ATOM 1133 N N . PHE A 1 150 ? 35.102 -2.508 -35.589 1.00 86.25 150 PHE A N 1
ATOM 1134 C CA . PHE A 1 150 ? 33.657 -2.410 -35.833 1.00 86.25 150 PHE A CA 1
ATOM 1135 C C . PHE A 1 150 ? 32.990 -3.788 -35.930 1.00 86.25 150 PHE A C 1
ATOM 1137 O O . PHE A 1 150 ? 31.934 -3.917 -36.547 1.00 86.25 150 PHE A O 1
ATOM 1144 N N . ARG A 1 151 ? 33.645 -4.828 -35.406 1.00 90.00 151 ARG A N 1
ATOM 1145 C CA . ARG A 1 151 ? 33.181 -6.213 -35.441 1.00 90.00 151 ARG A CA 1
ATOM 1146 C C . ARG A 1 151 ? 33.130 -6.782 -34.027 1.00 90.00 151 ARG A C 1
ATOM 1148 O O . ARG A 1 151 ? 33.898 -6.359 -33.172 1.00 90.00 151 ARG A O 1
ATOM 1155 N N . ILE A 1 152 ? 32.232 -7.734 -33.809 1.00 91.06 152 ILE A N 1
ATOM 1156 C CA . ILE A 1 152 ? 32.036 -8.433 -32.535 1.00 91.06 152 ILE A CA 1
ATOM 1157 C C . ILE A 1 152 ? 32.611 -9.852 -32.613 1.00 91.06 152 ILE A C 1
ATOM 1159 O O . ILE A 1 152 ? 32.606 -10.456 -33.690 1.00 91.06 152 ILE A O 1
ATOM 1163 N N . ALA A 1 153 ? 33.146 -10.393 -31.521 1.00 91.50 153 ALA A N 1
ATOM 1164 C CA . ALA A 1 153 ? 33.527 -11.802 -31.477 1.00 91.50 153 ALA A CA 1
ATOM 1165 C C . ALA A 1 153 ? 32.276 -12.707 -31.403 1.00 91.50 153 ALA A C 1
ATOM 1167 O O . ALA A 1 153 ? 31.232 -12.271 -30.912 1.00 91.50 153 ALA A O 1
ATOM 1168 N N . PRO A 1 154 ? 32.353 -13.969 -31.864 1.00 91.62 154 PRO A N 1
ATOM 1169 C CA . PRO A 1 154 ? 31.275 -14.937 -31.660 1.00 91.62 154 PRO A CA 1
ATOM 1170 C C . PRO A 1 154 ? 30.879 -15.055 -30.179 1.00 91.62 154 PRO A C 1
ATOM 1172 O O . PRO A 1 154 ? 31.746 -15.162 -29.309 1.00 91.62 154 PRO A O 1
ATOM 1175 N N . GLY A 1 155 ? 29.579 -15.015 -29.895 1.00 87.81 155 GLY A N 1
ATOM 1176 C CA . GLY A 1 155 ? 28.989 -15.082 -28.556 1.00 87.81 155 GLY A CA 1
ATOM 1177 C C . GLY A 1 155 ? 29.024 -13.779 -27.748 1.00 87.81 155 GLY A C 1
ATOM 1178 O O . GLY A 1 155 ? 28.286 -13.656 -26.771 1.00 87.81 155 GLY A O 1
ATOM 1179 N N . GLU A 1 156 ? 29.821 -12.785 -28.146 1.00 89.56 156 GLU A N 1
ATOM 1180 C CA . GLU A 1 156 ? 29.981 -11.534 -27.389 1.00 89.56 156 GLU A CA 1
ATOM 1181 C C . GLU A 1 156 ? 28.706 -10.674 -27.432 1.00 89.56 156 GLU A C 1
ATOM 1183 O O . GLU A 1 156 ? 28.378 -10.017 -26.448 1.00 89.56 156 GLU A O 1
ATOM 1188 N N . LEU A 1 157 ? 27.917 -10.736 -28.514 1.00 89.62 157 LEU A N 1
ATOM 1189 C CA . LEU A 1 157 ? 26.675 -9.959 -28.620 1.00 89.62 157 LEU A CA 1
ATOM 1190 C C . LEU A 1 157 ? 25.638 -10.362 -27.560 1.00 89.62 157 LEU A C 1
ATOM 1192 O O . LEU A 1 157 ? 25.011 -9.496 -26.954 1.00 89.62 157 LEU A O 1
ATOM 1196 N N . ALA A 1 158 ? 25.483 -11.664 -27.312 1.00 86.31 158 ALA A N 1
ATOM 1197 C CA . ALA A 1 158 ? 24.572 -12.178 -26.292 1.00 86.31 158 ALA A CA 1
ATOM 1198 C C . ALA A 1 158 ? 25.058 -11.870 -24.865 1.00 86.31 158 ALA A C 1
ATOM 1200 O O . ALA A 1 158 ? 24.244 -11.709 -23.965 1.00 86.31 158 ALA A O 1
ATOM 1201 N N . GLN A 1 159 ? 26.374 -11.757 -24.662 1.00 85.69 159 GLN A N 1
ATOM 1202 C CA . GLN A 1 159 ? 26.968 -11.380 -23.373 1.00 85.69 159 GLN A CA 1
ATOM 1203 C C . GLN A 1 159 ? 26.891 -9.871 -23.104 1.00 85.69 159 GLN A C 1
ATOM 1205 O O . GLN A 1 159 ? 26.922 -9.452 -21.951 1.00 85.69 159 GLN A O 1
ATOM 1210 N N . ALA A 1 160 ? 26.814 -9.054 -24.157 1.00 84.06 160 ALA A N 1
ATOM 1211 C CA . ALA A 1 160 ? 26.818 -7.597 -24.057 1.00 84.06 160 ALA A CA 1
ATOM 1212 C C . ALA A 1 160 ? 25.461 -6.991 -23.663 1.00 84.06 160 ALA A C 1
ATOM 1214 O O . ALA A 1 160 ? 25.406 -5.811 -23.311 1.00 84.06 160 ALA A O 1
ATOM 1215 N N . VAL A 1 161 ? 24.367 -7.756 -23.739 1.00 84.44 161 VAL A N 1
ATOM 1216 C CA . VAL A 1 161 ? 23.049 -7.294 -23.290 1.00 84.44 161 VAL A CA 1
ATOM 1217 C C . VAL A 1 161 ? 22.850 -7.582 -21.806 1.00 84.44 161 VAL A C 1
ATOM 1219 O O . VAL A 1 161 ? 22.975 -8.716 -21.355 1.00 84.44 161 VAL A O 1
ATOM 1222 N N . CYS A 1 162 ? 22.509 -6.544 -21.045 1.00 77.31 162 CYS A N 1
ATOM 1223 C CA . CYS A 1 162 ? 22.209 -6.640 -19.618 1.00 77.31 162 CYS A CA 1
ATOM 1224 C C . CYS A 1 162 ? 20.712 -6.422 -19.383 1.00 77.31 162 CYS A C 1
ATOM 1226 O O . CYS A 1 162 ? 20.104 -5.577 -20.039 1.00 77.31 162 CYS A O 1
ATOM 1228 N N . GLY A 1 163 ? 20.124 -7.156 -18.434 1.00 73.56 163 GLY A N 1
ATOM 1229 C CA . GLY A 1 163 ? 18.727 -6.962 -18.023 1.00 73.56 163 GLY A CA 1
ATOM 1230 C C . GLY A 1 163 ? 17.676 -7.378 -19.062 1.00 73.56 163 GLY A C 1
ATOM 1231 O O . GLY A 1 163 ? 16.523 -6.962 -18.953 1.00 73.56 163 GLY A O 1
ATOM 1232 N N . LEU A 1 164 ? 18.058 -8.173 -20.067 1.00 83.88 164 LEU A N 1
ATOM 1233 C CA . LEU A 1 164 ? 17.170 -8.690 -21.110 1.00 83.88 164 LEU A CA 1
ATOM 1234 C C . LEU A 1 164 ? 17.241 -10.215 -21.175 1.00 83.88 164 LEU A C 1
ATOM 1236 O O . LEU A 1 164 ? 18.316 -10.802 -21.069 1.00 83.88 164 LEU A O 1
ATOM 1240 N N . GLU A 1 165 ? 16.098 -10.839 -21.428 1.00 83.44 165 GLU A N 1
ATOM 1241 C CA . GLU A 1 165 ? 16.002 -12.249 -21.771 1.00 83.44 165 GLU A CA 1
ATOM 1242 C C . GLU A 1 165 ? 16.375 -12.441 -23.244 1.00 83.44 165 GLU A C 1
ATOM 1244 O O . GLU A 1 165 ? 15.804 -11.810 -24.139 1.00 83.44 165 GLU A O 1
ATOM 1249 N N . VAL A 1 166 ? 17.331 -13.324 -23.515 1.00 87.81 166 VAL A N 1
ATOM 1250 C CA . VAL A 1 166 ? 17.742 -13.654 -24.880 1.00 87.81 166 VAL A CA 1
ATOM 1251 C C . VAL A 1 166 ? 16.751 -14.648 -25.487 1.00 87.81 166 VAL A C 1
ATOM 1253 O O . VAL A 1 166 ? 16.732 -15.817 -25.117 1.00 87.81 166 VAL A O 1
ATOM 1256 N N . VAL A 1 167 ? 15.957 -14.188 -26.457 1.00 86.19 167 VAL A N 1
ATOM 1257 C CA . VAL A 1 167 ? 14.928 -14.999 -27.130 1.00 86.19 167 VAL A CA 1
ATOM 1258 C C . VAL A 1 167 ? 15.529 -15.815 -28.274 1.00 86.19 167 VAL A C 1
ATOM 1260 O O . VAL A 1 167 ? 15.200 -16.986 -28.454 1.00 86.19 167 VAL A O 1
ATOM 1263 N N . ARG A 1 168 ? 16.407 -15.203 -29.080 1.00 90.81 168 ARG A N 1
ATOM 1264 C CA . ARG A 1 168 ? 17.035 -15.857 -30.239 1.00 90.81 168 ARG A CA 1
ATOM 1265 C C . ARG A 1 168 ? 18.420 -15.282 -30.503 1.00 90.81 168 ARG A C 1
ATOM 1267 O O . ARG A 1 168 ? 18.599 -14.065 -30.490 1.00 90.81 168 ARG A O 1
ATOM 1274 N N . VAL A 1 169 ? 19.376 -16.161 -30.799 1.00 93.00 169 VAL A N 1
ATOM 1275 C CA . VAL A 1 169 ? 20.725 -15.803 -31.259 1.00 93.00 169 VAL A CA 1
ATOM 1276 C C . VAL A 1 169 ? 21.055 -16.612 -32.503 1.00 93.00 169 VAL A C 1
ATOM 1278 O O . VAL A 1 169 ? 20.914 -17.833 -32.498 1.00 93.00 169 VAL A O 1
ATOM 1281 N N . GLU A 1 170 ? 21.519 -15.939 -33.555 1.00 94.12 170 GLU A N 1
ATOM 1282 C CA . GLU A 1 170 ? 22.038 -16.584 -34.761 1.00 94.12 170 GLU A CA 1
ATOM 1283 C C . GLU A 1 170 ? 23.395 -16.009 -35.135 1.00 94.12 170 GLU A C 1
ATOM 1285 O O . GLU A 1 170 ? 23.534 -14.810 -35.374 1.00 94.12 170 GLU A O 1
ATOM 1290 N N . GLU A 1 171 ? 24.390 -16.881 -35.249 1.00 94.38 171 GLU A N 1
ATOM 1291 C CA . GLU A 1 171 ? 25.735 -16.509 -35.667 1.00 94.38 171 GLU A CA 1
ATOM 1292 C C . GLU A 1 171 ? 26.151 -17.352 -36.864 1.00 94.38 171 GLU A C 1
ATOM 1294 O O . GLU A 1 171 ? 26.024 -18.578 -36.858 1.00 94.38 171 GLU A O 1
ATOM 1299 N N . GLY A 1 172 ? 26.646 -16.704 -37.916 1.00 92.62 172 GLY A N 1
ATOM 1300 C CA . GLY A 1 172 ? 27.078 -17.432 -39.102 1.00 92.62 172 GLY A CA 1
ATOM 1301 C C . GLY A 1 172 ? 27.372 -16.569 -40.318 1.00 92.62 172 GLY A C 1
ATOM 1302 O O . GLY A 1 172 ? 27.468 -15.343 -40.247 1.00 92.62 172 GLY A O 1
ATOM 1303 N N . LEU A 1 173 ? 27.543 -17.251 -41.452 1.00 91.38 173 LEU A N 1
ATOM 1304 C CA . LEU A 1 173 ? 27.717 -16.642 -42.766 1.00 91.38 173 LEU A CA 1
ATOM 1305 C C . LEU A 1 173 ? 26.364 -16.538 -43.475 1.00 91.38 173 LEU A C 1
ATOM 1307 O O . LEU A 1 173 ? 25.700 -17.544 -43.709 1.00 91.38 173 LEU A O 1
ATOM 1311 N N . PHE A 1 174 ? 25.997 -15.323 -43.870 1.00 88.81 174 PHE A N 1
ATOM 1312 C CA . PHE A 1 174 ? 24.739 -15.012 -44.538 1.00 88.81 174 PHE A CA 1
ATOM 1313 C C . PHE A 1 174 ? 25.009 -14.450 -45.934 1.00 88.81 174 PHE A C 1
ATOM 1315 O O . PHE A 1 174 ? 25.636 -13.399 -46.093 1.00 88.81 174 PHE A O 1
ATOM 1322 N N . SER A 1 175 ? 24.520 -15.139 -46.962 1.00 84.38 175 SER A N 1
ATOM 1323 C CA . SER A 1 175 ? 24.689 -14.727 -48.358 1.00 84.38 175 SER A CA 1
ATOM 1324 C C . SER A 1 175 ? 23.567 -13.791 -48.807 1.00 84.38 175 SER A C 1
ATOM 1326 O O . SER A 1 175 ? 22.394 -14.024 -48.516 1.00 84.38 175 SER A O 1
ATOM 1328 N N . ARG A 1 176 ? 23.912 -12.755 -49.579 1.00 73.38 176 ARG A N 1
ATOM 1329 C CA . ARG A 1 176 ? 22.950 -11.953 -50.353 1.00 73.38 176 ARG A CA 1
ATOM 1330 C C . ARG A 1 176 ? 23.321 -12.035 -51.835 1.00 73.38 176 ARG A C 1
ATOM 1332 O O . ARG A 1 176 ? 24.181 -11.292 -52.300 1.00 73.38 176 ARG A O 1
ATOM 1339 N N . GLY A 1 177 ? 22.684 -12.952 -52.563 1.00 72.25 177 GLY A N 1
ATOM 1340 C CA . GLY A 1 177 ? 23.001 -13.214 -53.971 1.00 72.25 177 GLY A CA 1
ATOM 1341 C C . GLY A 1 177 ? 24.388 -13.841 -54.160 1.00 72.25 177 GLY A C 1
ATOM 1342 O O . GLY A 1 177 ? 24.819 -14.642 -53.335 1.00 72.25 177 GLY A O 1
ATOM 1343 N N . GLU A 1 178 ? 25.080 -13.472 -55.242 1.00 66.25 178 GLU A N 1
ATOM 1344 C CA . GLU A 1 178 ? 26.400 -14.016 -55.623 1.00 66.25 178 GLU A CA 1
ATOM 1345 C C . GLU A 1 178 ? 27.597 -13.289 -54.972 1.00 66.25 178 GLU A C 1
ATOM 1347 O O . GLU A 1 178 ? 28.752 -13.631 -55.223 1.00 66.25 178 GLU A O 1
ATOM 1352 N N . ALA A 1 179 ? 27.348 -12.268 -54.145 1.00 77.94 179 ALA A N 1
ATOM 1353 C CA . ALA A 1 179 ? 28.399 -11.530 -53.450 1.00 77.94 179 ALA A CA 1
ATOM 1354 C C . ALA A 1 179 ? 29.014 -12.341 -52.293 1.00 77.94 179 ALA A C 1
ATOM 1356 O O . ALA A 1 179 ? 28.427 -13.304 -51.799 1.00 77.94 179 ALA A O 1
ATOM 1357 N N . ALA A 1 180 ? 30.192 -11.910 -51.825 1.00 79.69 180 ALA A N 1
ATOM 1358 C CA . ALA A 1 180 ? 30.822 -12.489 -50.640 1.00 79.69 180 ALA A CA 1
ATOM 1359 C C . ALA A 1 180 ? 29.857 -12.455 -49.432 1.00 79.69 180 ALA A C 1
ATOM 1361 O O . ALA A 1 180 ? 29.198 -11.432 -49.214 1.00 79.69 180 ALA A O 1
ATOM 1362 N N . PRO A 1 181 ? 29.765 -13.544 -48.644 1.00 89.12 181 PRO A N 1
ATOM 1363 C CA . PRO A 1 181 ? 28.829 -13.628 -47.531 1.00 89.12 181 PRO A CA 1
ATOM 1364 C C . PRO A 1 181 ? 29.207 -12.661 -46.408 1.00 89.12 181 PRO A C 1
ATOM 1366 O O . PRO A 1 181 ? 30.377 -12.325 -46.212 1.00 89.12 181 PRO A O 1
ATOM 1369 N N . PHE A 1 182 ? 28.213 -12.244 -45.633 1.00 90.62 182 PHE A N 1
ATOM 1370 C CA . PHE A 1 182 ? 28.408 -11.464 -44.418 1.00 90.62 182 PHE A CA 1
ATOM 1371 C C . PHE A 1 182 ? 28.530 -12.402 -43.222 1.00 90.62 182 PHE A C 1
ATOM 1373 O O . PHE A 1 182 ? 27.662 -13.242 -43.013 1.00 90.62 182 PHE A O 1
ATOM 1380 N N . ALA A 1 183 ? 29.575 -12.242 -42.416 1.00 93.75 183 ALA A N 1
ATOM 1381 C CA . ALA A 1 183 ? 29.635 -12.872 -41.102 1.00 93.75 183 ALA A CA 1
ATOM 1382 C C . ALA A 1 183 ? 28.859 -11.992 -40.118 1.00 93.75 183 ALA A C 1
ATOM 1384 O O . ALA A 1 183 ? 29.274 -10.851 -39.893 1.00 93.75 183 ALA A O 1
ATOM 1385 N N . LEU A 1 184 ? 27.733 -12.481 -39.593 1.00 94.94 184 LEU A N 1
ATOM 1386 C CA . LEU A 1 184 ? 26.825 -11.707 -38.741 1.00 94.94 184 LEU A CA 1
ATOM 1387 C C . LEU A 1 184 ? 26.499 -12.445 -37.439 1.00 94.94 184 LEU A C 1
ATOM 1389 O O . LEU A 1 184 ? 26.359 -13.666 -37.445 1.00 94.94 184 LEU A O 1
ATOM 1393 N N . SER A 1 185 ? 26.342 -11.675 -36.365 1.00 95.00 185 SER A N 1
ATOM 1394 C CA . SER A 1 185 ? 25.705 -12.082 -35.113 1.00 95.00 185 SER A CA 1
ATOM 1395 C C . SER A 1 185 ? 24.384 -11.323 -35.002 1.00 95.00 185 SER A C 1
ATOM 1397 O O . SER A 1 185 ? 24.356 -10.095 -35.133 1.00 95.00 185 SER A O 1
ATOM 1399 N N . ARG A 1 186 ? 23.286 -12.062 -34.854 1.00 96.44 186 ARG A N 1
ATOM 1400 C CA . ARG A 1 186 ? 21.908 -11.569 -34.774 1.00 96.44 186 ARG A CA 1
ATOM 1401 C C . ARG A 1 186 ? 21.337 -11.930 -33.419 1.00 96.44 186 ARG A C 1
ATOM 1403 O O . ARG A 1 186 ? 21.346 -13.101 -33.051 1.00 96.44 186 ARG A O 1
ATOM 1410 N N . LEU A 1 187 ? 20.825 -10.941 -32.704 1.00 95.81 187 LEU A N 1
ATOM 1411 C CA . LEU A 1 187 ? 20.280 -11.089 -31.363 1.00 95.81 187 LEU A CA 1
ATOM 1412 C C . LEU A 1 187 ? 18.874 -10.502 -31.302 1.00 95.81 187 LEU A C 1
ATOM 1414 O O . LEU A 1 187 ? 18.674 -9.329 -31.624 1.00 95.81 187 LEU A O 1
ATOM 1418 N N . LEU A 1 188 ? 17.919 -11.318 -30.867 1.00 95.62 188 LEU A N 1
ATOM 1419 C CA . LEU A 1 188 ? 16.599 -10.887 -30.431 1.00 95.62 188 LEU A CA 1
ATOM 1420 C C . LEU A 1 188 ? 16.520 -11.091 -28.920 1.00 95.62 188 LEU A C 1
ATOM 1422 O O . LEU A 1 188 ? 16.643 -12.219 -28.439 1.00 95.62 188 LEU A O 1
ATOM 1426 N N . ALA A 1 189 ? 16.309 -10.010 -28.182 1.00 92.94 189 ALA A N 1
ATOM 1427 C CA . ALA A 1 189 ? 16.183 -10.037 -26.734 1.00 92.94 189 ALA A CA 1
ATOM 1428 C C . ALA A 1 189 ? 14.943 -9.257 -26.291 1.00 92.94 189 ALA A C 1
ATOM 1430 O O . ALA A 1 189 ? 14.486 -8.350 -26.987 1.00 92.94 189 ALA A O 1
ATOM 1431 N N . ARG A 1 190 ? 14.380 -9.609 -25.140 1.00 89.31 190 ARG A N 1
ATOM 1432 C CA . ARG A 1 190 ? 13.149 -9.022 -24.605 1.00 89.31 190 ARG A CA 1
ATOM 1433 C C . ARG A 1 190 ? 13.378 -8.526 -23.191 1.00 89.31 190 ARG A C 1
ATOM 1435 O O . ARG A 1 190 ? 14.063 -9.175 -22.406 1.00 89.31 190 ARG A O 1
ATOM 1442 N N . ARG A 1 191 ? 12.793 -7.383 -22.846 1.00 86.62 191 ARG A N 1
ATOM 1443 C CA . ARG A 1 191 ? 12.750 -6.936 -21.455 1.00 86.62 191 ARG A CA 1
ATOM 1444 C C . ARG A 1 191 ? 11.728 -7.790 -20.713 1.00 86.62 191 ARG A C 1
ATOM 1446 O O . ARG A 1 191 ? 10.537 -7.682 -21.001 1.00 86.62 191 ARG A O 1
ATOM 1453 N N . ALA A 1 192 ? 12.204 -8.619 -19.786 1.00 68.69 192 ALA A N 1
ATOM 1454 C CA . ALA A 1 192 ? 11.348 -9.454 -18.950 1.00 68.69 192 ALA A CA 1
ATOM 1455 C C . ALA A 1 192 ? 10.294 -8.603 -18.226 1.00 68.69 192 ALA A C 1
ATOM 1457 O O . ALA A 1 192 ? 10.572 -7.465 -17.819 1.00 68.69 192 ALA A O 1
ATOM 1458 N N . VAL A 1 193 ? 9.085 -9.146 -18.085 1.00 64.12 193 VAL A N 1
ATOM 1459 C CA . VAL A 1 193 ? 8.001 -8.481 -17.360 1.00 64.12 193 VAL A CA 1
ATOM 1460 C C . VAL A 1 193 ? 7.882 -9.114 -15.984 1.00 64.12 193 VAL A C 1
ATOM 1462 O O . VAL A 1 193 ? 7.438 -10.252 -15.842 1.00 64.12 193 VAL A O 1
ATOM 1465 N N . TYR A 1 194 ? 8.277 -8.356 -14.964 1.00 59.12 194 TYR A N 1
ATOM 1466 C CA . TYR A 1 194 ? 8.126 -8.746 -13.568 1.00 59.12 194 TYR A CA 1
ATOM 1467 C C . TYR A 1 194 ? 6.912 -8.063 -12.958 1.00 59.12 194 TYR A C 1
ATOM 1469 O O . TYR A 1 194 ? 6.567 -6.932 -13.313 1.00 59.12 194 TYR A O 1
ATOM 1477 N N . ARG A 1 195 ? 6.270 -8.774 -12.035 1.00 55.78 195 ARG A N 1
ATOM 1478 C CA . ARG A 1 195 ? 5.238 -8.209 -11.181 1.00 55.78 195 ARG A CA 1
ATOM 1479 C C . ARG A 1 195 ? 5.915 -7.515 -10.010 1.00 55.78 195 ARG A C 1
ATOM 1481 O O . ARG A 1 195 ? 6.745 -8.124 -9.339 1.00 55.78 195 ARG A O 1
ATOM 1488 N N . ASP A 1 196 ? 5.547 -6.269 -9.769 1.00 52.34 196 ASP A N 1
ATOM 1489 C CA . ASP A 1 196 ? 6.008 -5.486 -8.627 1.00 52.34 196 ASP A CA 1
ATOM 1490 C C . ASP A 1 196 ? 4.835 -4.693 -8.027 1.00 52.34 196 ASP A C 1
ATOM 1492 O O . ASP A 1 196 ? 3.692 -4.780 -8.493 1.00 52.34 196 ASP A O 1
ATOM 1496 N N . GLU A 1 197 ? 5.100 -3.932 -6.966 1.00 43.78 197 GLU A N 1
ATOM 1497 C CA . GLU A 1 197 ? 4.078 -3.117 -6.298 1.00 43.78 197 GLU A CA 1
ATOM 1498 C C . GLU A 1 197 ? 3.448 -2.060 -7.223 1.00 43.78 197 GLU A C 1
ATOM 1500 O O . GLU A 1 197 ? 2.297 -1.666 -7.020 1.00 43.78 197 GLU A O 1
ATOM 1505 N N . GLN A 1 198 ? 4.178 -1.606 -8.246 1.00 40.47 198 GLN A N 1
ATOM 1506 C CA . GLN A 1 198 ? 3.757 -0.557 -9.178 1.00 40.47 198 GLN A CA 1
ATOM 1507 C C . GLN A 1 198 ? 3.001 -1.131 -10.386 1.00 40.47 198 GLN A C 1
ATOM 1509 O O . GLN A 1 198 ? 2.131 -0.464 -10.951 1.00 40.47 198 GLN A O 1
ATOM 1514 N N . ASN A 1 199 ? 3.277 -2.382 -10.750 1.00 50.09 199 ASN A N 1
ATOM 1515 C CA . ASN A 1 199 ? 2.637 -3.129 -11.819 1.00 50.09 199 ASN A CA 1
ATOM 1516 C C . ASN A 1 199 ? 2.100 -4.470 -11.285 1.00 50.09 199 ASN A C 1
ATOM 1518 O O . ASN A 1 199 ? 2.722 -5.514 -11.501 1.00 50.09 199 ASN A O 1
ATOM 1522 N N . PRO A 1 200 ? 0.938 -4.467 -10.601 1.00 49.44 200 PRO A N 1
ATOM 1523 C CA . PRO A 1 200 ? 0.400 -5.655 -9.955 1.00 49.44 200 PRO A CA 1
ATOM 1524 C C . PRO A 1 200 ? -0.497 -6.506 -10.863 1.00 49.44 200 PRO A C 1
ATOM 1526 O O . PRO A 1 200 ? -1.023 -7.499 -10.372 1.00 49.44 200 PRO A O 1
ATOM 1529 N N . LEU A 1 201 ? -0.777 -6.136 -12.115 1.00 50.84 201 LEU A N 1
ATOM 1530 C CA . LEU A 1 201 ? -1.636 -6.911 -13.025 1.00 50.84 201 LEU A CA 1
ATOM 1531 C C . LEU A 1 201 ? -1.126 -6.837 -14.467 1.00 50.84 201 LEU A C 1
ATOM 1533 O O . LEU A 1 201 ? -0.839 -5.751 -14.960 1.00 50.84 201 LEU A O 1
ATOM 1537 N N . GLY A 1 202 ? -1.094 -7.966 -15.171 1.00 52.59 202 GLY A N 1
ATOM 1538 C CA . GLY A 1 202 ? -0.610 -8.027 -16.548 1.00 52.59 202 GLY A CA 1
ATOM 1539 C C . GLY A 1 202 ? -0.146 -9.425 -16.938 1.00 52.59 202 GLY A C 1
ATOM 1540 O O . GLY A 1 202 ? -0.545 -10.409 -16.315 1.00 52.59 202 GLY A O 1
ATOM 1541 N N . TYR A 1 203 ? 0.668 -9.498 -17.989 1.00 51.41 203 TYR A N 1
ATOM 1542 C CA . TYR A 1 203 ? 1.431 -10.693 -18.340 1.00 51.41 203 TYR A CA 1
ATOM 1543 C C . TYR A 1 203 ? 2.756 -10.690 -17.578 1.00 51.41 203 TYR A C 1
ATOM 1545 O O . TYR A 1 203 ? 3.462 -9.684 -17.627 1.00 51.41 203 TYR A O 1
ATOM 1553 N N . TYR A 1 204 ? 3.096 -11.796 -16.924 1.00 61.28 204 TYR A N 1
ATOM 1554 C CA . TYR A 1 204 ? 4.363 -11.965 -16.220 1.00 61.28 204 TYR A CA 1
ATOM 1555 C C . TYR A 1 204 ? 4.982 -13.313 -16.561 1.00 61.28 204 TYR A C 1
ATOM 1557 O O . TYR A 1 204 ? 4.325 -14.354 -16.450 1.00 61.28 204 TYR A O 1
ATOM 1565 N N . ASP A 1 205 ? 6.265 -13.275 -16.916 1.00 52.72 205 ASP A N 1
ATOM 1566 C CA . ASP A 1 205 ? 7.052 -14.455 -17.284 1.00 52.72 205 ASP A CA 1
ATOM 1567 C C . ASP A 1 205 ? 7.367 -15.337 -16.056 1.00 52.72 205 ASP A C 1
ATOM 1569 O O . ASP A 1 205 ? 7.724 -16.507 -16.188 1.00 52.72 205 ASP A O 1
ATOM 1573 N N . ARG A 1 206 ? 7.244 -14.784 -14.837 1.00 62.62 206 ARG A N 1
ATOM 1574 C CA . ARG A 1 206 ? 7.422 -15.486 -13.554 1.00 62.62 206 ARG A CA 1
ATOM 1575 C C . ARG A 1 206 ? 6.576 -14.840 -12.451 1.00 62.62 206 ARG A C 1
ATOM 1577 O O . ARG A 1 206 ? 6.608 -13.622 -12.296 1.00 62.62 206 ARG A O 1
ATOM 1584 N N . GLU A 1 207 ? 5.882 -15.649 -11.649 1.00 60.66 207 GLU A N 1
ATOM 1585 C CA . GLU A 1 207 ? 5.157 -15.205 -10.443 1.00 60.66 207 GLU A CA 1
ATOM 1586 C C . GLU A 1 207 ? 5.965 -15.526 -9.166 1.00 60.66 207 GLU A C 1
ATOM 1588 O O . GLU A 1 207 ? 6.510 -16.624 -9.011 1.00 60.66 207 GLU A O 1
ATOM 1593 N N . LEU A 1 208 ? 6.010 -14.577 -8.227 1.00 55.97 208 LEU A N 1
ATOM 1594 C CA . LEU A 1 208 ? 6.431 -14.809 -6.844 1.00 55.97 208 LEU A CA 1
ATOM 1595 C C . LEU A 1 208 ? 5.182 -14.941 -5.970 1.00 55.97 208 LEU A C 1
ATOM 1597 O O . LEU A 1 208 ? 4.349 -14.035 -5.936 1.00 55.97 208 LEU A O 1
ATOM 1601 N N . THR A 1 209 ? 5.068 -16.044 -5.235 1.00 52.59 209 THR A N 1
ATOM 1602 C CA . THR A 1 209 ? 4.037 -16.207 -4.202 1.00 52.59 209 THR A CA 1
ATOM 1603 C C . THR A 1 209 ? 4.742 -16.274 -2.858 1.00 52.59 209 THR A C 1
ATOM 1605 O O . THR A 1 209 ? 5.540 -17.185 -2.627 1.00 52.59 209 THR A O 1
ATOM 1608 N N . LYS A 1 210 ? 4.456 -15.326 -1.956 1.00 51.66 210 LYS A N 1
ATOM 1609 C CA . LYS A 1 210 ? 5.062 -15.278 -0.611 1.00 51.66 210 LYS A CA 1
ATOM 1610 C C . LYS A 1 210 ? 6.595 -15.411 -0.639 1.00 51.66 210 LYS A C 1
ATOM 1612 O O . LYS A 1 210 ? 7.150 -16.292 0.020 1.00 51.66 210 LYS A O 1
ATOM 1617 N N . GLN A 1 211 ? 7.274 -14.617 -1.476 1.00 50.66 211 GLN A N 1
ATOM 1618 C CA . GLN A 1 211 ? 8.745 -14.625 -1.636 1.00 50.66 211 GLN A CA 1
ATOM 1619 C C . GLN A 1 211 ? 9.368 -15.939 -2.131 1.00 50.66 211 GLN A C 1
ATOM 1621 O O . GLN A 1 211 ? 10.593 -16.070 -2.234 1.00 50.66 211 GLN A O 1
ATOM 1626 N N . LYS A 1 212 ? 8.546 -16.936 -2.458 1.00 55.59 212 LYS A N 1
ATOM 1627 C CA . LYS A 1 212 ? 8.998 -18.197 -3.027 1.00 55.59 212 LYS A CA 1
ATOM 1628 C C . LYS A 1 212 ? 8.672 -18.217 -4.502 1.00 55.59 212 LYS A C 1
ATOM 1630 O O . LYS A 1 212 ? 7.591 -17.822 -4.943 1.00 55.59 212 LYS A O 1
ATOM 1635 N N . ARG A 1 213 ? 9.654 -18.674 -5.267 1.00 61.31 213 ARG A N 1
ATOM 1636 C CA . ARG A 1 213 ? 9.496 -18.894 -6.691 1.00 61.31 213 ARG A CA 1
ATOM 1637 C C . ARG A 1 213 ? 8.520 -20.045 -6.911 1.00 61.31 213 ARG A C 1
ATOM 1639 O O . ARG A 1 213 ? 8.771 -21.154 -6.440 1.00 61.31 213 ARG A O 1
ATOM 1646 N N . ASP A 1 214 ? 7.447 -19.779 -7.644 1.00 61.94 214 ASP A N 1
ATOM 1647 C CA . ASP A 1 214 ? 6.485 -20.793 -8.069 1.00 61.94 214 ASP A CA 1
ATOM 1648 C C . ASP A 1 214 ? 6.667 -21.108 -9.564 1.00 61.94 214 ASP A C 1
ATOM 1650 O O . ASP A 1 214 ? 7.201 -20.310 -10.337 1.00 61.94 214 ASP A O 1
ATOM 1654 N N . GLN A 1 215 ? 6.236 -22.296 -9.994 1.00 66.19 215 GLN A N 1
ATOM 1655 C CA . GLN A 1 215 ? 6.409 -22.774 -11.373 1.00 66.19 215 GLN A CA 1
ATOM 1656 C C . GLN A 1 215 ? 5.278 -22.257 -12.273 1.00 66.19 215 GLN A C 1
ATOM 1658 O O . GLN A 1 215 ? 4.439 -23.039 -12.720 1.00 66.19 215 GLN A O 1
ATOM 1663 N N . LYS A 1 216 ? 5.191 -20.936 -12.469 1.00 70.31 216 LYS A N 1
ATOM 1664 C CA . LYS A 1 216 ? 3.987 -20.311 -13.029 1.00 70.31 216 LYS A CA 1
ATOM 1665 C C . LYS A 1 216 ? 4.250 -19.004 -13.787 1.00 70.31 216 LYS A C 1
ATOM 1667 O O . LYS A 1 216 ? 4.779 -18.052 -13.220 1.00 70.31 216 LYS A O 1
ATOM 1672 N N . GLU A 1 217 ? 3.760 -18.950 -15.021 1.00 70.00 217 GLU A N 1
ATOM 1673 C CA . GLU A 1 217 ? 3.508 -17.738 -15.809 1.00 70.00 217 GLU A CA 1
ATOM 1674 C C . GLU A 1 217 ? 2.039 -17.324 -15.644 1.00 70.00 217 GLU A C 1
ATOM 1676 O O . GLU A 1 217 ? 1.148 -18.179 -15.514 1.00 70.00 217 GLU A O 1
ATOM 1681 N N . VAL A 1 218 ? 1.754 -16.021 -15.641 1.00 65.06 218 VAL A N 1
ATOM 1682 C CA . VAL A 1 218 ? 0.381 -15.523 -15.464 1.00 65.06 218 VAL A CA 1
ATOM 1683 C C . VAL A 1 218 ? 0.034 -14.418 -16.450 1.00 65.06 218 VAL A C 1
ATOM 1685 O O . VAL A 1 218 ? 0.869 -13.598 -16.811 1.00 65.06 218 VAL A O 1
ATOM 1688 N N . PHE A 1 219 ? -1.234 -14.374 -16.843 1.00 60.19 219 PHE A N 1
ATOM 1689 C CA . PHE A 1 219 ? -1.835 -13.260 -17.562 1.00 60.19 219 PHE A CA 1
ATOM 1690 C C . PHE A 1 219 ? -3.138 -12.854 -16.872 1.00 60.19 219 PHE A C 1
ATOM 1692 O O . PHE A 1 219 ? -4.086 -13.643 -16.820 1.00 60.19 219 PHE A O 1
ATOM 1699 N N . ASP A 1 220 ? -3.206 -11.631 -16.353 1.00 58.38 220 ASP A N 1
ATOM 1700 C CA . ASP A 1 220 ? -4.404 -11.090 -15.707 1.00 58.38 220 ASP A CA 1
ATOM 1701 C C . ASP A 1 220 ? -5.334 -10.368 -16.694 1.00 58.38 220 ASP A C 1
ATOM 1703 O O . ASP A 1 220 ? -4.932 -9.479 -17.442 1.00 58.38 220 ASP A O 1
ATOM 1707 N N . PHE A 1 221 ? -6.623 -10.694 -16.630 1.00 66.06 221 PHE A N 1
ATOM 1708 C CA . PHE A 1 221 ? -7.704 -10.026 -17.344 1.00 66.06 221 PHE A CA 1
ATOM 1709 C C . PHE A 1 221 ? -8.654 -9.367 -16.342 1.00 66.06 221 PHE A C 1
ATOM 1711 O O . PHE A 1 221 ? -9.276 -10.034 -15.512 1.00 66.06 221 PHE A O 1
ATOM 1718 N N . LYS A 1 222 ? -8.858 -8.054 -16.464 1.00 55.88 222 LYS A N 1
ATOM 1719 C CA . LYS A 1 222 ? -9.961 -7.360 -15.789 1.00 55.88 222 LYS A CA 1
ATOM 1720 C C . LYS A 1 222 ? -11.076 -7.085 -16.787 1.00 55.88 222 LYS A C 1
ATOM 1722 O O . LYS A 1 222 ? -10.882 -6.356 -17.755 1.00 55.88 222 LYS A O 1
ATOM 1727 N N . ALA A 1 223 ? -12.251 -7.656 -16.545 1.00 49.03 223 ALA A N 1
ATOM 1728 C CA . ALA A 1 223 ? -13.451 -7.249 -17.261 1.00 49.03 223 ALA A CA 1
ATOM 1729 C C . ALA A 1 223 ? -13.940 -5.902 -16.701 1.00 49.03 223 ALA A C 1
ATOM 1731 O O . ALA A 1 223 ? -13.950 -5.703 -15.485 1.00 49.03 223 ALA A O 1
ATOM 1732 N N . GLY A 1 224 ? -14.367 -4.985 -17.575 1.00 46.22 224 GLY A N 1
ATOM 1733 C CA . GLY A 1 224 ? -15.181 -3.841 -17.157 1.00 46.22 224 GLY A CA 1
ATOM 1734 C C . GLY A 1 224 ? -16.436 -4.369 -16.461 1.00 46.22 224 GLY A C 1
ATOM 1735 O O . GLY A 1 224 ? -17.103 -5.241 -17.012 1.00 46.22 224 GLY A O 1
ATOM 1736 N N . GLY A 1 225 ? -16.669 -3.915 -15.226 1.00 47.59 225 GLY A N 1
ATOM 1737 C CA . GLY A 1 225 ? -17.553 -4.550 -14.245 1.00 47.59 225 GLY A CA 1
ATOM 1738 C C . GLY A 1 225 ? -18.892 -5.043 -14.798 1.00 47.59 225 GLY A C 1
ATOM 1739 O O . GLY A 1 225 ? -19.592 -4.328 -15.514 1.00 47.59 225 GLY A O 1
ATOM 1740 N N . HIS A 1 226 ? -19.267 -6.268 -14.427 1.00 44.53 226 HIS A N 1
ATOM 1741 C CA . HIS A 1 226 ? -20.622 -6.757 -14.632 1.00 44.53 226 HIS A CA 1
ATOM 1742 C C . HIS A 1 226 ? -21.480 -6.257 -13.467 1.00 44.53 226 HIS A C 1
ATOM 1744 O O . HIS A 1 226 ? -21.218 -6.560 -12.305 1.00 44.53 226 HIS A O 1
ATOM 1750 N N . GLN A 1 227 ? -22.542 -5.515 -13.774 1.00 45.66 227 GLN A N 1
ATOM 1751 C CA . GLN A 1 227 ? -23.570 -5.170 -12.797 1.00 45.66 227 GLN A CA 1
ATOM 1752 C C . GLN A 1 227 ? -24.289 -6.447 -12.351 1.00 45.66 227 GLN A C 1
ATOM 1754 O O . GLN A 1 227 ? -24.994 -7.070 -13.149 1.00 45.66 227 GLN A O 1
ATOM 1759 N N . SER A 1 228 ? -24.093 -6.865 -11.098 1.00 52.38 228 SER A N 1
ATOM 1760 C CA . SER A 1 228 ? -24.944 -7.897 -10.505 1.00 52.38 228 SER A CA 1
ATOM 1761 C C . SER A 1 228 ? -26.384 -7.381 -10.505 1.00 52.38 228 SER A C 1
ATOM 1763 O O . SER A 1 228 ? -26.649 -6.261 -10.084 1.00 52.38 228 SER A O 1
ATOM 1765 N N . SER A 1 229 ? -27.344 -8.170 -10.983 1.00 52.47 229 SER A N 1
ATOM 1766 C CA . SER A 1 229 ? -28.764 -7.804 -10.886 1.00 52.47 229 SER A CA 1
ATOM 1767 C C . SER A 1 229 ? -29.367 -8.178 -9.529 1.00 52.47 229 SER A C 1
ATOM 1769 O O . SER A 1 229 ? -30.571 -8.025 -9.332 1.00 52.47 229 SER A O 1
ATOM 1771 N N . ASN A 1 230 ? -28.562 -8.730 -8.612 1.00 58.44 230 ASN A N 1
ATOM 1772 C CA . ASN A 1 230 ? -29.005 -9.135 -7.287 1.00 58.44 230 ASN A CA 1
ATOM 1773 C C . ASN A 1 230 ? -28.937 -7.929 -6.329 1.00 58.44 230 ASN A C 1
ATOM 1775 O O . ASN A 1 230 ? -27.828 -7.489 -6.015 1.00 58.44 230 ASN A O 1
ATOM 1779 N N . PRO A 1 231 ? -30.084 -7.428 -5.826 1.00 56.75 231 PRO A N 1
ATOM 1780 C CA . PRO A 1 231 ? -30.123 -6.250 -4.958 1.00 56.75 231 PRO A CA 1
ATOM 1781 C C . PRO A 1 231 ? -29.261 -6.419 -3.706 1.00 56.75 231 PRO A C 1
ATOM 1783 O O . PRO A 1 231 ? -28.528 -5.514 -3.338 1.00 56.75 231 PRO A O 1
ATOM 1786 N N . VAL A 1 232 ? -29.260 -7.619 -3.114 1.00 61.94 232 VAL A N 1
ATOM 1787 C CA . VAL A 1 232 ? -28.507 -7.906 -1.887 1.00 61.94 232 VAL A CA 1
ATOM 1788 C C . VAL A 1 232 ? -27.005 -7.810 -2.132 1.00 61.94 232 VAL A C 1
ATOM 1790 O O . VAL A 1 232 ? -26.302 -7.178 -1.355 1.00 61.94 232 VAL A O 1
ATOM 1793 N N . LEU A 1 233 ? -26.500 -8.392 -3.225 1.00 61.25 233 LEU A N 1
ATOM 1794 C CA . LEU A 1 233 ? -25.068 -8.335 -3.546 1.00 61.25 233 LEU A CA 1
ATOM 1795 C C . LEU A 1 233 ? -24.634 -6.926 -3.971 1.00 61.25 233 LEU A C 1
ATOM 1797 O O . LEU A 1 233 ? -23.520 -6.508 -3.658 1.00 61.25 233 LEU A O 1
ATOM 1801 N N . CYS A 1 234 ? -25.505 -6.179 -4.651 1.00 59.50 234 CYS A N 1
ATOM 1802 C CA . CYS A 1 234 ? -25.243 -4.784 -4.997 1.00 59.50 234 CYS A CA 1
ATOM 1803 C C . CYS A 1 234 ? -25.153 -3.891 -3.761 1.00 59.50 234 CYS A C 1
ATOM 1805 O O . CYS A 1 234 ? -24.175 -3.152 -3.633 1.00 59.50 234 CYS A O 1
ATOM 1807 N N . ASP A 1 235 ? -26.104 -4.021 -2.836 1.00 62.44 235 ASP A N 1
ATOM 1808 C CA . ASP A 1 235 ? -26.152 -3.245 -1.595 1.00 62.44 235 ASP A CA 1
ATOM 1809 C C . ASP A 1 235 ? -25.041 -3.654 -0.611 1.00 62.44 235 ASP A C 1
ATOM 1811 O O . ASP A 1 235 ? -24.560 -2.829 0.162 1.00 62.44 235 ASP A O 1
ATOM 1815 N N . LYS A 1 236 ? -24.586 -4.915 -0.664 1.00 65.00 236 LYS A N 1
ATOM 1816 C CA . LYS A 1 236 ? -23.536 -5.481 0.205 1.00 65.00 236 LYS A CA 1
ATOM 1817 C C . LYS A 1 236 ? -22.135 -5.515 -0.424 1.00 65.00 236 LYS A C 1
ATOM 1819 O O . LYS A 1 236 ? -21.262 -6.225 0.067 1.00 65.00 236 LYS A O 1
ATOM 1824 N N . GLY A 1 237 ? -21.890 -4.732 -1.479 1.00 63.16 237 GLY A N 1
ATOM 1825 C CA . GLY A 1 237 ? -20.524 -4.391 -1.895 1.00 63.16 237 GLY A CA 1
ATOM 1826 C C . GLY A 1 237 ? -19.979 -5.046 -3.169 1.00 63.16 237 GLY A C 1
ATOM 1827 O O . GLY A 1 237 ? -18.778 -4.954 -3.383 1.00 63.16 237 GLY A O 1
ATOM 1828 N N . PHE A 1 238 ? -20.795 -5.642 -4.049 1.00 69.12 238 PHE A N 1
ATOM 1829 C CA . PHE A 1 238 ? -20.354 -6.214 -5.345 1.00 69.12 238 PHE A CA 1
ATOM 1830 C C . PHE A 1 238 ? -20.784 -5.461 -6.605 1.00 69.12 238 PHE A C 1
ATOM 1832 O O . PHE A 1 238 ? -20.496 -5.941 -7.698 1.00 69.12 238 PHE A O 1
ATOM 1839 N N . GLY A 1 239 ? -21.501 -4.338 -6.494 1.00 61.12 239 GLY A N 1
ATOM 1840 C CA . GLY A 1 239 ? -22.058 -3.617 -7.653 1.00 61.12 239 GLY A CA 1
ATOM 1841 C C . GLY A 1 239 ? -21.036 -3.211 -8.735 1.00 61.12 239 GLY A C 1
ATOM 1842 O O . GLY A 1 239 ? -19.875 -3.596 -8.698 1.00 61.12 239 GLY A O 1
ATOM 1843 N N . ASP A 1 240 ? -21.443 -2.356 -9.673 1.00 56.69 240 ASP A N 1
ATOM 1844 C CA . ASP A 1 240 ? -20.805 -2.058 -10.981 1.00 56.69 240 ASP A CA 1
ATOM 1845 C C . ASP A 1 240 ? -19.284 -1.759 -11.010 1.00 56.69 240 ASP A C 1
ATOM 1847 O O . ASP A 1 240 ? -18.689 -1.673 -12.082 1.00 56.69 240 ASP A O 1
ATOM 1851 N N . ARG A 1 241 ? -18.635 -1.580 -9.852 1.00 60.16 241 ARG A N 1
ATOM 1852 C CA . ARG A 1 241 ? -17.197 -1.308 -9.678 1.00 60.16 241 ARG A CA 1
ATOM 1853 C C . ARG A 1 241 ? -16.464 -2.369 -8.839 1.00 60.16 241 ARG A C 1
ATOM 1855 O O . ARG A 1 241 ? -15.565 -2.035 -8.067 1.00 60.16 241 ARG A O 1
ATOM 1862 N N . HIS A 1 242 ? -16.863 -3.635 -8.940 1.00 71.12 242 HIS A N 1
ATOM 1863 C CA . HIS A 1 242 ? -16.176 -4.749 -8.279 1.00 71.12 242 HIS A CA 1
ATOM 1864 C C . HIS A 1 242 ? -14.730 -4.944 -8.781 1.00 71.12 242 HIS A C 1
ATOM 1866 O O . HIS A 1 242 ? -14.419 -4.619 -9.928 1.00 71.12 242 HIS A O 1
ATOM 1872 N N . THR A 1 243 ? -13.843 -5.528 -7.969 1.00 72.75 243 THR A N 1
ATOM 1873 C CA . THR A 1 243 ? -12.427 -5.747 -8.337 1.00 72.75 243 THR A CA 1
ATOM 1874 C C . THR A 1 243 ? -12.144 -7.092 -9.007 1.00 72.75 243 THR A C 1
ATOM 1876 O O . THR A 1 243 ? -10.980 -7.383 -9.272 1.00 72.75 243 THR A O 1
ATOM 1879 N N . SER A 1 244 ? -13.184 -7.882 -9.303 1.00 78.88 244 SER A N 1
ATOM 1880 C CA . SER A 1 244 ? -13.080 -9.216 -9.913 1.00 78.88 244 SER A CA 1
ATOM 1881 C C . SER A 1 244 ? -12.169 -9.259 -11.143 1.00 78.88 244 SER A C 1
ATOM 1883 O O . SER A 1 244 ? -12.183 -8.354 -11.981 1.00 78.88 244 SER A O 1
ATOM 1885 N N . ALA A 1 245 ? -11.421 -10.350 -11.277 1.00 76.56 245 ALA A N 1
ATOM 1886 C CA . ALA A 1 245 ? -10.482 -10.568 -12.371 1.00 76.56 245 ALA A CA 1
ATOM 1887 C C . ALA A 1 245 ? -10.484 -12.040 -12.791 1.00 76.56 245 ALA A C 1
ATOM 1889 O O . ALA A 1 245 ? -10.682 -12.928 -11.964 1.00 76.56 245 ALA A O 1
ATOM 1890 N N . ALA A 1 246 ? -10.241 -12.297 -14.072 1.00 77.19 246 ALA A N 1
ATOM 1891 C CA . ALA A 1 246 ? -9.830 -13.612 -14.540 1.00 77.19 246 ALA A CA 1
ATOM 1892 C C . ALA A 1 246 ? -8.311 -13.640 -14.675 1.00 77.19 246 ALA A C 1
ATOM 1894 O O . ALA A 1 246 ? -7.693 -12.628 -14.988 1.00 77.19 246 ALA A O 1
ATOM 1895 N N . ARG A 1 247 ? -7.708 -14.803 -14.478 1.00 80.69 247 ARG A N 1
ATOM 1896 C CA . ARG A 1 247 ? -6.281 -15.014 -14.697 1.00 80.69 247 ARG A CA 1
ATOM 1897 C C . ARG A 1 247 ? -6.104 -16.248 -15.557 1.00 80.69 247 ARG A C 1
ATOM 1899 O O . ARG A 1 247 ? -6.769 -17.245 -15.313 1.00 80.69 247 ARG A O 1
ATOM 1906 N N . LEU A 1 248 ? -5.222 -16.198 -16.543 1.00 81.81 248 LEU A N 1
ATOM 1907 C CA . LEU A 1 248 ? -4.710 -17.383 -17.220 1.00 81.81 248 LEU A CA 1
ATOM 1908 C C . LEU A 1 248 ? -3.371 -17.733 -16.584 1.00 81.81 248 LEU A C 1
ATOM 1910 O O . LEU A 1 248 ? -2.451 -16.925 -16.589 1.00 81.81 248 LEU A O 1
ATOM 1914 N N . ASN A 1 249 ? -3.279 -18.926 -16.020 1.00 84.25 249 ASN A N 1
ATOM 1915 C CA . ASN A 1 249 ? -2.051 -19.467 -15.468 1.00 84.25 249 ASN A CA 1
ATOM 1916 C C . ASN A 1 249 ? -1.498 -20.492 -16.447 1.00 84.25 249 ASN A C 1
ATOM 1918 O O . ASN A 1 249 ? -2.239 -21.386 -16.865 1.00 84.25 249 ASN A O 1
ATOM 1922 N N . TYR A 1 250 ? -0.210 -20.402 -16.746 1.00 83.50 250 TYR A N 1
ATOM 1923 C CA . TYR A 1 250 ? 0.530 -21.459 -17.413 1.00 83.50 250 TYR A CA 1
ATOM 1924 C C . TYR A 1 250 ? 1.596 -21.994 -16.460 1.00 83.50 250 TYR A C 1
ATOM 1926 O O . TYR A 1 250 ? 2.401 -21.247 -15.917 1.00 83.50 250 TYR A O 1
ATOM 1934 N N . TYR A 1 251 ? 1.559 -23.297 -16.216 1.00 82.50 251 TYR A N 1
ATOM 1935 C CA . TYR A 1 251 ? 2.533 -24.004 -15.401 1.00 82.50 251 TYR A CA 1
ATOM 1936 C C . TYR A 1 251 ? 3.442 -24.790 -16.353 1.00 82.50 251 TYR A C 1
ATOM 1938 O O . TYR A 1 251 ? 3.008 -25.832 -16.858 1.00 82.50 251 TYR A O 1
ATOM 1946 N N . PRO A 1 252 ? 4.652 -24.300 -16.671 1.00 75.06 252 PRO A N 1
ATOM 1947 C CA . PRO A 1 252 ? 5.527 -24.946 -17.643 1.00 75.06 252 PRO A CA 1
ATOM 1948 C C . PRO A 1 252 ? 6.021 -26.313 -17.148 1.00 75.06 252 PRO A C 1
ATOM 1950 O O . PRO A 1 252 ? 6.096 -26.567 -15.948 1.00 75.06 252 PRO A O 1
ATOM 1953 N N . ALA A 1 253 ? 6.357 -27.208 -18.083 1.00 74.94 253 ALA A N 1
ATOM 1954 C CA . ALA A 1 253 ? 6.921 -28.529 -17.769 1.00 74.94 253 ALA A CA 1
ATOM 1955 C C . ALA A 1 253 ? 8.332 -28.433 -17.172 1.00 74.94 253 ALA A C 1
ATOM 1957 O O . ALA A 1 253 ? 8.718 -29.225 -16.313 1.00 74.94 253 ALA A O 1
ATOM 1958 N N . GLU A 1 254 ? 9.090 -27.449 -17.644 1.00 73.06 254 GLU A N 1
ATOM 1959 C CA . GLU A 1 254 ? 10.436 -27.141 -17.190 1.00 73.06 254 GLU A CA 1
ATOM 1960 C C . GLU A 1 254 ? 10.436 -25.815 -16.434 1.00 73.06 254 GLU A C 1
ATOM 1962 O O . GLU A 1 254 ? 9.513 -25.009 -16.536 1.00 73.06 254 GLU A O 1
ATOM 1967 N N . ASP A 1 255 ? 11.471 -25.613 -15.634 1.00 71.12 255 ASP A N 1
ATOM 1968 C CA . ASP A 1 255 ? 11.688 -24.367 -14.917 1.00 71.12 255 ASP A CA 1
ATOM 1969 C C . ASP A 1 255 ? 11.950 -23.221 -15.915 1.00 71.12 255 ASP A C 1
ATOM 1971 O O . ASP A 1 255 ? 12.949 -23.293 -16.637 1.00 71.12 255 ASP A O 1
ATOM 1975 N N . PRO A 1 256 ? 11.114 -22.162 -15.953 1.00 63.31 256 PRO A N 1
ATOM 1976 C CA . PRO A 1 256 ? 11.274 -21.051 -16.895 1.00 63.31 256 PRO A CA 1
ATOM 1977 C C . PRO A 1 256 ? 12.487 -20.164 -16.556 1.00 63.31 256 PRO A C 1
ATOM 1979 O O . PRO A 1 256 ? 12.762 -19.182 -17.242 1.00 63.31 256 PRO A O 1
ATOM 1982 N N . VAL A 1 257 ? 13.227 -20.479 -15.484 1.00 65.44 257 VAL A N 1
ATOM 1983 C CA . VAL A 1 257 ? 14.458 -19.782 -15.101 1.00 65.44 257 VAL A CA 1
ATOM 1984 C C . VAL A 1 257 ? 15.688 -20.372 -15.807 1.00 65.44 257 VAL A C 1
ATOM 1986 O O . VAL A 1 257 ? 16.051 -21.533 -15.539 1.00 65.44 257 VAL A O 1
ATOM 1989 N N . PRO A 1 258 ? 16.399 -19.591 -16.654 1.00 65.25 258 PRO A N 1
ATOM 1990 C CA . PRO A 1 258 ? 17.664 -20.003 -17.242 1.00 65.25 258 PRO A CA 1
ATOM 1991 C C . PRO A 1 258 ? 18.663 -20.422 -16.169 1.00 65.25 258 PRO A C 1
ATOM 1993 O O . PRO A 1 258 ? 18.748 -19.821 -15.100 1.00 65.25 258 PRO A O 1
ATOM 1996 N N . ALA A 1 259 ? 19.471 -21.441 -16.464 1.00 67.31 259 ALA A N 1
ATOM 1997 C CA . ALA A 1 259 ? 20.424 -22.003 -15.506 1.00 67.31 259 ALA A CA 1
ATOM 1998 C C . ALA A 1 259 ? 21.389 -20.962 -14.905 1.00 67.31 259 ALA A C 1
ATOM 2000 O O . ALA A 1 259 ? 21.769 -21.094 -13.745 1.00 67.31 259 ALA A O 1
ATOM 2001 N N . ALA A 1 260 ? 21.743 -19.927 -15.674 1.00 58.56 260 ALA A N 1
ATOM 2002 C CA . ALA A 1 260 ? 22.636 -18.852 -15.246 1.00 58.56 260 ALA A CA 1
ATOM 2003 C C . ALA A 1 260 ? 22.048 -17.969 -14.129 1.00 58.56 260 ALA A C 1
ATOM 2005 O O . ALA A 1 260 ? 22.807 -17.448 -13.323 1.00 58.56 260 ALA A O 1
ATOM 2006 N N . GLU A 1 261 ? 20.721 -17.842 -14.046 1.00 60.00 261 GLU A N 1
ATOM 2007 C CA . GLU A 1 261 ? 20.032 -16.992 -13.060 1.00 60.00 261 GLU A CA 1
ATOM 2008 C C . GLU A 1 261 ? 19.650 -17.752 -11.781 1.00 60.00 261 GLU A C 1
ATOM 2010 O O . GLU A 1 261 ? 19.240 -17.148 -10.794 1.00 60.00 261 GLU A O 1
ATOM 2015 N N . ARG A 1 262 ? 19.779 -19.088 -11.761 1.00 67.38 262 ARG A N 1
ATOM 2016 C CA . ARG A 1 262 ? 19.316 -19.926 -10.637 1.00 67.38 262 ARG A CA 1
ATOM 2017 C C . ARG A 1 262 ? 20.113 -19.740 -9.348 1.00 67.38 262 ARG A C 1
ATOM 2019 O O . ARG A 1 262 ? 19.606 -20.101 -8.293 1.00 67.38 262 ARG A O 1
ATOM 2026 N N . ALA A 1 263 ? 21.347 -19.246 -9.437 1.00 60.28 263 ALA A N 1
ATOM 2027 C CA . ALA A 1 263 ? 22.211 -19.046 -8.274 1.00 60.28 263 ALA A CA 1
ATOM 2028 C C . ALA A 1 263 ? 21.752 -17.873 -7.392 1.00 60.28 263 ALA A C 1
ATOM 2030 O O . ALA A 1 263 ? 21.974 -17.908 -6.184 1.00 60.28 263 ALA A O 1
ATOM 2031 N N . ASP A 1 264 ? 21.077 -16.889 -7.991 1.00 55.69 264 ASP A N 1
ATOM 2032 C CA . ASP A 1 264 ? 20.710 -15.624 -7.347 1.00 55.69 264 ASP A CA 1
ATOM 2033 C C . ASP A 1 264 ? 19.210 -15.544 -6.992 1.00 55.69 264 ASP A C 1
ATOM 2035 O O . ASP A 1 264 ? 18.728 -14.508 -6.539 1.00 55.69 264 ASP A O 1
ATOM 2039 N N . VAL A 1 265 ? 18.453 -16.634 -7.179 1.00 59.75 265 VAL A N 1
ATOM 2040 C CA . VAL A 1 265 ? 17.017 -16.721 -6.856 1.00 59.75 265 VAL A CA 1
ATOM 2041 C C . VAL A 1 265 ? 16.716 -17.886 -5.914 1.00 59.75 265 VAL A C 1
ATOM 2043 O O . VAL A 1 265 ? 17.447 -18.875 -5.860 1.00 59.75 265 VAL A O 1
ATOM 2046 N N . SER A 1 266 ? 15.600 -17.802 -5.184 1.00 55.84 266 SER A N 1
ATOM 2047 C CA . SER A 1 266 ? 15.155 -18.884 -4.301 1.00 55.84 266 SER A CA 1
ATOM 2048 C C . SER A 1 266 ? 14.934 -20.198 -5.070 1.00 55.84 266 SER A C 1
ATOM 2050 O O . SER A 1 266 ? 14.483 -20.217 -6.224 1.00 55.84 266 SER A O 1
ATOM 2052 N N . ALA A 1 267 ? 15.301 -21.316 -4.433 1.00 59.78 267 ALA A N 1
ATOM 2053 C CA . ALA A 1 267 ? 15.160 -22.649 -5.011 1.00 59.78 267 ALA A CA 1
ATOM 2054 C C . ALA A 1 267 ? 13.680 -22.989 -5.255 1.00 59.78 267 ALA A C 1
ATOM 2056 O O . ALA A 1 267 ? 12.821 -22.676 -4.429 1.00 59.78 267 ALA A O 1
ATOM 2057 N N . LEU A 1 268 ? 13.394 -23.650 -6.381 1.00 62.38 268 LEU A N 1
ATOM 2058 C CA . LEU A 1 268 ? 12.047 -24.118 -6.711 1.00 62.38 268 LEU A CA 1
ATOM 2059 C C . LEU A 1 268 ? 11.623 -25.210 -5.720 1.00 62.38 268 LEU A C 1
ATOM 2061 O O . LEU A 1 268 ? 12.389 -26.141 -5.472 1.00 62.38 268 LEU A O 1
ATOM 2065 N N . GLY A 1 269 ? 10.422 -25.090 -5.154 1.00 63.50 269 GLY A N 1
ATOM 2066 C CA . GLY A 1 269 ? 9.864 -26.097 -4.249 1.00 63.50 269 GLY A CA 1
ATOM 2067 C C . GLY A 1 269 ? 9.283 -27.323 -4.968 1.00 63.50 269 GLY A C 1
ATOM 2068 O O . GLY A 1 269 ? 9.193 -27.370 -6.192 1.00 63.50 269 GLY A O 1
ATOM 2069 N N . ASP A 1 270 ? 8.804 -28.294 -4.184 1.00 71.44 270 ASP A N 1
ATOM 2070 C CA . ASP A 1 270 ? 8.178 -29.539 -4.678 1.00 71.44 270 ASP A CA 1
ATOM 2071 C C . ASP A 1 270 ? 6.718 -29.359 -5.155 1.00 71.44 270 ASP A C 1
ATOM 2073 O O . ASP A 1 270 ? 6.034 -30.329 -5.493 1.00 71.44 270 ASP A O 1
ATOM 2077 N N . LEU A 1 271 ? 6.204 -28.127 -5.128 1.00 74.31 271 LEU A N 1
ATOM 2078 C CA . LEU A 1 271 ? 4.845 -27.760 -5.520 1.00 74.31 271 LEU A CA 1
ATOM 2079 C C . LEU A 1 271 ? 4.902 -26.653 -6.570 1.00 74.31 271 LEU A C 1
ATOM 2081 O O . LEU A 1 271 ? 5.701 -25.728 -6.460 1.00 74.31 271 LEU A O 1
ATOM 2085 N N . ALA A 1 272 ? 3.991 -26.704 -7.539 1.00 72.75 272 ALA A N 1
ATOM 2086 C CA . ALA A 1 272 ? 3.847 -25.646 -8.535 1.00 72.75 272 ALA A CA 1
ATOM 2087 C C . ALA A 1 272 ? 3.091 -24.414 -7.997 1.00 72.75 272 ALA A C 1
ATOM 2089 O O . ALA A 1 272 ? 3.256 -23.322 -8.531 1.00 72.75 272 ALA A O 1
ATOM 2090 N N . LEU A 1 273 ? 2.263 -24.582 -6.958 1.00 74.62 273 LEU A N 1
ATOM 2091 C CA . LEU A 1 273 ? 1.706 -23.495 -6.142 1.00 74.62 273 LEU A CA 1
ATOM 2092 C C . LEU A 1 273 ? 1.443 -24.032 -4.733 1.00 74.62 273 LEU A C 1
ATOM 2094 O O . LEU A 1 273 ? 0.785 -25.067 -4.558 1.00 74.62 273 LEU A O 1
ATOM 2098 N N . HIS A 1 274 ? 1.956 -23.328 -3.730 1.00 76.94 274 HIS A N 1
ATOM 2099 C CA . HIS A 1 274 ? 1.823 -23.713 -2.328 1.00 76.94 274 HIS A CA 1
ATOM 2100 C C . HIS A 1 274 ? 0.370 -23.621 -1.822 1.00 76.94 274 HIS A C 1
ATOM 2102 O O . HIS A 1 274 ? -0.525 -23.101 -2.491 1.00 76.94 274 HIS A O 1
ATOM 2108 N N . HIS A 1 275 ? 0.112 -24.182 -0.637 1.00 78.69 275 HIS A N 1
ATOM 2109 C CA . HIS A 1 275 ? -1.231 -24.195 -0.061 1.00 78.69 275 HIS A CA 1
ATOM 2110 C C . HIS A 1 275 ? -1.698 -22.786 0.330 1.00 78.69 275 HIS A C 1
ATOM 2112 O O . HIS A 1 275 ? -0.948 -22.024 0.941 1.00 78.69 275 HIS A O 1
ATOM 2118 N N . HIS A 1 276 ? -2.933 -22.444 -0.024 1.00 81.62 276 HIS A N 1
ATOM 2119 C CA . HIS A 1 276 ? -3.530 -21.138 0.244 1.00 81.62 276 HIS A CA 1
ATOM 2120 C C . HIS A 1 276 ? -5.063 -21.203 0.198 1.00 81.62 276 HIS A C 1
ATOM 2122 O O . HIS A 1 276 ? -5.649 -22.222 -0.177 1.00 81.62 276 HIS A O 1
ATOM 2128 N N . THR A 1 277 ? -5.695 -20.099 0.583 1.00 86.56 277 THR A N 1
ATOM 2129 C CA . THR A 1 277 ? -7.100 -19.778 0.319 1.00 86.56 277 THR A CA 1
ATOM 2130 C C . THR A 1 277 ? -7.188 -18.597 -0.648 1.00 86.56 277 THR A C 1
ATOM 2132 O O . THR A 1 277 ? -6.245 -17.804 -0.778 1.00 86.56 277 THR A O 1
ATOM 2135 N N . ASP A 1 278 ? -8.321 -18.491 -1.342 1.00 88.00 278 ASP A N 1
ATOM 2136 C CA . ASP A 1 278 ? -8.596 -17.370 -2.238 1.00 88.00 278 ASP A CA 1
ATOM 2137 C C . ASP A 1 278 ? -9.186 -16.192 -1.450 1.00 88.00 278 ASP A C 1
ATOM 2139 O O . ASP A 1 278 ? -10.164 -16.391 -0.734 1.00 88.00 278 ASP A O 1
ATOM 2143 N N . PRO A 1 279 ? -8.696 -14.952 -1.628 1.00 86.06 279 PRO A N 1
ATOM 2144 C CA . PRO A 1 279 ? -9.150 -13.812 -0.829 1.00 86.06 279 PRO A CA 1
ATOM 2145 C C . PRO A 1 279 ? -10.572 -13.347 -1.176 1.00 86.06 279 PRO A C 1
ATOM 2147 O O . PRO A 1 279 ? -11.215 -12.688 -0.371 1.00 86.06 279 PRO A O 1
ATOM 2150 N N . GLY A 1 280 ? -11.059 -13.630 -2.391 1.00 86.62 280 GLY A N 1
ATOM 2151 C CA . GLY A 1 280 ? -12.378 -13.199 -2.865 1.00 86.62 280 GLY A CA 1
ATOM 2152 C C . GLY A 1 280 ? -13.537 -13.971 -2.230 1.00 86.62 280 GLY A C 1
ATOM 2153 O O . GLY A 1 280 ? -13.388 -14.642 -1.217 1.00 86.62 280 GLY A O 1
ATOM 2154 N N . ALA A 1 281 ? -14.721 -13.896 -2.834 1.00 89.81 281 ALA A N 1
ATOM 2155 C CA . ALA A 1 281 ? -15.874 -14.655 -2.353 1.00 89.81 281 ALA A CA 1
ATOM 2156 C C . ALA A 1 281 ? -15.977 -16.037 -3.001 1.00 89.81 281 ALA A C 1
ATOM 2158 O O . ALA A 1 281 ? -16.195 -17.036 -2.319 1.00 89.81 281 ALA A O 1
ATOM 2159 N N . ILE A 1 282 ? -15.848 -16.089 -4.328 1.00 91.81 282 ILE A N 1
ATOM 2160 C CA . ILE A 1 282 ? -15.966 -17.319 -5.114 1.00 91.81 282 ILE A CA 1
ATOM 2161 C C . ILE A 1 282 ? -14.904 -17.303 -6.207 1.00 91.81 282 ILE A C 1
ATOM 2163 O O . ILE A 1 282 ? -14.737 -16.292 -6.887 1.00 91.81 282 ILE A O 1
ATOM 2167 N N . THR A 1 283 ? -14.253 -18.440 -6.426 1.00 91.75 283 THR A N 1
ATOM 2168 C CA . THR A 1 283 ? -13.415 -18.670 -7.605 1.00 91.75 283 THR A CA 1
ATOM 2169 C C . THR A 1 283 ? -14.091 -19.681 -8.518 1.00 91.75 283 THR A C 1
ATOM 2171 O O . THR A 1 283 ? -14.463 -20.770 -8.082 1.00 91.75 283 THR A O 1
ATOM 2174 N N . LEU A 1 284 ? -14.241 -19.326 -9.793 1.00 93.19 284 LEU A N 1
ATOM 2175 C CA . LEU A 1 284 ? -14.682 -20.234 -10.849 1.00 93.19 284 LEU A CA 1
ATOM 2176 C C . LEU A 1 284 ? -13.460 -20.647 -11.661 1.00 93.19 284 LEU A C 1
ATOM 2178 O O . LEU A 1 284 ? -12.871 -19.823 -12.353 1.00 93.19 284 LEU A O 1
ATOM 2182 N N . LEU A 1 285 ? -13.059 -21.907 -11.562 1.00 92.69 285 LEU A N 1
ATOM 2183 C CA . LEU A 1 285 ? -11.831 -22.410 -12.158 1.00 92.69 285 LEU A CA 1
ATOM 2184 C C . LEU A 1 285 ? -12.133 -23.335 -13.336 1.00 92.69 285 LEU A C 1
ATOM 2186 O O . LEU A 1 285 ? -12.704 -24.416 -13.171 1.00 92.69 285 LEU A O 1
ATOM 2190 N N . LEU A 1 286 ? -11.675 -22.922 -14.518 1.00 91.31 286 LEU A N 1
ATOM 2191 C CA . LEU A 1 286 ? -11.543 -23.795 -15.679 1.00 91.31 286 LEU A CA 1
ATOM 2192 C C . LEU A 1 286 ? -10.184 -24.500 -15.627 1.00 91.31 286 LEU A C 1
ATOM 2194 O O . LEU A 1 286 ? -9.141 -23.850 -15.510 1.00 91.31 286 LEU A O 1
ATOM 2198 N N . GLN A 1 287 ? -10.208 -25.829 -15.695 1.00 87.75 287 GLN A N 1
ATOM 2199 C CA . GLN A 1 287 ? -9.015 -26.672 -15.752 1.00 87.75 287 GLN A CA 1
ATOM 2200 C C . GLN A 1 287 ? -8.796 -27.180 -17.182 1.00 87.75 287 GLN A C 1
ATOM 2202 O O . GLN A 1 287 ? -9.758 -27.373 -17.928 1.00 87.75 287 GLN A O 1
ATOM 2207 N N . ASP A 1 288 ? -7.538 -27.423 -17.539 1.00 85.62 288 ASP A N 1
ATOM 2208 C CA . ASP A 1 288 ? -7.188 -28.281 -18.671 1.00 85.62 288 ASP A CA 1
ATOM 2209 C C . ASP A 1 288 ? -7.391 -29.774 -18.334 1.00 85.62 288 ASP A C 1
ATOM 2211 O O . ASP A 1 288 ? -7.983 -30.120 -17.312 1.00 85.62 288 ASP A O 1
ATOM 2215 N N . ASP A 1 289 ? -6.908 -30.678 -19.186 1.00 84.31 289 ASP A N 1
ATOM 2216 C CA . ASP A 1 289 ? -7.015 -32.130 -19.010 1.00 84.31 289 ASP A CA 1
ATOM 2217 C C . ASP A 1 289 ? -5.844 -32.768 -18.229 1.00 84.31 289 ASP A C 1
ATOM 2219 O O . ASP A 1 289 ? -5.801 -33.991 -18.081 1.00 84.31 289 ASP A O 1
ATOM 2223 N N . HIS A 1 290 ? -4.916 -31.975 -17.675 1.00 83.12 290 HIS A N 1
ATOM 2224 C CA . HIS A 1 290 ? -3.709 -32.473 -17.000 1.00 83.12 290 HIS A CA 1
ATOM 2225 C C . HIS A 1 290 ? -3.840 -32.580 -15.469 1.00 83.12 290 HIS A C 1
ATOM 2227 O O . HIS A 1 290 ? -3.182 -33.419 -14.850 1.00 83.12 290 HIS A O 1
ATOM 2233 N N . GLY A 1 291 ? -4.703 -31.776 -14.840 1.00 82.25 291 GLY A N 1
ATOM 2234 C CA . GLY A 1 291 ? -4.997 -31.861 -13.402 1.00 82.25 291 GLY A CA 1
ATOM 2235 C C . GLY A 1 291 ? -3.892 -31.319 -12.481 1.00 82.25 291 GLY A C 1
ATOM 2236 O O . GLY A 1 291 ? -3.200 -30.362 -12.811 1.00 82.25 291 GLY A O 1
ATOM 2237 N N . GLY A 1 292 ? -3.763 -31.880 -11.272 1.00 86.69 292 GLY A N 1
ATOM 2238 C CA . GLY A 1 292 ? -2.759 -31.467 -10.271 1.00 86.69 292 GLY A CA 1
ATOM 2239 C C . GLY A 1 292 ? -3.260 -30.517 -9.174 1.00 86.69 292 GLY A C 1
ATOM 2240 O O . GLY A 1 292 ? -2.498 -30.181 -8.269 1.00 86.69 292 GLY A O 1
ATOM 2241 N N . LEU A 1 293 ? -4.530 -30.107 -9.215 1.00 91.12 293 LEU A N 1
ATOM 2242 C CA . LEU A 1 293 ? -5.181 -29.394 -8.114 1.00 91.12 293 LEU A CA 1
ATOM 2243 C C . LEU A 1 293 ? -5.496 -30.361 -6.964 1.00 91.12 293 LEU A C 1
ATOM 2245 O O . LEU A 1 293 ? -6.067 -31.433 -7.186 1.00 91.12 293 LEU A O 1
ATOM 2249 N N . GLN A 1 294 ? -5.171 -29.957 -5.736 1.00 92.31 294 GLN A N 1
ATOM 2250 C CA . GLN A 1 294 ? -5.598 -30.639 -4.519 1.00 92.31 294 GLN A CA 1
ATOM 2251 C C . GLN A 1 294 ? -6.316 -29.681 -3.572 1.00 92.31 294 GLN A C 1
ATOM 2253 O O . GLN A 1 294 ? -5.888 -28.541 -3.409 1.00 92.31 294 GLN A O 1
ATOM 2258 N N . ALA A 1 295 ? -7.359 -30.170 -2.908 1.00 91.62 295 ALA A N 1
ATOM 2259 C CA . ALA A 1 295 ? -8.066 -29.464 -1.844 1.00 91.62 295 ALA A CA 1
ATOM 2260 C C . ALA A 1 295 ? -7.891 -30.207 -0.515 1.00 91.62 295 ALA A C 1
ATOM 2262 O O . ALA A 1 295 ? -7.754 -31.432 -0.497 1.00 91.62 295 ALA A O 1
ATOM 2263 N N . LEU A 1 296 ? -7.871 -29.481 0.598 1.00 90.31 296 LEU A N 1
ATOM 2264 C CA . LEU A 1 296 ? -7.768 -30.070 1.926 1.00 90.31 296 LEU A CA 1
ATOM 2265 C C . LEU A 1 296 ? -9.166 -30.433 2.448 1.00 90.31 296 LEU A C 1
ATOM 2267 O O . LEU A 1 296 ? -9.983 -29.563 2.744 1.00 90.31 296 LEU A O 1
ATOM 2271 N N . SER A 1 297 ? -9.434 -31.731 2.571 1.00 88.00 297 SER A N 1
ATOM 2272 C CA . SER A 1 297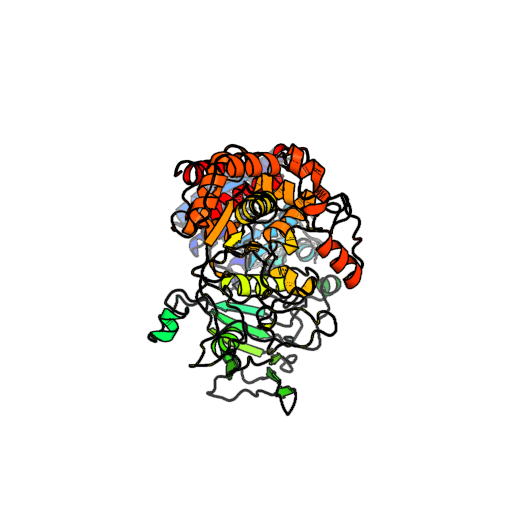 ? -10.610 -32.288 3.242 1.00 88.00 297 SER A CA 1
ATOM 2273 C C . SER A 1 297 ? -10.415 -32.290 4.759 1.00 88.00 297 SER A C 1
ATOM 2275 O O . SER A 1 297 ? -9.326 -32.577 5.260 1.00 88.00 297 SER A O 1
ATOM 2277 N N . LYS A 1 298 ? -11.501 -32.044 5.502 1.00 79.75 298 LYS A N 1
ATOM 2278 C CA . LYS A 1 298 ? -11.523 -32.161 6.971 1.00 79.75 298 LYS A CA 1
ATOM 2279 C C . LYS A 1 298 ? -11.387 -33.612 7.452 1.00 79.75 298 LYS A C 1
ATOM 2281 O O . LYS A 1 298 ? -10.989 -33.831 8.590 1.00 79.75 298 LYS A O 1
ATOM 2286 N N . THR A 1 299 ? -11.733 -34.588 6.613 1.00 85.94 299 THR A N 1
ATOM 2287 C CA . THR A 1 299 ? -11.756 -36.019 6.963 1.00 85.94 299 THR A CA 1
ATOM 2288 C C . THR A 1 299 ? -10.629 -36.805 6.313 1.00 85.94 299 THR A C 1
ATOM 2290 O O . THR A 1 299 ? -10.032 -37.664 6.955 1.00 85.94 299 THR A O 1
ATOM 2293 N N . ASP A 1 300 ? -10.312 -36.491 5.058 1.00 87.44 300 ASP A N 1
ATOM 2294 C CA . ASP A 1 300 ? -9.475 -37.349 4.206 1.00 87.44 300 ASP A CA 1
ATOM 2295 C C . ASP A 1 300 ? -8.106 -36.730 3.888 1.00 87.44 300 ASP A C 1
ATOM 2297 O O . ASP A 1 300 ? -7.339 -37.266 3.089 1.00 87.44 300 ASP A O 1
ATOM 2301 N N . GLY A 1 301 ? -7.787 -35.585 4.499 1.00 91.75 301 GLY A N 1
ATOM 2302 C CA . GLY A 1 301 ? -6.580 -34.828 4.186 1.00 91.75 301 GLY A CA 1
ATOM 2303 C C . GLY A 1 301 ? -6.609 -34.278 2.757 1.00 91.75 301 GLY A C 1
ATOM 2304 O O . GLY A 1 301 ? -7.638 -33.804 2.284 1.00 91.75 301 GLY A O 1
ATOM 2305 N N . TRP A 1 302 ? -5.475 -34.290 2.058 1.00 91.44 302 TRP A N 1
ATOM 2306 C CA . TRP A 1 302 ? -5.383 -33.758 0.695 1.00 91.44 302 TRP A CA 1
ATOM 2307 C C . TRP A 1 302 ? -6.069 -34.674 -0.325 1.00 91.44 302 TRP A C 1
ATOM 2309 O O . TRP A 1 302 ? -5.611 -35.789 -0.570 1.00 91.44 302 TRP A O 1
ATOM 2319 N N . ILE A 1 303 ? -7.118 -34.169 -0.974 1.00 93.94 303 ILE A N 1
ATOM 2320 C CA . ILE A 1 303 ? -7.852 -34.862 -2.037 1.00 93.94 303 ILE A CA 1
ATOM 2321 C C . ILE A 1 303 ? -7.526 -34.264 -3.406 1.00 93.94 303 ILE A C 1
ATOM 2323 O O . ILE A 1 303 ? -7.390 -33.050 -3.552 1.00 93.94 303 ILE A O 1
ATOM 2327 N N . ASN A 1 304 ? -7.411 -35.115 -4.426 1.00 93.00 304 ASN A N 1
ATOM 2328 C CA . ASN A 1 304 ? -7.243 -34.668 -5.809 1.00 93.00 304 ASN A CA 1
ATOM 2329 C C . ASN A 1 304 ? -8.566 -34.129 -6.362 1.00 93.00 304 ASN A C 1
ATOM 2331 O O . ASN A 1 304 ? -9.613 -34.747 -6.170 1.00 93.00 304 ASN A O 1
ATOM 2335 N N . VAL A 1 305 ? -8.496 -33.032 -7.116 1.00 92.75 305 VAL A N 1
ATOM 2336 C CA . VAL A 1 305 ? -9.615 -32.483 -7.893 1.00 92.75 305 VAL A CA 1
ATOM 2337 C C . VAL A 1 305 ? -9.328 -32.751 -9.378 1.00 92.75 305 VAL A C 1
ATOM 2339 O O . VAL A 1 305 ? -8.684 -31.927 -10.040 1.00 92.75 305 VAL A O 1
ATOM 2342 N N . PRO A 1 306 ? -9.690 -33.945 -9.895 1.00 91.12 306 PRO A N 1
ATOM 2343 C CA . PRO A 1 306 ? -9.396 -34.310 -11.273 1.00 91.12 306 PRO A CA 1
ATOM 2344 C C . PRO A 1 306 ? -10.242 -33.474 -12.241 1.00 91.12 306 PRO A C 1
ATOM 2346 O O . PRO A 1 306 ? -11.425 -33.248 -11.967 1.00 91.12 306 PRO A O 1
ATOM 2349 N N . PRO A 1 307 ? -9.676 -33.055 -13.384 1.00 89.69 307 PRO A N 1
ATOM 2350 C CA . PRO A 1 307 ? -10.429 -32.312 -14.379 1.00 89.69 307 PRO A CA 1
ATOM 2351 C C . PRO A 1 307 ? -11.531 -33.188 -14.978 1.00 89.69 307 PRO A C 1
ATOM 2353 O O . PRO A 1 307 ? -11.309 -34.355 -15.309 1.00 89.69 307 PRO A O 1
ATOM 2356 N N . GLN A 1 308 ? -12.728 -32.620 -15.123 1.00 92.00 308 GLN A N 1
ATOM 2357 C CA . GLN A 1 308 ? -13.865 -33.290 -15.750 1.00 92.00 308 GLN A CA 1
ATOM 2358 C C . GLN A 1 308 ? -14.372 -32.459 -16.936 1.00 92.00 308 GLN A C 1
ATOM 2360 O O . GLN A 1 308 ? -14.714 -31.286 -16.753 1.00 92.00 308 GLN A O 1
ATOM 2365 N N . PRO A 1 309 ? -14.453 -33.035 -18.150 1.00 89.12 309 PRO A N 1
ATOM 2366 C CA . PRO A 1 309 ? -14.956 -32.323 -19.318 1.00 89.12 309 PRO A CA 1
ATOM 2367 C C . PRO A 1 309 ? -16.348 -31.724 -19.086 1.00 89.12 309 PRO A C 1
ATOM 2369 O O . PRO A 1 309 ? -17.246 -32.397 -18.583 1.00 89.12 309 PRO A O 1
ATOM 2372 N N . GLY A 1 310 ? -16.534 -30.462 -19.481 1.00 89.12 310 GLY A N 1
ATOM 2373 C CA . GLY A 1 310 ? -17.816 -29.761 -19.353 1.00 89.12 310 GLY A CA 1
ATOM 2374 C C . GLY A 1 310 ? -18.158 -29.287 -17.936 1.00 89.12 310 GLY A C 1
ATOM 2375 O O . GLY A 1 310 ? -19.303 -28.917 -17.691 1.00 89.12 310 GLY A O 1
ATOM 2376 N N . THR A 1 311 ? -17.194 -29.291 -17.012 1.00 92.56 311 THR A N 1
ATOM 2377 C CA . THR A 1 311 ? -17.391 -28.842 -15.627 1.00 92.56 311 THR A CA 1
ATOM 2378 C C . THR A 1 311 ? -16.552 -27.608 -15.300 1.00 92.56 311 THR A C 1
ATOM 2380 O O . THR A 1 311 ? -15.595 -27.282 -16.002 1.00 92.56 311 THR A O 1
ATOM 2383 N N . ILE A 1 312 ? -16.930 -26.915 -14.225 1.00 93.06 312 ILE A N 1
ATOM 2384 C CA . ILE A 1 312 ? -16.185 -25.801 -13.631 1.00 93.06 312 ILE A CA 1
ATOM 2385 C C . ILE A 1 312 ? -15.981 -26.139 -12.158 1.00 93.06 312 ILE A C 1
ATOM 2387 O O . ILE A 1 312 ? -16.931 -26.546 -11.486 1.00 93.06 312 ILE A O 1
ATOM 2391 N N . VAL A 1 313 ? -14.764 -25.955 -11.648 1.00 94.31 313 VAL A N 1
ATOM 2392 C CA . VAL A 1 313 ? -14.498 -26.079 -10.211 1.00 94.31 313 VAL A CA 1
ATOM 2393 C C . VAL A 1 313 ? -14.899 -24.780 -9.524 1.00 94.31 313 VAL A C 1
ATOM 2395 O O . VAL A 1 313 ? -14.503 -23.698 -9.952 1.00 94.31 313 VAL A O 1
ATOM 2398 N N . VAL A 1 314 ? -15.682 -24.884 -8.452 1.00 94.44 314 VAL A N 1
ATOM 2399 C CA . VAL A 1 314 ? -16.111 -23.738 -7.644 1.00 94.44 314 VAL A CA 1
ATOM 2400 C C . VAL A 1 314 ? -15.399 -23.803 -6.301 1.00 94.44 314 VAL A C 1
ATOM 2402 O O . VAL A 1 314 ? -15.603 -24.756 -5.550 1.00 94.44 314 VAL A O 1
ATOM 2405 N N . ASN A 1 315 ? -14.574 -22.801 -6.003 1.00 92.31 315 ASN A N 1
ATOM 2406 C CA . ASN A 1 315 ? -13.920 -22.661 -4.705 1.00 92.31 315 ASN A CA 1
ATOM 2407 C C . ASN A 1 315 ? -14.557 -21.522 -3.901 1.00 92.31 315 ASN A C 1
ATOM 2409 O O . ASN A 1 315 ? -14.886 -20.471 -4.455 1.00 92.31 315 ASN A O 1
ATOM 2413 N N . VAL A 1 316 ? -14.719 -21.738 -2.597 1.00 93.38 316 VAL A N 1
ATOM 2414 C CA . VAL A 1 316 ? -15.163 -20.710 -1.647 1.00 93.38 316 VAL A CA 1
ATOM 2415 C C . VAL A 1 316 ? -13.937 -19.951 -1.160 1.00 93.38 316 VAL A C 1
ATOM 2417 O O . VAL A 1 316 ? -12.949 -20.574 -0.767 1.00 93.38 316 VAL A O 1
ATOM 2420 N N . GLY A 1 317 ? -14.014 -18.624 -1.188 1.00 90.88 317 GLY A N 1
ATOM 2421 C CA . GLY A 1 317 ? -12.957 -17.743 -0.710 1.00 90.88 317 GLY A CA 1
ATOM 2422 C C . GLY A 1 317 ? -13.259 -17.097 0.642 1.00 90.88 317 GLY A C 1
ATOM 2423 O O . GLY A 1 317 ? -14.355 -17.212 1.200 1.00 90.88 317 GLY A O 1
ATOM 2424 N N . ASP A 1 318 ? -12.252 -16.402 1.147 1.00 92.38 318 ASP A N 1
ATOM 2425 C CA . ASP A 1 318 ? -12.175 -15.823 2.482 1.00 92.38 318 ASP A CA 1
ATOM 2426 C C . ASP A 1 318 ? -13.323 -14.844 2.775 1.00 92.38 318 ASP A C 1
ATOM 2428 O O . ASP A 1 318 ? -13.954 -14.901 3.832 1.00 92.38 318 ASP A O 1
ATOM 2432 N N . VAL A 1 319 ? -13.669 -13.979 1.816 1.00 92.19 319 VAL A N 1
ATOM 2433 C CA . VAL A 1 319 ? -14.748 -12.994 1.994 1.00 92.19 319 VAL A CA 1
ATOM 2434 C C . VAL A 1 319 ? -16.111 -13.671 2.161 1.00 92.19 319 VAL A C 1
ATOM 2436 O O . VAL A 1 319 ? -16.918 -13.232 2.982 1.00 92.19 319 VAL A O 1
ATOM 2439 N N . LEU A 1 320 ? -16.377 -14.762 1.430 1.00 92.12 320 LEU A N 1
ATOM 2440 C CA . LEU A 1 320 ? -17.639 -15.488 1.586 1.00 92.12 320 LEU A CA 1
ATOM 2441 C C . LEU A 1 320 ? -17.702 -16.197 2.942 1.00 92.12 320 LEU A C 1
ATOM 2443 O O . LEU A 1 320 ? -18.781 -16.279 3.531 1.00 92.12 320 LEU A O 1
ATOM 2447 N N . GLN A 1 321 ? -16.570 -16.660 3.473 1.00 94.00 321 GLN A N 1
ATOM 2448 C CA . GLN A 1 321 ? -16.521 -17.223 4.821 1.00 94.00 321 GLN A CA 1
ATOM 2449 C C . GLN A 1 321 ? -16.876 -16.195 5.893 1.00 94.00 321 GLN A C 1
ATOM 2451 O O . GLN A 1 321 ? -17.703 -16.482 6.761 1.00 94.00 321 GLN A O 1
ATOM 2456 N N . VAL A 1 322 ? -16.333 -14.982 5.787 1.00 92.19 322 VAL A N 1
ATOM 2457 C CA . VAL A 1 322 ? -16.656 -13.895 6.718 1.00 92.19 322 VAL A CA 1
ATOM 2458 C C . VAL A 1 322 ? -18.133 -13.520 6.622 1.00 92.19 322 VAL A C 1
ATOM 2460 O O . VAL A 1 322 ? -18.830 -13.519 7.634 1.00 92.19 322 VAL A O 1
ATOM 2463 N N . TRP A 1 323 ? -18.651 -13.279 5.414 1.00 91.19 323 TRP A N 1
ATOM 2464 C CA . TRP A 1 323 ? -20.067 -12.952 5.213 1.00 91.19 323 TRP A CA 1
ATOM 2465 C C . TRP A 1 323 ? -21.005 -14.038 5.708 1.00 91.19 323 TRP A C 1
ATOM 2467 O O . TRP A 1 323 ? -22.045 -13.754 6.289 1.00 91.19 323 TRP A O 1
ATOM 2477 N N . THR A 1 324 ? -20.661 -15.300 5.498 1.00 91.62 324 THR A N 1
ATOM 2478 C CA . THR A 1 324 ? -21.513 -16.399 5.945 1.00 91.62 324 THR A CA 1
ATOM 2479 C C . THR A 1 324 ? -21.297 -16.754 7.410 1.00 91.62 324 THR A C 1
ATOM 2481 O O . THR A 1 324 ? -21.988 -17.648 7.890 1.00 91.62 324 THR A O 1
ATOM 2484 N N . ASN A 1 325 ? -20.421 -16.047 8.131 1.00 91.94 325 ASN A N 1
ATOM 2485 C CA . ASN A 1 325 ? -20.128 -16.296 9.538 1.00 91.94 325 ASN A CA 1
ATOM 2486 C C . ASN A 1 325 ? -19.725 -17.767 9.780 1.00 91.94 325 ASN A C 1
ATOM 2488 O O . ASN A 1 325 ? -20.336 -18.473 10.573 1.00 91.94 325 ASN A O 1
ATOM 2492 N N . ASP A 1 326 ? -18.750 -18.264 9.009 1.00 92.00 326 ASP A N 1
ATOM 2493 C CA . ASP A 1 326 ? -18.281 -19.665 8.991 1.00 92.00 326 ASP A CA 1
ATOM 2494 C C . ASP A 1 326 ? -19.267 -20.731 8.458 1.00 92.00 326 ASP A C 1
ATOM 2496 O O . ASP A 1 326 ? -18.889 -21.902 8.348 1.00 92.00 326 ASP A O 1
ATOM 2500 N N . ARG A 1 327 ? -20.498 -20.383 8.041 1.00 90.50 327 ARG A N 1
ATOM 2501 C CA . ARG A 1 327 ? -21.418 -21.371 7.421 1.00 90.50 327 ARG A CA 1
ATOM 2502 C C . ARG A 1 327 ? -20.875 -21.935 6.104 1.00 90.50 327 ARG A C 1
ATOM 2504 O O . ARG A 1 327 ? -21.149 -23.088 5.769 1.00 90.50 327 ARG A O 1
ATOM 2511 N N . CYS A 1 328 ? -20.096 -21.150 5.364 1.00 90.56 328 CYS A N 1
ATOM 2512 C CA . CYS A 1 328 ? -19.274 -21.620 4.256 1.00 90.56 328 CYS A CA 1
ATOM 2513 C C . CYS A 1 328 ? -17.809 -21.351 4.597 1.00 90.56 328 CYS A C 1
ATOM 2515 O O . CYS A 1 328 ? -17.449 -20.212 4.840 1.00 90.56 328 CYS A O 1
ATOM 2517 N N . THR A 1 329 ? -16.950 -22.368 4.605 1.00 91.12 329 THR A N 1
ATOM 2518 C CA . THR A 1 329 ? -15.521 -22.185 4.910 1.00 91.12 329 THR A CA 1
ATOM 2519 C C . THR A 1 329 ? -14.689 -22.155 3.635 1.00 91.12 329 THR A C 1
ATOM 2521 O O . THR A 1 329 ? -14.916 -22.981 2.746 1.00 91.12 329 THR A O 1
ATOM 2524 N N . ALA A 1 330 ? -13.717 -21.249 3.568 1.00 90.44 330 ALA A N 1
ATOM 2525 C CA . ALA A 1 330 ? -12.779 -21.123 2.469 1.00 90.44 330 ALA A CA 1
ATOM 2526 C C . ALA A 1 330 ? -11.976 -22.415 2.281 1.00 90.44 330 ALA A C 1
ATOM 2528 O O . ALA A 1 330 ? -11.495 -23.035 3.235 1.00 90.44 330 ALA A O 1
ATOM 2529 N N . GLY A 1 331 ? -11.869 -22.851 1.028 1.00 86.62 331 GLY A N 1
ATOM 2530 C CA . GLY A 1 331 ? -11.186 -24.090 0.681 1.00 86.62 331 GLY A CA 1
ATOM 2531 C C . GLY A 1 331 ? -9.676 -23.892 0.642 1.00 86.62 331 GLY A C 1
ATOM 2532 O O . GLY A 1 331 ? -9.161 -23.252 -0.279 1.00 86.62 331 GLY A O 1
ATOM 2533 N N . VAL A 1 332 ? -8.951 -24.483 1.597 1.00 87.81 332 VAL A N 1
ATOM 2534 C CA . VAL A 1 332 ? -7.486 -24.573 1.514 1.00 87.81 332 VAL A CA 1
ATOM 2535 C C . VAL A 1 332 ? -7.127 -25.516 0.371 1.00 87.81 332 VAL A C 1
ATOM 2537 O O . VAL A 1 332 ? -7.533 -26.681 0.358 1.00 87.81 332 VAL A O 1
ATOM 2540 N N . HIS A 1 333 ? -6.359 -25.027 -0.594 1.00 89.38 333 HIS A N 1
ATOM 2541 C CA . HIS A 1 333 ? -6.010 -25.779 -1.791 1.00 89.38 333 HIS A CA 1
ATOM 2542 C C . HIS A 1 333 ? -4.564 -25.518 -2.217 1.00 89.38 333 HIS A C 1
ATOM 2544 O O . HIS A 1 333 ? -3.948 -24.536 -1.810 1.00 89.38 333 HIS A O 1
ATOM 2550 N N . ARG A 1 334 ? -3.991 -26.439 -2.997 1.00 86.81 334 ARG A N 1
ATOM 2551 C CA . ARG A 1 334 ? -2.609 -26.381 -3.495 1.00 86.81 334 ARG A CA 1
ATOM 2552 C C . ARG A 1 334 ? -2.494 -26.993 -4.882 1.00 86.81 334 ARG A C 1
ATOM 2554 O O . ARG A 1 334 ? -3.403 -27.681 -5.350 1.00 86.81 334 ARG A O 1
ATOM 2561 N N . VAL A 1 335 ? -1.335 -26.812 -5.501 1.00 86.06 335 VAL A N 1
ATOM 2562 C CA . VAL A 1 335 ? -1.047 -27.354 -6.821 1.00 86.06 335 VAL A CA 1
ATOM 2563 C C . VAL A 1 335 ? 0.233 -28.184 -6.818 1.00 86.06 335 VAL A C 1
ATOM 2565 O O . VAL A 1 335 ? 1.310 -27.688 -6.496 1.00 86.06 335 VAL A O 1
ATOM 2568 N N . LEU A 1 336 ? 0.115 -29.437 -7.253 1.00 86.00 336 LEU A N 1
ATOM 2569 C CA . LEU A 1 336 ? 1.256 -30.317 -7.502 1.00 86.00 336 LEU A CA 1
ATOM 2570 C C . LEU A 1 336 ? 2.008 -29.908 -8.774 1.00 86.00 336 LEU A C 1
ATOM 2572 O O . LEU A 1 336 ? 1.397 -29.392 -9.717 1.00 86.00 336 LEU A O 1
ATOM 2576 N N . SER A 1 337 ? 3.314 -30.182 -8.801 1.00 78.62 337 SER A N 1
ATOM 2577 C CA . SER A 1 337 ? 4.172 -29.967 -9.971 1.00 78.62 337 SER A CA 1
ATOM 2578 C C . SER A 1 337 ? 3.652 -30.692 -11.210 1.00 78.62 337 SER A C 1
ATOM 2580 O O . SER A 1 337 ? 3.008 -31.744 -11.129 1.00 78.62 337 SER A O 1
ATOM 2582 N N . VAL A 1 338 ? 3.905 -30.103 -12.376 1.00 72.81 338 VAL A N 1
ATOM 2583 C CA . VAL A 1 338 ? 3.326 -30.564 -13.638 1.00 72.81 338 VAL A CA 1
ATOM 2584 C C . VAL A 1 338 ? 4.042 -31.819 -14.129 1.00 72.81 338 VAL A C 1
ATOM 2586 O O . VAL A 1 338 ? 5.225 -31.790 -14.439 1.00 72.81 338 VAL A O 1
ATOM 2589 N N . ALA A 1 339 ? 3.307 -32.927 -14.240 1.00 66.00 339 ALA A N 1
ATOM 2590 C CA . ALA A 1 339 ? 3.833 -34.176 -14.800 1.00 66.00 339 ALA A CA 1
ATOM 2591 C C . ALA A 1 339 ? 3.812 -34.214 -16.346 1.00 66.00 339 ALA A C 1
ATOM 2593 O O . ALA A 1 339 ? 4.365 -35.130 -16.952 1.00 66.00 339 ALA A O 1
ATOM 2594 N N . SER A 1 340 ? 3.144 -33.250 -16.991 1.00 72.50 340 SER A N 1
ATOM 2595 C CA . SER A 1 340 ? 3.022 -33.145 -18.451 1.00 72.50 340 SER A CA 1
ATOM 2596 C C . SER A 1 340 ? 4.255 -32.486 -19.069 1.00 72.50 340 SER A C 1
ATOM 2598 O O . SER A 1 340 ? 4.682 -31.430 -18.615 1.00 72.50 340 SER A O 1
ATOM 2600 N N . SER A 1 341 ? 4.766 -33.042 -20.172 1.00 73.56 341 SER A N 1
ATOM 2601 C CA . SER A 1 341 ? 5.865 -32.442 -20.947 1.00 73.56 341 SER A CA 1
ATOM 2602 C C . SER A 1 341 ? 5.473 -31.170 -21.707 1.00 73.56 341 SER A C 1
ATOM 2604 O O . SER A 1 341 ? 6.338 -30.504 -22.266 1.00 73.56 341 SER A O 1
ATOM 2606 N N . ARG A 1 342 ? 4.180 -30.830 -21.751 1.00 73.69 342 ARG A N 1
ATOM 2607 C CA . ARG A 1 342 ? 3.651 -29.633 -22.427 1.00 73.69 342 ARG A CA 1
ATOM 2608 C C . ARG A 1 342 ? 3.267 -28.510 -21.465 1.00 73.69 342 ARG A C 1
ATOM 2610 O O . ARG A 1 342 ? 2.702 -27.515 -21.903 1.00 73.69 342 ARG A O 1
ATOM 2617 N N . GLY A 1 343 ? 3.538 -28.677 -20.173 1.00 81.75 343 GLY A N 1
ATOM 2618 C CA . GLY A 1 343 ? 3.004 -27.789 -19.152 1.00 81.75 343 GLY A CA 1
ATOM 2619 C C . GLY A 1 343 ? 1.498 -27.990 -18.967 1.00 81.75 343 GLY A C 1
ATOM 2620 O O . GLY A 1 343 ? 0.933 -29.000 -19.396 1.00 81.75 343 GLY A O 1
ATOM 2621 N N . ARG A 1 344 ? 0.857 -27.043 -18.285 1.00 85.62 344 ARG A N 1
ATOM 2622 C CA . ARG A 1 344 ? -0.581 -27.072 -18.008 1.00 85.62 344 ARG A CA 1
ATOM 2623 C C . ARG A 1 344 ? -1.166 -25.667 -17.915 1.00 85.62 344 ARG A C 1
ATOM 2625 O O . ARG A 1 344 ? -0.493 -24.755 -17.441 1.00 85.62 344 ARG A O 1
ATOM 2632 N N . TYR A 1 345 ? -2.436 -25.516 -18.263 1.00 86.19 345 TYR A N 1
ATOM 2633 C CA . TYR A 1 345 ? -3.174 -24.263 -18.151 1.00 86.19 345 TYR A CA 1
ATOM 2634 C C . TYR A 1 345 ? -4.266 -24.324 -17.084 1.00 86.19 345 TYR A C 1
ATOM 2636 O O . TYR A 1 345 ? -4.899 -25.354 -16.844 1.00 86.19 345 TYR A O 1
ATOM 2644 N N . SER A 1 346 ? -4.529 -23.186 -16.448 1.00 88.31 346 SER A N 1
ATOM 2645 C CA . SER A 1 346 ? -5.747 -23.004 -15.663 1.00 88.31 346 SER A CA 1
ATOM 2646 C C . SER A 1 346 ? -6.268 -21.578 -15.766 1.00 88.31 346 SER A C 1
ATOM 2648 O O . SER A 1 346 ? -5.488 -20.634 -15.882 1.00 88.31 346 SER A O 1
ATOM 2650 N N . THR A 1 347 ? -7.589 -21.410 -15.729 1.00 89.25 347 THR A N 1
ATOM 2651 C CA . THR A 1 347 ? -8.220 -20.090 -15.856 1.00 89.25 347 THR A CA 1
ATOM 2652 C C . THR A 1 347 ? -9.193 -19.835 -14.707 1.00 89.25 347 THR A C 1
ATOM 2654 O O . THR A 1 347 ? -10.390 -20.095 -14.854 1.00 89.25 347 THR A O 1
ATOM 2657 N N . PRO A 1 348 ? -8.709 -19.389 -13.531 1.00 89.44 348 PRO A N 1
ATOM 2658 C CA . PRO A 1 348 ? -9.579 -18.913 -12.465 1.00 89.44 348 PRO A CA 1
ATOM 2659 C C . PRO A 1 348 ? -10.191 -17.552 -12.803 1.00 89.44 348 PRO A C 1
ATOM 2661 O O . PRO A 1 348 ? -9.501 -16.621 -13.216 1.00 89.44 348 PRO A O 1
ATOM 2664 N N . PHE A 1 349 ? -11.486 -17.419 -12.549 1.00 88.00 349 PHE A N 1
ATOM 2665 C CA . PHE A 1 349 ? -12.177 -16.151 -12.376 1.00 88.00 349 PHE A CA 1
ATOM 2666 C C . PHE A 1 349 ? -12.437 -15.928 -10.888 1.00 88.00 349 PHE A C 1
ATOM 2668 O O . PHE A 1 349 ? -13.176 -16.690 -10.265 1.00 88.00 349 PHE A O 1
ATOM 2675 N N . PHE A 1 350 ? -11.834 -14.883 -10.329 1.00 85.56 350 PHE A N 1
ATOM 2676 C CA . PHE A 1 350 ? -11.984 -14.478 -8.937 1.00 85.56 350 PHE A CA 1
ATOM 2677 C C . PHE A 1 350 ? -13.125 -13.471 -8.822 1.00 85.56 350 PHE A C 1
ATOM 2679 O O . PHE A 1 350 ? -12.998 -12.327 -9.262 1.00 85.56 350 PHE A O 1
ATOM 2686 N N . TYR A 1 351 ? -14.230 -13.877 -8.205 1.00 86.31 351 TYR A N 1
ATOM 2687 C CA . TYR A 1 351 ? -15.348 -12.996 -7.900 1.00 86.31 351 TYR A CA 1
ATOM 2688 C C . TYR A 1 351 ? -15.082 -12.259 -6.584 1.00 86.31 351 TYR A C 1
ATOM 2690 O O . TYR A 1 351 ? -15.069 -12.862 -5.507 1.00 86.31 351 TYR A O 1
ATOM 2698 N N . GLN A 1 352 ? -14.826 -10.955 -6.677 1.00 84.88 352 GLN A N 1
ATOM 2699 C CA . GLN A 1 352 ? -14.314 -10.127 -5.583 1.00 84.88 352 GLN A CA 1
ATOM 2700 C C . GLN A 1 352 ? -15.193 -8.895 -5.324 1.00 84.88 352 GLN A C 1
ATOM 2702 O O . GLN A 1 352 ? -15.839 -8.419 -6.258 1.00 84.88 352 GLN A O 1
ATOM 2707 N N . PRO A 1 353 ? -15.203 -8.351 -4.093 1.00 82.12 353 PRO A N 1
ATOM 2708 C CA . PRO A 1 353 ? -15.944 -7.133 -3.762 1.00 82.12 353 PRO A CA 1
ATOM 2709 C C . PRO A 1 353 ? -15.488 -5.889 -4.542 1.00 82.12 353 PRO A C 1
ATOM 2711 O O . PRO A 1 353 ? -14.461 -5.875 -5.220 1.00 82.12 353 PRO A O 1
ATOM 2714 N N . ARG A 1 354 ? -16.243 -4.796 -4.422 1.00 77.38 354 ARG A N 1
ATOM 2715 C CA . ARG A 1 354 ? -15.802 -3.440 -4.775 1.00 77.38 354 ARG A CA 1
ATOM 2716 C C . ARG A 1 354 ? -14.623 -3.027 -3.919 1.00 77.38 354 ARG A C 1
ATOM 2718 O O . ARG A 1 354 ? -14.540 -3.404 -2.757 1.00 77.38 354 ARG A O 1
ATOM 2725 N N . VAL A 1 355 ? -13.755 -2.189 -4.483 1.00 69.06 355 VAL A N 1
ATOM 2726 C CA . VAL A 1 355 ? -12.551 -1.706 -3.792 1.00 69.06 355 VAL A CA 1
ATOM 2727 C C . VAL A 1 355 ? -12.877 -1.059 -2.442 1.00 69.06 355 VAL A C 1
ATOM 2729 O O . VAL A 1 355 ? -12.131 -1.240 -1.497 1.00 69.06 355 VAL A O 1
ATOM 2732 N N . ASP A 1 356 ? -14.006 -0.363 -2.332 1.00 70.44 356 ASP A N 1
ATOM 2733 C CA . ASP A 1 356 ? -14.473 0.353 -1.142 1.00 70.44 356 ASP A CA 1
ATOM 2734 C C . ASP A 1 356 ? -15.397 -0.476 -0.232 1.00 70.44 356 ASP A C 1
ATOM 2736 O O . ASP A 1 356 ? -16.006 0.074 0.684 1.00 70.44 356 ASP A O 1
ATOM 2740 N N . ALA A 1 357 ? -15.548 -1.780 -0.482 1.00 76.94 357 ALA A N 1
ATOM 2741 C CA . ALA A 1 357 ? -16.472 -2.615 0.276 1.00 76.94 357 ALA A CA 1
ATOM 2742 C C . ALA A 1 357 ? -16.016 -2.813 1.732 1.00 76.94 357 ALA A C 1
ATOM 2744 O O . ALA A 1 357 ? -14.858 -3.145 1.997 1.00 76.94 357 ALA A O 1
ATOM 2745 N N . LEU A 1 358 ? -16.966 -2.687 2.662 1.00 83.19 358 LEU A N 1
ATOM 2746 C CA . LEU A 1 358 ? -16.830 -3.164 4.036 1.00 83.19 358 LEU A CA 1
ATOM 2747 C C . LEU A 1 358 ? -17.277 -4.632 4.093 1.00 83.19 358 LEU A C 1
ATOM 2749 O O . LEU A 1 358 ? -18.418 -4.956 3.762 1.00 83.19 358 LEU A O 1
ATOM 2753 N N . VAL A 1 359 ? -16.375 -5.523 4.489 1.00 86.56 359 VAL A N 1
ATOM 2754 C CA . VAL A 1 359 ? -16.635 -6.953 4.677 1.00 86.56 359 VAL A CA 1
ATOM 2755 C C . VAL A 1 359 ? -17.078 -7.172 6.124 1.00 86.56 359 VAL A C 1
ATOM 2757 O O . VAL A 1 359 ? -16.337 -6.844 7.045 1.00 86.56 359 VAL A O 1
ATOM 2760 N N . GLU A 1 360 ? -18.287 -7.700 6.328 1.00 88.94 360 GLU A N 1
ATOM 2761 C CA . GLU A 1 360 ? -18.917 -7.885 7.647 1.00 88.94 360 GLU A CA 1
ATOM 2762 C C . GLU A 1 360 ? -19.796 -9.153 7.680 1.00 88.94 360 GLU A C 1
ATOM 2764 O O . GLU A 1 360 ? -20.445 -9.450 6.675 1.00 88.94 360 GLU A O 1
ATOM 2769 N N . PRO A 1 361 ? -19.892 -9.896 8.796 1.00 90.75 361 PRO A N 1
ATOM 2770 C CA . PRO A 1 361 ? -20.778 -11.059 8.879 1.00 90.75 361 PRO A CA 1
ATOM 2771 C C . PRO A 1 361 ? -22.252 -10.747 8.568 1.00 90.75 361 PRO A C 1
ATOM 2773 O O . PRO A 1 361 ? -22.841 -9.813 9.109 1.00 90.75 361 PRO A O 1
ATOM 2776 N N . TRP A 1 362 ? -22.886 -11.561 7.719 1.00 88.88 362 TRP A N 1
ATOM 2777 C CA . TRP A 1 362 ? -24.323 -11.518 7.425 1.00 88.88 362 TRP A CA 1
ATOM 2778 C C . TRP A 1 362 ? -25.074 -12.439 8.379 1.00 88.88 362 TRP A C 1
ATOM 2780 O O . TRP A 1 362 ? -25.385 -13.594 8.068 1.00 88.88 362 TRP A O 1
ATOM 2790 N N . LEU A 1 363 ? -25.343 -11.896 9.556 1.00 84.12 363 LEU A N 1
ATOM 2791 C CA . LEU A 1 363 ? -25.942 -12.609 10.673 1.00 84.12 363 LEU A CA 1
ATOM 2792 C C . LEU A 1 363 ? -27.413 -12.947 10.407 1.00 84.12 363 LEU A C 1
ATOM 2794 O O . LEU A 1 363 ? -28.179 -12.125 9.894 1.00 84.12 363 LEU A O 1
ATOM 2798 N N . ALA A 1 364 ? -27.818 -14.158 10.782 1.00 80.00 364 ALA A N 1
ATOM 2799 C CA . ALA A 1 364 ? -29.221 -14.463 11.030 1.00 80.00 364 ALA A CA 1
ATOM 2800 C C . ALA A 1 364 ? -29.702 -13.776 12.327 1.00 80.00 364 ALA A C 1
ATOM 2802 O O . ALA A 1 364 ? -28.903 -13.279 13.122 1.00 80.00 364 ALA A O 1
ATOM 2803 N N . ALA A 1 365 ? -31.020 -13.740 12.553 1.00 75.00 365 ALA A N 1
ATOM 2804 C CA . ALA A 1 365 ? -31.556 -13.272 13.831 1.00 75.00 365 ALA A CA 1
ATOM 2805 C C . ALA A 1 365 ? -30.958 -14.105 14.981 1.00 75.00 365 ALA A C 1
ATOM 2807 O O . ALA A 1 365 ? -30.926 -15.331 14.889 1.00 75.00 365 ALA A O 1
ATOM 2808 N N . ASP A 1 366 ? -30.483 -13.425 16.026 1.00 80.62 366 ASP A N 1
ATOM 2809 C CA . ASP A 1 366 ? -29.848 -14.002 17.221 1.00 80.62 366 ASP A CA 1
ATOM 2810 C C . ASP A 1 366 ? -28.467 -14.668 17.004 1.00 80.62 366 ASP A C 1
ATOM 2812 O O . ASP A 1 366 ? -27.955 -15.330 17.906 1.00 80.62 366 ASP A O 1
ATOM 2816 N N . GLU A 1 367 ? -27.824 -14.477 15.845 1.00 83.06 367 GLU A N 1
ATOM 2817 C CA . GLU A 1 367 ? -26.472 -14.989 15.573 1.00 83.06 367 GLU A CA 1
ATOM 2818 C C . GLU A 1 367 ? -25.381 -13.999 16.023 1.00 83.06 367 GLU A C 1
ATOM 2820 O O . GLU A 1 367 ? -25.445 -12.805 15.730 1.00 83.06 367 GLU A O 1
ATOM 2825 N N . THR A 1 368 ? -24.352 -14.485 16.723 1.00 84.50 368 THR A N 1
ATOM 2826 C CA . THR A 1 368 ? -23.185 -13.684 17.122 1.00 84.50 368 THR A CA 1
ATOM 2827 C C . THR A 1 368 ? -22.119 -13.668 16.023 1.00 84.50 368 THR A C 1
ATOM 2829 O O . THR A 1 368 ? -21.806 -14.728 15.472 1.00 84.50 368 THR A O 1
ATOM 2832 N N . PRO A 1 369 ? -21.500 -12.515 15.722 1.00 86.31 369 PRO A N 1
ATOM 2833 C CA . PRO A 1 369 ? -20.443 -12.450 14.721 1.00 86.31 369 PRO A CA 1
ATOM 2834 C C . PRO A 1 369 ? -19.171 -13.163 15.192 1.00 86.31 369 PRO A C 1
ATOM 2836 O O . PRO A 1 369 ? -18.697 -12.949 16.304 1.00 86.31 369 PRO A O 1
ATOM 2839 N N . HIS A 1 370 ? -18.591 -13.977 14.312 1.00 86.94 370 HIS A N 1
ATOM 2840 C CA . HIS A 1 370 ? -17.275 -14.600 14.476 1.00 86.94 370 HIS A CA 1
ATOM 2841 C C . HIS A 1 370 ? -16.145 -13.719 13.944 1.00 86.94 370 HIS A C 1
ATOM 2843 O O . HIS A 1 370 ? -14.984 -14.066 14.122 1.00 86.94 370 HIS A O 1
ATOM 2849 N N . TYR A 1 371 ? -16.450 -12.606 13.270 1.00 84.88 371 TYR A N 1
ATOM 2850 C CA . TYR A 1 371 ? -15.464 -11.723 12.647 1.00 84.88 371 TYR A CA 1
ATOM 2851 C C . TYR A 1 371 ? -15.809 -10.246 12.856 1.00 84.88 371 TYR A C 1
ATOM 2853 O O . TYR A 1 371 ? -16.967 -9.849 12.742 1.00 84.88 371 TYR A O 1
ATOM 2861 N N . ASN A 1 372 ? -14.788 -9.433 13.119 1.00 84.25 372 ASN A N 1
ATOM 2862 C CA . ASN A 1 372 ? -14.843 -7.981 13.070 1.00 84.25 372 ASN A CA 1
ATOM 2863 C C . ASN A 1 372 ? -14.952 -7.531 11.611 1.00 84.25 372 ASN A C 1
ATOM 2865 O O . ASN A 1 372 ? -14.373 -8.150 10.717 1.00 84.25 372 ASN A O 1
ATOM 2869 N N . SER A 1 373 ? -15.657 -6.428 11.373 1.00 85.44 373 SER A N 1
ATOM 2870 C CA . SER A 1 373 ? -15.759 -5.828 10.044 1.00 85.44 373 SER A CA 1
ATOM 2871 C C . SER A 1 373 ? -14.406 -5.284 9.578 1.00 85.44 373 SER A C 1
ATOM 2873 O O . SER A 1 373 ? -13.647 -4.728 10.376 1.00 85.44 373 SER A O 1
ATOM 2875 N N . PHE A 1 374 ? -14.110 -5.381 8.282 1.00 80.44 374 PHE A N 1
ATOM 2876 C CA . PHE A 1 374 ? -12.876 -4.834 7.712 1.00 80.44 374 PHE A CA 1
ATOM 2877 C C . PHE A 1 374 ? -13.044 -4.328 6.280 1.00 80.44 374 PHE A C 1
ATOM 2879 O O . PHE A 1 374 ? -13.935 -4.737 5.542 1.00 80.44 374 PHE A O 1
ATOM 2886 N N . SER A 1 375 ? -12.162 -3.417 5.880 1.00 82.88 375 SER A N 1
ATOM 2887 C CA . SER A 1 375 ? -12.104 -2.852 4.530 1.00 82.88 375 SER A CA 1
ATOM 2888 C C . SER A 1 375 ? -11.496 -3.855 3.546 1.00 82.88 375 SER A C 1
ATOM 2890 O O . SER A 1 375 ? -10.383 -4.345 3.758 1.00 82.88 375 SER A O 1
ATOM 2892 N N . TRP A 1 376 ? -12.198 -4.139 2.440 1.00 82.25 376 TRP A N 1
ATOM 2893 C CA . TRP A 1 376 ? -11.675 -4.982 1.358 1.00 82.25 376 TRP A CA 1
ATOM 2894 C C . TRP A 1 376 ? -10.385 -4.408 0.772 1.00 82.25 376 TRP A C 1
ATOM 2896 O O . TRP A 1 376 ? -9.455 -5.168 0.510 1.00 82.25 376 TRP A O 1
ATOM 2906 N N . ARG A 1 377 ? -10.302 -3.077 0.612 1.00 74.69 377 ARG A N 1
ATOM 2907 C CA . ARG A 1 377 ? -9.106 -2.383 0.111 1.00 74.69 377 ARG A CA 1
ATOM 2908 C C . ARG A 1 377 ? -7.873 -2.719 0.934 1.00 74.69 377 ARG A C 1
ATOM 2910 O O . ARG A 1 377 ? -6.831 -3.019 0.360 1.00 74.69 377 ARG A O 1
ATOM 2917 N N . ASP A 1 378 ? -7.997 -2.644 2.253 1.00 72.88 378 ASP A N 1
ATOM 2918 C CA . ASP A 1 378 ? -6.856 -2.786 3.155 1.00 72.88 378 ASP A CA 1
ATOM 2919 C C . ASP A 1 378 ? -6.470 -4.254 3.296 1.00 72.88 378 ASP A C 1
ATOM 2921 O O . ASP A 1 378 ? -5.288 -4.589 3.244 1.00 72.88 378 ASP A O 1
ATOM 2925 N N . TYR A 1 379 ? -7.469 -5.140 3.348 1.00 77.62 379 TYR A N 1
ATOM 2926 C CA . TYR A 1 379 ? -7.246 -6.579 3.330 1.00 77.62 379 TYR A CA 1
ATOM 2927 C C . TYR A 1 379 ? -6.526 -7.032 2.053 1.00 77.62 379 TYR A C 1
ATOM 2929 O O . TYR A 1 379 ? -5.489 -7.687 2.135 1.00 77.62 379 TYR A O 1
ATOM 2937 N N . ILE A 1 380 ? -7.018 -6.652 0.865 1.00 72.56 380 ILE A N 1
ATOM 2938 C CA . ILE A 1 380 ? -6.401 -7.084 -0.396 1.00 72.56 380 ILE A CA 1
ATOM 2939 C C . ILE A 1 380 ? -5.043 -6.420 -0.627 1.00 72.56 380 ILE A C 1
ATOM 2941 O O . ILE A 1 380 ? -4.147 -7.070 -1.153 1.00 72.56 380 ILE A O 1
ATOM 2945 N N . ARG A 1 381 ? -4.859 -5.160 -0.205 1.00 68.44 381 ARG A N 1
ATOM 2946 C CA . ARG A 1 381 ? -3.552 -4.493 -0.244 1.00 68.44 381 ARG A CA 1
ATOM 2947 C C . ARG A 1 381 ? -2.548 -5.246 0.618 1.00 68.44 381 ARG A C 1
ATOM 2949 O O . ARG A 1 381 ? -1.504 -5.609 0.100 1.00 68.44 381 ARG A O 1
ATOM 2956 N N . GLY A 1 382 ? -2.897 -5.545 1.868 1.00 65.88 382 GLY A N 1
ATOM 2957 C CA . GLY A 1 382 ? -2.048 -6.317 2.770 1.00 65.88 382 GLY A CA 1
ATOM 2958 C C . GLY A 1 382 ? -1.644 -7.672 2.185 1.00 65.88 382 GLY A C 1
ATOM 2959 O O . GLY A 1 382 ? -0.462 -7.963 2.055 1.00 65.88 382 GLY A O 1
ATOM 2960 N N . ARG A 1 383 ? -2.621 -8.443 1.684 1.00 70.88 383 ARG A N 1
ATOM 2961 C CA . ARG A 1 383 ? -2.374 -9.732 1.004 1.00 70.88 383 ARG A CA 1
ATOM 2962 C C . ARG A 1 383 ? -1.439 -9.614 -0.204 1.00 70.88 383 ARG A C 1
ATOM 2964 O O . ARG A 1 383 ? -0.767 -10.585 -0.541 1.00 70.88 383 ARG A O 1
ATOM 2971 N N . VAL A 1 384 ? -1.466 -8.485 -0.917 1.00 62.69 384 VAL A N 1
ATOM 2972 C CA . VAL A 1 384 ? -0.624 -8.234 -2.095 1.00 62.69 384 VAL A CA 1
ATOM 2973 C C . VAL A 1 384 ? 0.779 -7.814 -1.667 1.00 62.69 384 VAL A C 1
ATOM 2975 O O . VAL A 1 384 ? 1.731 -8.390 -2.179 1.00 62.69 384 VAL A O 1
ATOM 2978 N N . THR A 1 385 ? 0.912 -6.882 -0.723 1.00 57.94 385 THR A N 1
ATOM 2979 C CA . THR A 1 385 ? 2.202 -6.400 -0.208 1.00 57.94 385 THR A CA 1
ATOM 2980 C C . THR A 1 385 ? 3.014 -7.525 0.448 1.00 57.94 385 THR A C 1
ATOM 2982 O O . THR A 1 385 ? 4.203 -7.642 0.163 1.00 57.94 385 THR A O 1
ATOM 2985 N N . ASP A 1 386 ? 2.374 -8.432 1.196 1.00 56.59 386 ASP A N 1
ATOM 2986 C CA . ASP A 1 386 ? 3.032 -9.612 1.791 1.00 56.59 386 ASP A CA 1
ATOM 2987 C C . ASP A 1 386 ? 3.661 -10.551 0.734 1.00 56.59 386 ASP A C 1
ATOM 2989 O O . ASP A 1 386 ? 4.585 -11.311 1.024 1.00 56.59 386 ASP A O 1
ATOM 2993 N N . ASN A 1 387 ? 3.201 -10.516 -0.528 1.00 50.97 387 ASN A N 1
ATOM 2994 C CA . ASN A 1 387 ? 3.844 -11.290 -1.598 1.00 50.97 387 ASN A CA 1
ATOM 2995 C C . ASN A 1 387 ? 5.173 -10.675 -2.071 1.00 50.97 387 ASN A C 1
ATOM 2997 O O . ASN A 1 387 ? 5.964 -11.404 -2.671 1.00 50.97 387 ASN A O 1
ATOM 3001 N N . PHE A 1 388 ? 5.408 -9.379 -1.814 1.00 43.34 388 PHE A N 1
ATOM 3002 C CA . PHE A 1 388 ? 6.530 -8.594 -2.353 1.00 43.34 388 PHE A CA 1
ATOM 3003 C C . PHE A 1 388 ? 7.531 -8.095 -1.303 1.00 43.34 388 PHE A C 1
ATOM 3005 O O . PHE A 1 388 ? 8.699 -7.931 -1.655 1.00 43.34 388 PHE A O 1
ATOM 3012 N N . ALA A 1 389 ? 7.165 -8.011 -0.019 1.00 41.56 389 ALA A N 1
ATOM 3013 C CA . ALA A 1 389 ? 8.099 -7.730 1.077 1.00 41.56 389 ALA A CA 1
ATOM 3014 C C . ALA A 1 389 ? 7.913 -8.692 2.272 1.00 41.56 389 ALA A C 1
ATOM 3016 O O . ALA A 1 389 ? 6.792 -8.931 2.708 1.00 41.56 389 ALA A O 1
ATOM 3017 N N . ASP A 1 390 ? 9.013 -9.259 2.789 1.00 40.84 390 ASP A N 1
ATOM 3018 C CA . ASP A 1 390 ? 9.020 -10.048 4.034 1.00 40.84 390 ASP A CA 1
ATOM 3019 C C . ASP A 1 390 ? 9.274 -9.113 5.221 1.00 40.84 390 ASP A C 1
ATOM 3021 O O . ASP A 1 390 ? 10.413 -8.745 5.512 1.00 40.84 390 ASP A O 1
ATOM 3025 N N . TYR A 1 391 ? 8.196 -8.687 5.877 1.00 38.28 391 TYR A N 1
ATOM 3026 C CA . TYR A 1 391 ? 8.266 -7.829 7.063 1.00 38.28 391 TYR A CA 1
ATOM 3027 C C . TYR A 1 391 ? 8.390 -8.619 8.377 1.00 38.28 391 TYR A C 1
ATOM 3029 O O . TYR A 1 391 ? 8.331 -8.021 9.449 1.00 38.28 391 TYR A O 1
ATOM 3037 N N . GLY A 1 392 ? 8.550 -9.949 8.331 1.00 32.75 392 GLY A N 1
ATOM 3038 C CA . GLY A 1 392 ? 8.644 -10.784 9.532 1.00 32.75 392 GLY A CA 1
ATOM 3039 C C . GLY A 1 392 ? 7.331 -10.962 10.312 1.00 32.75 392 GLY A C 1
ATOM 3040 O O . GLY A 1 392 ? 7.351 -11.554 11.392 1.00 32.75 392 GLY A O 1
ATOM 3041 N N . GLU A 1 393 ? 6.193 -10.493 9.785 1.00 39.78 393 GLU A N 1
ATOM 3042 C CA . GLU A 1 393 ? 4.852 -10.782 10.312 1.00 39.78 393 GLU A CA 1
ATOM 3043 C C . GLU A 1 393 ? 4.188 -11.947 9.553 1.00 39.78 393 GLU A C 1
ATOM 3045 O O . GLU A 1 393 ? 4.513 -12.242 8.405 1.00 39.78 393 GLU A O 1
ATOM 3050 N N . SER A 1 394 ? 3.246 -12.641 10.199 1.00 43.75 394 SER A N 1
ATOM 3051 C CA . SER A 1 394 ? 2.443 -13.682 9.545 1.00 43.75 394 SER A CA 1
ATOM 3052 C C . SER A 1 394 ? 1.548 -13.086 8.456 1.00 43.75 394 SER A C 1
ATOM 3054 O O . SER A 1 394 ? 0.885 -12.088 8.740 1.00 43.75 394 SER A O 1
ATOM 3056 N N . ASP A 1 395 ? 1.455 -13.748 7.291 1.00 54.94 395 ASP A N 1
ATOM 3057 C CA . ASP A 1 395 ? 0.548 -13.387 6.187 1.00 54.94 395 ASP A CA 1
ATOM 3058 C C . ASP A 1 395 ? -0.792 -12.843 6.701 1.00 54.94 395 ASP A C 1
ATOM 3060 O O . ASP A 1 395 ? -1.456 -13.491 7.520 1.00 54.94 395 ASP A O 1
ATOM 3064 N N . ILE A 1 396 ? -1.255 -11.710 6.172 1.00 65.31 396 ILE A N 1
ATOM 3065 C CA . ILE A 1 396 ? -2.594 -11.214 6.492 1.00 65.31 396 ILE A CA 1
ATOM 3066 C C . ILE A 1 396 ? -3.614 -12.291 6.086 1.00 65.31 396 ILE A C 1
ATOM 3068 O O . ILE A 1 396 ? -3.671 -12.719 4.937 1.00 65.31 396 ILE A O 1
ATOM 3072 N N . GLN A 1 397 ? -4.411 -12.772 7.039 1.00 79.25 397 GLN A N 1
ATOM 3073 C CA . GLN A 1 397 ? -5.475 -13.768 6.849 1.00 79.25 397 GLN A CA 1
ATOM 3074 C C . GLN A 1 397 ? -6.753 -13.287 7.532 1.00 79.25 397 GLN A C 1
ATOM 3076 O O . GLN A 1 397 ? -6.705 -12.438 8.424 1.00 79.25 397 GLN A O 1
ATOM 3081 N N . ILE A 1 398 ? -7.905 -13.859 7.164 1.00 81.88 398 ILE A N 1
ATOM 3082 C CA . ILE A 1 398 ? -9.178 -13.506 7.813 1.00 81.88 398 ILE A CA 1
ATOM 3083 C C . ILE A 1 398 ? -9.214 -13.826 9.311 1.00 81.88 398 ILE A C 1
ATOM 3085 O O . ILE A 1 398 ? -9.984 -13.208 10.042 1.00 81.88 398 ILE A O 1
ATOM 3089 N N . ASP A 1 399 ? -8.345 -14.719 9.792 1.00 80.00 399 ASP A N 1
ATOM 3090 C CA . ASP A 1 399 ? -8.213 -15.013 11.221 1.00 80.00 399 ASP A CA 1
ATOM 3091 C C . ASP A 1 399 ? -7.759 -13.798 12.042 1.00 80.00 399 ASP A C 1
ATOM 3093 O O . ASP A 1 399 ? -8.132 -13.689 13.207 1.00 80.00 399 ASP A O 1
ATOM 3097 N N . ARG A 1 400 ? -7.071 -12.820 11.430 1.00 75.62 400 ARG A N 1
ATOM 3098 C CA . ARG A 1 400 ? -6.757 -11.526 12.066 1.00 75.62 400 ARG A CA 1
ATOM 3099 C C . ARG A 1 400 ? -8.015 -10.758 12.477 1.00 75.62 400 ARG A C 1
ATOM 3101 O O . ARG A 1 400 ? -7.977 -9.957 13.407 1.00 75.62 400 ARG A O 1
ATOM 3108 N N . TYR A 1 401 ? -9.118 -10.986 11.773 1.00 81.94 401 TYR A N 1
ATOM 3109 C CA . TYR A 1 401 ? -10.397 -10.348 12.050 1.00 81.94 401 TYR A CA 1
ATOM 3110 C C . TYR A 1 401 ? -11.327 -11.243 12.859 1.00 81.94 401 TYR A C 1
ATOM 3112 O O . TYR A 1 401 ? -12.413 -10.790 13.197 1.00 81.94 401 TYR A O 1
ATOM 3120 N N . ARG A 1 402 ? -10.947 -12.482 13.194 1.00 80.50 402 ARG A N 1
ATOM 3121 C CA . ARG A 1 402 ? -11.805 -13.380 13.971 1.00 80.50 402 ARG A CA 1
ATOM 3122 C C . ARG A 1 402 ? -12.056 -12.777 15.360 1.00 80.50 402 ARG A C 1
ATOM 3124 O O . ARG A 1 402 ? -11.125 -12.476 16.102 1.00 80.50 402 ARG A O 1
ATOM 3131 N N . ILE A 1 403 ? -13.324 -12.587 15.705 1.00 73.81 403 ILE A N 1
ATOM 3132 C CA . ILE A 1 403 ? -13.768 -12.306 17.068 1.00 73.81 403 ILE A CA 1
ATOM 3133 C C . ILE A 1 403 ? -13.533 -13.599 17.833 1.00 73.81 403 ILE A C 1
ATOM 3135 O O . ILE A 1 403 ? -14.068 -14.643 17.460 1.00 73.81 403 ILE A O 1
ATOM 3139 N N . ALA A 1 404 ? -12.684 -13.552 18.857 1.00 56.00 404 ALA A N 1
ATOM 3140 C CA . ALA A 1 404 ? -12.434 -14.706 19.705 1.00 56.00 404 ALA A CA 1
ATOM 3141 C C . ALA A 1 404 ? -13.782 -15.258 20.206 1.00 56.00 404 ALA A C 1
ATOM 3143 O O . ALA A 1 404 ? -14.511 -14.572 20.924 1.00 56.00 404 ALA A O 1
ATOM 3144 N N . ALA A 1 405 ? -14.143 -16.465 19.759 1.00 39.12 405 ALA A N 1
ATOM 3145 C CA . ALA A 1 405 ? -15.355 -17.141 20.197 1.00 39.12 405 ALA A CA 1
ATOM 3146 C C . ALA A 1 405 ? -15.264 -17.371 21.709 1.00 39.12 405 ALA A C 1
ATOM 3148 O O . ALA A 1 405 ? -14.227 -17.837 22.171 1.00 39.12 405 ALA A O 1
ATOM 3149 N N . GLU A 1 406 ? -16.337 -17.017 22.425 1.00 36.84 406 GLU A N 1
ATOM 3150 C CA . GLU A 1 406 ? -16.611 -17.332 23.834 1.00 36.84 406 GLU A CA 1
ATOM 3151 C C . GLU A 1 406 ? -15.399 -17.271 24.762 1.00 36.84 406 GLU A C 1
ATOM 3153 O O . GLU A 1 406 ? -14.673 -18.252 24.841 1.00 36.84 406 GLU A O 1
ATOM 3158 N N . ALA A 1 407 ? -15.241 -16.159 25.500 1.00 37.72 407 ALA A N 1
ATOM 3159 C CA . ALA A 1 407 ? -14.460 -16.048 26.739 1.00 37.72 407 ALA A CA 1
ATOM 3160 C C . ALA A 1 407 ? -13.518 -17.238 26.987 1.00 37.72 407 ALA A C 1
ATOM 3162 O O . ALA A 1 407 ? -13.742 -18.048 27.891 1.00 37.72 407 ALA A O 1
ATOM 3163 N N . GLN A 1 408 ? -12.479 -17.368 26.153 1.00 36.69 408 GLN A N 1
ATOM 3164 C CA . GLN A 1 408 ? -11.367 -18.224 26.503 1.00 36.69 408 GLN A CA 1
ATOM 3165 C C . GLN A 1 408 ? -10.886 -17.653 27.825 1.00 36.69 408 GLN A C 1
ATOM 3167 O O . GLN A 1 408 ? -10.594 -16.458 27.918 1.00 36.69 408 GLN A O 1
ATOM 3172 N N . SER A 1 409 ? -10.854 -18.479 28.868 1.00 37.78 409 SER A N 1
ATOM 3173 C CA . SER A 1 409 ? -9.972 -18.185 29.979 1.00 37.78 409 SER A CA 1
ATOM 3174 C C . SER A 1 409 ? -8.585 -18.088 29.356 1.00 37.78 409 SER A C 1
ATOM 3176 O O . SER A 1 409 ? -7.974 -19.102 29.022 1.00 37.78 409 SER A O 1
ATOM 3178 N N . TYR A 1 410 ? -8.129 -16.869 29.085 1.00 43.56 410 TYR A N 1
ATOM 3179 C CA . TYR A 1 410 ? -6.739 -16.651 28.769 1.00 43.56 410 TYR A CA 1
ATOM 3180 C C . TYR A 1 410 ? -6.018 -17.061 30.046 1.00 43.56 410 TYR A C 1
ATOM 3182 O O . TYR A 1 410 ? -6.106 -16.353 31.047 1.00 43.56 410 TYR A O 1
ATOM 3190 N N . ASP A 1 411 ? -5.344 -18.212 30.040 1.00 52.06 411 ASP A N 1
ATOM 3191 C CA . ASP A 1 411 ? -4.541 -18.646 31.191 1.00 52.06 411 ASP A CA 1
ATOM 3192 C C . ASP A 1 411 ? -3.542 -17.539 31.611 1.00 52.06 411 ASP A C 1
ATOM 3194 O O . ASP A 1 411 ? -3.144 -17.457 32.771 1.00 52.06 411 ASP A O 1
ATOM 3198 N N . GLU A 1 412 ? -3.204 -16.629 30.685 1.00 57.62 412 GLU A N 1
ATOM 3199 C CA . GLU A 1 412 ? -2.348 -15.455 30.884 1.00 57.62 412 GLU A CA 1
ATOM 3200 C C . GLU A 1 412 ? -3.086 -14.116 31.134 1.00 57.62 412 GLU A C 1
ATOM 3202 O O . GLU A 1 412 ? -2.432 -13.137 31.498 1.00 57.62 412 GLU A O 1
ATOM 3207 N N . ALA A 1 413 ? -4.408 -14.036 30.930 1.00 68.12 413 ALA A N 1
ATOM 3208 C CA . ALA A 1 413 ? -5.229 -12.826 31.119 1.00 68.12 413 ALA A CA 1
ATOM 3209 C C . ALA A 1 413 ? -6.641 -13.170 31.669 1.00 68.12 413 ALA A C 1
ATOM 3211 O O . ALA A 1 413 ? -7.650 -13.034 30.968 1.00 68.12 413 ALA A O 1
ATOM 3212 N N . PRO A 1 414 ? -6.729 -13.658 32.921 1.00 77.69 414 PRO A N 1
ATOM 3213 C CA . PRO A 1 414 ? -7.967 -14.179 33.506 1.00 77.69 414 PRO A CA 1
ATOM 3214 C C . PRO A 1 414 ? -9.031 -13.113 33.817 1.00 77.69 414 PRO A C 1
ATOM 3216 O O . PRO A 1 414 ? -10.184 -13.465 34.070 1.00 77.69 414 PRO A O 1
ATOM 3219 N N . ASN A 1 415 ? -8.664 -11.831 33.847 1.00 82.25 415 ASN A N 1
ATOM 3220 C CA . ASN A 1 415 ? -9.573 -10.728 34.150 1.00 82.25 415 ASN A CA 1
ATOM 3221 C C . ASN A 1 415 ? -10.099 -10.034 32.890 1.00 82.25 415 ASN A C 1
ATOM 3223 O O . ASN A 1 415 ? -11.064 -9.275 32.981 1.00 82.25 415 ASN A O 1
ATOM 3227 N N . TYR A 1 416 ? -9.495 -10.278 31.727 1.00 83.88 416 TYR A N 1
ATOM 3228 C CA . TYR A 1 416 ? -9.884 -9.622 30.491 1.00 83.88 416 TYR A CA 1
ATOM 3229 C C . TYR A 1 416 ? -11.366 -9.832 30.164 1.00 83.88 416 TYR A C 1
ATOM 3231 O O . TYR A 1 416 ? -11.871 -10.955 30.096 1.00 83.88 416 TYR A O 1
ATOM 3239 N N . LYS A 1 417 ? -12.053 -8.724 29.878 1.00 80.69 417 LYS A N 1
ATOM 3240 C CA . LYS A 1 417 ? -13.376 -8.724 29.251 1.00 80.69 417 LYS A CA 1
ATOM 3241 C C . LYS A 1 417 ? -13.424 -7.647 28.190 1.00 80.69 417 LYS A C 1
ATOM 3243 O O . LYS A 1 417 ? -13.012 -6.512 28.431 1.00 80.69 417 LYS A O 1
ATOM 3248 N N . SER A 1 418 ? -13.964 -7.996 27.029 1.00 81.44 418 SER A N 1
ATOM 3249 C CA . SER A 1 418 ? -14.117 -7.066 25.916 1.00 81.44 418 SER A CA 1
ATOM 3250 C C . SER A 1 418 ? -15.081 -5.930 26.257 1.00 81.44 418 SER A C 1
ATOM 3252 O O . SER A 1 418 ? -15.989 -6.057 27.083 1.00 81.44 418 SER A O 1
ATOM 3254 N N . TYR A 1 419 ? -14.874 -4.792 25.601 1.00 86.06 419 TYR A N 1
ATOM 3255 C CA . TYR A 1 419 ? -15.736 -3.632 25.753 1.00 86.06 419 TYR A CA 1
ATOM 3256 C C . TYR A 1 419 ? -17.184 -3.958 25.356 1.00 86.06 419 TYR A C 1
ATOM 3258 O O . TYR A 1 419 ? -17.438 -4.628 24.358 1.00 86.06 419 TYR A O 1
ATOM 3266 N N . THR A 1 420 ? -18.140 -3.460 26.144 1.00 86.69 420 THR A N 1
ATOM 3267 C CA . THR A 1 420 ? -19.575 -3.540 25.845 1.00 86.69 420 THR A CA 1
ATOM 3268 C C . THR A 1 420 ? -20.149 -2.121 25.760 1.00 86.69 420 THR A C 1
ATOM 3270 O O . THR A 1 420 ? -20.080 -1.396 26.767 1.00 86.69 420 THR A O 1
ATOM 3273 N N . PRO A 1 421 ? -20.725 -1.722 24.606 1.00 88.62 421 PRO A N 1
ATOM 3274 C CA . PRO A 1 421 ? -21.272 -0.385 24.414 1.00 88.62 421 PRO A CA 1
ATOM 3275 C C . PRO A 1 421 ? -22.345 -0.002 25.429 1.00 88.62 421 PRO A C 1
ATOM 3277 O O . PRO A 1 421 ? -23.282 -0.765 25.668 1.00 88.62 421 PRO A O 1
ATOM 3280 N N . GLN A 1 422 ? -22.238 1.201 25.998 1.00 90.88 422 GLN A N 1
ATOM 3281 C CA . GLN A 1 422 ? -23.305 1.814 26.789 1.00 90.88 422 GLN A CA 1
ATOM 3282 C C . GLN A 1 422 ? -23.568 3.242 26.318 1.00 90.88 422 GLN A C 1
ATOM 3284 O O . GLN A 1 422 ? -22.662 3.986 25.952 1.00 90.88 422 GLN A O 1
ATOM 3289 N N . SER A 1 423 ? -24.843 3.632 26.342 1.00 91.81 423 SER A N 1
ATOM 3290 C CA . SER A 1 423 ? -25.258 4.978 25.951 1.00 91.81 423 SER A CA 1
ATOM 3291 C C . SER A 1 423 ? -24.514 6.036 26.766 1.00 91.81 423 SER A C 1
ATOM 3293 O O . SER A 1 423 ? -24.563 6.027 27.995 1.00 91.81 423 SER A O 1
ATOM 3295 N N . GLY A 1 424 ? -23.896 6.990 26.072 1.00 91.50 424 GLY A N 1
ATOM 3296 C CA . GLY A 1 424 ? -23.161 8.092 26.689 1.00 91.50 424 GLY A CA 1
ATOM 3297 C C . GLY A 1 424 ? -21.677 7.822 26.932 1.00 91.50 424 GLY A C 1
ATOM 3298 O O . GLY A 1 424 ? -21.016 8.719 27.458 1.00 91.50 424 GLY A O 1
ATOM 3299 N N . ASP A 1 425 ? -21.146 6.657 26.539 1.00 96.94 425 ASP A N 1
ATOM 3300 C CA . ASP A 1 425 ? -19.697 6.438 26.540 1.00 96.94 425 ASP A CA 1
ATOM 3301 C C . ASP A 1 425 ? -18.984 7.463 25.651 1.00 96.94 425 ASP A C 1
ATOM 3303 O O . ASP A 1 425 ? -19.503 7.924 24.627 1.00 96.94 425 ASP A O 1
ATOM 3307 N N . VAL A 1 426 ? -17.765 7.808 26.060 1.00 98.31 426 VAL A N 1
ATOM 3308 C CA . VAL A 1 426 ? -16.918 8.787 25.385 1.00 98.31 426 VAL A CA 1
ATOM 3309 C C . VAL A 1 426 ? -15.635 8.113 24.915 1.00 98.31 426 VAL A C 1
ATOM 3311 O O . VAL A 1 426 ? -14.916 7.516 25.714 1.00 98.31 426 VAL A O 1
ATOM 3314 N N . PHE A 1 427 ? -15.317 8.244 23.631 1.00 97.88 427 PHE A N 1
ATOM 3315 C CA . PHE A 1 427 ? -14.060 7.787 23.047 1.00 97.88 427 PHE A CA 1
ATOM 3316 C C . PHE A 1 427 ? -13.145 8.966 22.736 1.00 97.88 427 PHE A C 1
ATOM 3318 O O . PHE A 1 427 ? -13.537 9.934 22.088 1.00 97.88 427 PHE A O 1
ATOM 3325 N N . ILE A 1 428 ? -11.892 8.858 23.162 1.00 98.19 428 ILE A N 1
ATOM 3326 C CA . ILE A 1 428 ? -10.826 9.796 22.825 1.00 98.19 428 ILE A CA 1
ATOM 3327 C C . ILE A 1 428 ? -9.964 9.115 21.767 1.00 98.19 428 ILE A C 1
ATOM 3329 O O . ILE A 1 428 ? -9.200 8.203 22.092 1.00 98.19 428 ILE A O 1
ATOM 3333 N N . SER A 1 429 ? -10.131 9.531 20.509 1.00 95.56 429 SER A N 1
ATOM 3334 C CA . SER A 1 429 ? -9.622 8.804 19.337 1.00 95.56 429 SER A CA 1
ATOM 3335 C C . SER A 1 429 ? -8.801 9.684 18.403 1.00 95.56 429 SER A C 1
ATOM 3337 O O . SER A 1 429 ? -9.124 9.859 17.235 1.00 95.56 429 SER A O 1
ATOM 3339 N N . SER A 1 430 ? -7.747 10.301 18.929 1.00 96.00 430 SER A N 1
ATOM 3340 C CA . SER A 1 430 ? -6.736 10.977 18.103 1.00 96.00 430 SER A CA 1
ATOM 3341 C C . SER A 1 430 ? -5.696 9.970 17.635 1.00 96.00 430 SER A C 1
ATOM 3343 O O . SER A 1 430 ? -5.339 9.093 18.420 1.00 96.00 430 SER A O 1
ATOM 3345 N N . TRP A 1 431 ? -5.119 10.141 16.441 1.00 94.88 431 TRP A N 1
ATOM 3346 C CA . TRP A 1 431 ? -3.993 9.306 16.007 1.00 94.88 431 TRP A CA 1
ATOM 3347 C C . TRP A 1 431 ? -2.822 9.446 16.996 1.00 94.88 431 TRP A C 1
ATOM 3349 O O . TRP A 1 431 ? -2.717 10.432 17.742 1.00 94.88 431 TRP A O 1
ATOM 3359 N N . ALA A 1 432 ? -1.964 8.431 17.072 1.00 90.12 432 ALA A N 1
ATOM 3360 C CA . ALA A 1 432 ? -0.895 8.400 18.059 1.00 90.12 432 ALA A CA 1
ATOM 3361 C C . ALA A 1 432 ? -0.023 9.665 17.983 1.00 90.12 432 ALA A C 1
ATOM 3363 O O . ALA A 1 432 ? 0.370 10.124 16.921 1.00 90.12 432 ALA A O 1
ATOM 3364 N N . LYS A 1 433 ? 0.291 10.263 19.136 1.00 91.81 433 LYS A N 1
ATOM 3365 C CA . LYS A 1 433 ? 1.073 11.518 19.215 1.00 91.81 433 LYS A CA 1
ATOM 3366 C C . LYS A 1 433 ? 0.388 12.754 18.613 1.00 91.81 433 LYS A C 1
ATOM 3368 O O . LYS A 1 433 ? 1.031 13.794 18.458 1.00 91.81 433 LYS A O 1
ATOM 3373 N N . SER A 1 434 ? -0.924 12.704 18.397 1.00 94.69 434 SER A N 1
ATOM 3374 C CA . SER A 1 434 ? -1.731 13.863 17.997 1.00 94.69 434 SER A CA 1
ATOM 3375 C C . SER A 1 434 ? -2.456 14.544 19.168 1.00 94.69 434 SER A C 1
ATOM 3377 O O . SER A 1 434 ? -3.348 15.351 18.935 1.00 94.69 434 SER A O 1
ATOM 3379 N N . GLY A 1 435 ? -2.079 14.262 20.425 1.00 92.62 435 GLY A N 1
ATOM 3380 C CA . GLY A 1 435 ? -2.612 14.940 21.622 1.00 92.62 435 GLY A CA 1
ATOM 3381 C C . GLY A 1 435 ? -3.543 14.111 22.513 1.00 92.62 435 GLY A C 1
ATOM 3382 O O . GLY A 1 435 ? -4.141 14.666 23.430 1.00 92.62 435 GLY A O 1
ATOM 3383 N N . THR A 1 436 ? -3.644 12.798 22.293 1.00 94.00 436 THR A N 1
ATOM 3384 C CA . THR A 1 436 ? -4.542 11.887 23.028 1.00 94.00 436 THR A CA 1
ATOM 3385 C C . THR A 1 436 ? -4.412 12.015 24.549 1.00 94.00 436 THR A C 1
ATOM 3387 O O . THR A 1 436 ? -5.413 12.183 25.230 1.00 94.00 436 THR A O 1
ATOM 3390 N N . THR A 1 437 ? -3.187 12.037 25.085 1.00 94.44 437 THR A N 1
ATOM 3391 C CA . THR A 1 437 ? -2.923 12.155 26.531 1.00 94.44 437 THR A CA 1
ATOM 3392 C C . THR A 1 437 ? -3.458 13.456 27.135 1.00 94.44 437 THR A C 1
ATOM 3394 O O . THR A 1 437 ? -4.019 13.444 28.227 1.00 94.44 437 THR A O 1
ATOM 3397 N N . LEU A 1 438 ? -3.329 14.580 26.420 1.00 96.06 438 LEU A N 1
ATOM 3398 C CA . LEU A 1 438 ? -3.868 15.869 26.864 1.00 96.06 438 LEU A CA 1
ATOM 3399 C C . LEU A 1 438 ? -5.397 15.817 26.940 1.00 96.06 438 LEU A C 1
ATOM 3401 O O . LEU A 1 438 ? -5.981 16.288 27.912 1.00 96.06 438 LEU A O 1
ATOM 3405 N N . LEU A 1 439 ? -6.034 15.207 25.939 1.00 97.88 439 LEU A N 1
ATOM 3406 C CA . LEU A 1 439 ? -7.485 15.038 25.891 1.00 97.88 439 LEU A CA 1
ATOM 3407 C C . LEU A 1 439 ? -7.993 14.060 26.959 1.00 97.88 439 LEU A C 1
ATOM 3409 O O . LEU A 1 439 ? -8.997 14.353 27.600 1.00 97.88 439 LEU A O 1
ATOM 3413 N N . GLN A 1 440 ? -7.284 12.951 27.204 1.00 97.19 440 GLN A N 1
ATOM 3414 C CA . GLN A 1 440 ? -7.556 12.029 28.317 1.00 97.19 440 GLN A CA 1
ATOM 3415 C C . GLN A 1 440 ? -7.507 12.755 29.654 1.00 97.19 440 GLN A C 1
ATOM 3417 O O . GLN A 1 440 ? -8.433 12.613 30.451 1.00 97.19 440 GLN A O 1
ATOM 3422 N N . GLN A 1 441 ? -6.480 13.579 29.871 1.00 96.94 441 GLN A N 1
ATOM 3423 C CA . GLN A 1 441 ? -6.356 14.346 31.100 1.00 96.94 441 GLN A CA 1
ATOM 3424 C C . GLN A 1 441 ? -7.475 15.388 31.231 1.00 96.94 441 GLN A C 1
ATOM 3426 O O . GLN A 1 441 ? -8.132 15.424 32.265 1.00 96.94 441 GLN A O 1
ATOM 3431 N N . MET A 1 442 ? -7.762 16.183 30.192 1.00 98.00 442 MET A N 1
ATOM 3432 C CA . MET A 1 442 ? -8.887 17.135 30.198 1.00 98.00 442 MET A CA 1
ATOM 3433 C C . MET A 1 442 ? -10.209 16.445 30.548 1.00 98.00 442 MET A C 1
ATOM 3435 O O . MET A 1 442 ? -10.910 16.873 31.464 1.00 98.00 442 MET A O 1
ATOM 3439 N N . PHE A 1 443 ? -10.516 15.348 29.854 1.00 98.25 443 PHE A N 1
ATOM 3440 C CA . PHE A 1 443 ? -11.742 14.587 30.052 1.00 98.25 443 PHE A CA 1
ATOM 3441 C C . PHE A 1 443 ? -11.823 13.991 31.458 1.00 98.25 443 PHE A C 1
ATOM 3443 O O . PHE A 1 443 ? -12.852 14.104 32.123 1.00 98.25 443 PHE A O 1
ATOM 3450 N N . HIS A 1 444 ? -10.735 13.380 31.934 1.00 97.75 444 HIS A N 1
ATOM 3451 C CA . HIS A 1 444 ? -10.694 12.778 33.258 1.00 97.75 444 HIS A CA 1
ATOM 3452 C C . HIS A 1 444 ? -10.882 13.825 34.358 1.00 97.75 444 HIS A C 1
ATOM 3454 O O . HIS A 1 444 ? -11.738 13.618 35.213 1.00 97.75 444 HIS A O 1
ATOM 3460 N N . GLN A 1 445 ? -10.174 14.959 34.298 1.00 97.56 445 GLN A N 1
ATOM 3461 C CA . GLN A 1 445 ? -10.322 16.030 35.289 1.00 97.56 445 GLN A CA 1
ATOM 3462 C C . GLN A 1 445 ? -11.745 16.610 35.301 1.00 97.56 445 GLN A C 1
ATOM 3464 O O . GLN A 1 445 ? -12.283 16.861 36.379 1.00 97.56 445 GLN A O 1
ATOM 3469 N N . LEU A 1 446 ? -12.368 16.774 34.126 1.00 97.81 446 LEU A N 1
ATOM 3470 C CA . LEU A 1 446 ? -13.744 17.265 34.007 1.00 97.81 446 LEU A CA 1
ATOM 3471 C C . LEU A 1 446 ? -14.745 16.359 34.727 1.00 97.81 446 LEU A C 1
ATOM 3473 O O . LEU A 1 446 ? -15.555 16.842 35.511 1.00 97.81 446 LEU A O 1
ATOM 3477 N N . ARG A 1 447 ? -14.697 15.049 34.475 1.00 96.75 447 ARG A N 1
ATOM 3478 C CA . ARG A 1 447 ? -15.706 14.126 35.017 1.00 96.75 447 ARG A CA 1
ATOM 3479 C C . ARG A 1 447 ? -15.494 13.755 36.485 1.00 96.75 447 ARG A C 1
ATOM 3481 O O . ARG A 1 447 ? -16.439 13.307 37.123 1.00 96.75 447 ARG A O 1
ATOM 3488 N N . THR A 1 448 ? -14.275 13.886 37.014 1.00 96.56 448 THR A N 1
ATOM 3489 C CA . THR A 1 448 ? -13.963 13.519 38.409 1.00 96.56 448 THR A CA 1
ATOM 3490 C C . THR A 1 448 ? -13.935 14.699 39.371 1.00 96.56 448 THR A C 1
ATOM 3492 O O . THR A 1 448 ? -13.903 14.487 40.579 1.00 96.56 448 THR A O 1
ATOM 3495 N N . GLY A 1 449 ? -13.919 15.938 38.872 1.00 94.12 449 GLY A N 1
ATOM 3496 C CA . GLY A 1 449 ? -13.662 17.102 39.722 1.00 94.12 449 GLY A CA 1
ATOM 3497 C C . GLY A 1 449 ? -12.200 17.198 40.169 1.00 94.12 449 GLY A C 1
ATOM 3498 O O . GLY A 1 449 ? -11.901 17.800 41.197 1.00 94.12 449 GLY A O 1
ATOM 3499 N N . GLY A 1 450 ? -11.287 16.601 39.401 1.00 91.38 450 GLY A N 1
ATOM 3500 C CA . GLY A 1 450 ? -9.857 16.650 39.662 1.00 91.38 450 GLY A CA 1
ATOM 3501 C C . GLY A 1 450 ? -9.325 15.507 40.522 1.00 91.38 450 GLY A C 1
ATOM 3502 O O . GLY A 1 450 ? -8.570 15.728 41.471 1.00 91.38 450 GLY A O 1
ATOM 3503 N N . ASP A 1 451 ? -9.658 14.276 40.171 1.00 92.69 451 ASP A N 1
ATOM 3504 C CA . ASP A 1 451 ? -8.964 13.105 40.699 1.00 92.69 451 ASP A CA 1
ATOM 3505 C C . ASP A 1 451 ? -7.589 12.922 40.021 1.00 92.69 451 ASP A C 1
ATOM 3507 O O . ASP A 1 451 ? -7.430 13.183 38.828 1.00 92.69 451 ASP A O 1
ATOM 3511 N N . MET A 1 452 ? -6.584 12.534 40.806 1.00 93.56 452 MET A N 1
ATOM 3512 C CA . MET A 1 452 ? -5.225 12.177 40.369 1.00 93.56 452 MET A CA 1
ATOM 3513 C C . MET A 1 452 ? -4.712 10.908 41.076 1.00 93.56 452 MET A C 1
ATOM 3515 O O . MET A 1 452 ? -3.520 10.589 40.977 1.00 93.56 452 MET A O 1
ATOM 3519 N N . ASP A 1 453 ? -5.581 10.190 41.798 1.00 91.94 453 ASP A N 1
ATOM 3520 C CA . ASP A 1 453 ? -5.263 8.965 42.537 1.00 91.94 453 ASP A CA 1
ATOM 3521 C C . ASP A 1 453 ? -5.257 7.736 41.613 1.00 91.94 453 ASP A C 1
ATOM 3523 O O . ASP A 1 453 ? -6.081 6.828 41.687 1.00 91.94 453 ASP A O 1
ATOM 3527 N N . PHE A 1 454 ? -4.315 7.747 40.671 1.00 90.62 454 PHE A N 1
ATOM 3528 C CA . PHE A 1 454 ? -4.037 6.646 39.757 1.00 90.62 454 PHE A CA 1
ATOM 3529 C C . PHE A 1 454 ? -2.548 6.589 39.408 1.00 90.62 454 PHE A C 1
ATOM 3531 O O . PHE A 1 454 ? -1.854 7.606 39.403 1.00 90.62 454 PHE A O 1
ATOM 3538 N N . ASP A 1 455 ? -2.051 5.394 39.121 1.00 87.38 455 ASP A N 1
ATOM 3539 C CA . ASP A 1 455 ? -0.684 5.123 38.664 1.00 87.38 455 ASP A CA 1
ATOM 3540 C C . ASP A 1 455 ? -0.523 5.351 37.151 1.00 87.38 455 ASP A C 1
ATOM 3542 O O . ASP A 1 455 ? 0.520 5.824 36.723 1.00 87.38 455 ASP A O 1
ATOM 3546 N N . ASP A 1 456 ? -1.560 5.070 36.356 1.00 89.62 456 ASP A N 1
ATOM 3547 C CA . ASP A 1 456 ? -1.561 5.222 34.896 1.00 89.62 456 ASP A CA 1
ATOM 3548 C C . ASP A 1 456 ? -2.933 5.709 34.394 1.00 89.62 456 ASP A C 1
ATOM 3550 O O . ASP A 1 456 ? -3.988 5.156 34.735 1.00 89.62 456 ASP A O 1
ATOM 3554 N N . ILE A 1 457 ? -2.937 6.746 33.550 1.00 90.56 457 ILE A N 1
ATOM 3555 C CA . ILE A 1 457 ? -4.151 7.327 32.951 1.00 90.56 457 ILE A CA 1
ATOM 3556 C C . ILE A 1 457 ? -4.973 6.301 32.149 1.00 90.56 457 ILE A C 1
ATOM 3558 O O . ILE A 1 457 ? -6.186 6.465 31.974 1.00 90.56 457 ILE A O 1
ATOM 3562 N N . SER A 1 458 ? -4.343 5.218 31.690 1.00 88.25 458 SER A N 1
ATOM 3563 C CA . SER A 1 458 ? -4.982 4.104 30.987 1.00 88.25 458 SER A CA 1
ATOM 3564 C C . SER A 1 458 ? -5.920 3.309 31.895 1.00 88.25 458 SER A C 1
ATOM 3566 O O . SER A 1 458 ? -6.841 2.683 31.392 1.00 88.25 458 SER A O 1
ATOM 3568 N N . ARG A 1 459 ? -5.790 3.366 33.227 1.00 88.94 459 ARG A N 1
ATOM 3569 C CA . ARG A 1 459 ? -6.822 2.811 34.126 1.00 88.94 459 ARG A CA 1
ATOM 3570 C C . ARG A 1 459 ? -8.078 3.666 34.160 1.00 88.94 459 ARG A C 1
ATOM 3572 O O . ARG A 1 459 ? -9.183 3.159 34.329 1.00 88.94 459 ARG A O 1
ATOM 3579 N N . MET A 1 460 ? -7.899 4.975 34.016 1.00 91.88 460 MET A N 1
ATOM 3580 C CA . MET A 1 460 ? -8.998 5.932 34.050 1.00 91.88 460 MET A CA 1
ATOM 3581 C C . MET A 1 460 ? -9.720 5.967 32.706 1.00 91.88 460 MET A C 1
ATOM 3583 O O . MET A 1 460 ? -10.944 6.035 32.662 1.00 91.88 460 MET A O 1
ATOM 3587 N N . THR A 1 461 ? -8.972 5.900 31.608 1.00 93.19 461 THR A N 1
ATOM 3588 C CA . THR A 1 461 ? -9.495 5.876 30.236 1.00 93.19 461 THR A CA 1
ATOM 3589 C C . THR A 1 461 ? -8.885 4.698 29.470 1.00 93.19 461 THR A C 1
ATOM 3591 O O . THR A 1 461 ? -7.926 4.889 28.718 1.00 93.19 461 THR A O 1
ATOM 3594 N N . PRO A 1 462 ? -9.407 3.473 29.684 1.00 92.75 462 PRO A N 1
ATOM 3595 C CA . PRO A 1 462 ? -8.859 2.247 29.111 1.00 92.75 462 PRO A CA 1
ATOM 3596 C C . PRO A 1 462 ? -8.746 2.284 27.598 1.00 92.75 462 PRO A C 1
ATOM 3598 O O . PRO A 1 462 ? -9.665 2.723 26.903 1.00 92.75 462 PRO A O 1
ATOM 3601 N N . TRP A 1 463 ? -7.607 1.809 27.096 1.00 90.06 463 TRP A N 1
ATOM 3602 C CA . TRP A 1 463 ? -7.378 1.643 25.671 1.00 90.06 463 TRP A CA 1
ATOM 3603 C C . TRP A 1 463 ? -7.829 0.252 25.239 1.00 90.06 463 TRP A C 1
ATOM 3605 O O . TRP A 1 463 ? -7.260 -0.755 25.650 1.00 90.06 463 TRP A O 1
ATOM 3615 N N . GLU A 1 464 ? -8.862 0.209 24.403 1.00 81.19 464 GLU A N 1
ATOM 3616 C CA . GLU A 1 464 ? -9.477 -1.040 23.950 1.00 81.19 464 GLU A CA 1
ATOM 3617 C C . GLU A 1 464 ? -8.473 -1.992 23.276 1.00 81.19 464 GLU A C 1
ATOM 3619 O O . GLU A 1 464 ? -8.480 -3.185 23.571 1.00 81.19 464 GLU A O 1
ATOM 3624 N N . ASP A 1 465 ? -7.567 -1.480 22.431 1.00 80.62 465 ASP A N 1
ATOM 3625 C CA . ASP A 1 465 ? -6.621 -2.324 21.682 1.00 80.62 465 ASP A CA 1
ATOM 3626 C C . ASP A 1 465 ? -5.560 -2.987 22.573 1.00 80.62 465 ASP A C 1
ATOM 3628 O O . ASP A 1 465 ? -5.015 -4.026 22.207 1.00 80.62 465 ASP A O 1
ATOM 3632 N N . THR A 1 466 ? -5.259 -2.419 23.746 1.00 82.94 466 THR A N 1
ATOM 3633 C CA . THR A 1 466 ? -4.301 -3.011 24.695 1.00 82.94 466 THR A CA 1
ATOM 3634 C C . THR A 1 466 ? -4.976 -3.771 25.826 1.00 82.94 466 THR A C 1
ATOM 3636 O O . THR A 1 466 ? -4.282 -4.391 26.630 1.00 82.94 466 THR A O 1
ATOM 3639 N N . ALA A 1 467 ? -6.309 -3.781 25.890 1.00 85.25 467 ALA A N 1
ATOM 3640 C CA . ALA A 1 467 ? -7.042 -4.363 27.006 1.00 85.25 467 ALA A CA 1
ATOM 3641 C C . ALA A 1 467 ? -6.704 -5.846 27.223 1.00 85.25 467 ALA A C 1
ATOM 3643 O O . ALA A 1 467 ? -6.502 -6.268 28.358 1.00 85.25 467 ALA A O 1
ATOM 3644 N N . LEU A 1 468 ? -6.554 -6.619 26.144 1.00 82.25 468 LEU A N 1
ATOM 3645 C CA . LEU A 1 468 ? -6.142 -8.021 26.235 1.00 82.25 468 LEU A CA 1
ATOM 3646 C C . LEU A 1 468 ? -4.694 -8.169 26.728 1.00 82.25 468 LEU A C 1
ATOM 3648 O O . LEU A 1 468 ? -4.392 -9.021 27.560 1.00 82.25 468 LEU A O 1
ATOM 3652 N N . MET A 1 469 ? -3.784 -7.323 26.240 1.00 81.62 469 MET A N 1
ATOM 3653 C CA . MET A 1 469 ? -2.379 -7.338 26.655 1.00 81.62 469 MET A CA 1
ATOM 3654 C C . MET A 1 469 ? -2.224 -7.027 28.148 1.00 81.62 469 MET A C 1
ATOM 3656 O O . MET A 1 469 ? -1.377 -7.633 28.806 1.00 81.62 469 MET A O 1
ATOM 3660 N N . LEU A 1 470 ? -3.039 -6.096 28.647 1.00 84.44 470 LEU A N 1
ATOM 3661 C CA . LEU A 1 470 ? -3.012 -5.579 30.013 1.00 84.44 470 LEU A CA 1
ATOM 3662 C C . LEU A 1 470 ? -3.922 -6.337 30.989 1.00 84.44 470 LEU A C 1
ATOM 3664 O O . LEU A 1 470 ? -3.954 -5.969 32.161 1.00 84.44 470 LEU A O 1
ATOM 3668 N N . ASP A 1 471 ? -4.636 -7.369 30.527 1.00 85.38 471 ASP A N 1
ATOM 3669 C CA . ASP A 1 471 ? -5.610 -8.122 31.327 1.00 85.38 471 ASP A CA 1
ATOM 3670 C C . ASP A 1 471 ? -6.719 -7.226 31.927 1.00 85.38 471 ASP A C 1
ATOM 3672 O O . ASP A 1 471 ? -7.038 -7.270 33.115 1.00 85.38 471 ASP A O 1
ATOM 3676 N N . PHE A 1 472 ? -7.278 -6.335 31.102 1.00 86.12 472 PHE A N 1
ATOM 3677 C CA . PHE A 1 472 ? -8.298 -5.367 31.511 1.00 86.12 472 PHE A CA 1
ATOM 3678 C C . PHE A 1 472 ? -9.724 -5.879 31.322 1.00 86.12 472 PHE A C 1
ATOM 3680 O O . PHE A 1 472 ? -10.143 -6.238 30.220 1.00 86.12 472 PHE A O 1
ATOM 3687 N N . ASP A 1 473 ? -10.514 -5.791 32.391 1.00 88.12 473 ASP A N 1
ATOM 3688 C CA . ASP A 1 473 ? -11.969 -5.890 32.329 1.00 88.12 473 ASP A CA 1
ATOM 3689 C C . ASP A 1 473 ? -12.564 -4.542 31.884 1.00 88.12 473 ASP A C 1
ATOM 3691 O O . ASP A 1 473 ? -12.737 -3.614 32.679 1.00 88.12 473 ASP A O 1
ATOM 3695 N N . MET A 1 474 ? -12.914 -4.437 30.600 1.00 87.75 474 MET A N 1
ATOM 3696 C CA . MET A 1 474 ? -13.484 -3.217 30.011 1.00 87.75 474 MET A CA 1
ATOM 3697 C C . MET A 1 474 ? -14.938 -2.953 30.435 1.00 87.75 474 MET A C 1
ATOM 3699 O O . MET A 1 474 ? -15.521 -1.933 30.055 1.00 87.75 474 MET A O 1
ATOM 3703 N N . THR A 1 475 ? -15.547 -3.862 31.201 1.00 86.50 475 THR A N 1
ATOM 3704 C CA . THR A 1 475 ? -16.927 -3.749 31.695 1.00 86.50 475 THR A CA 1
ATOM 3705 C C . THR A 1 475 ? -17.007 -3.167 33.105 1.00 86.50 475 THR A C 1
ATOM 3707 O O . THR A 1 475 ? -18.099 -2.801 33.548 1.00 86.50 475 THR A O 1
ATOM 3710 N N . VAL A 1 476 ? -15.866 -3.028 33.794 1.00 86.81 476 VAL A N 1
ATOM 3711 C CA . VAL A 1 476 ? -15.794 -2.466 35.147 1.00 86.81 476 VAL A CA 1
ATOM 3712 C C . VAL A 1 476 ? -16.370 -1.052 35.184 1.00 86.81 476 VAL A C 1
ATOM 3714 O O . VAL A 1 476 ? -16.143 -0.217 34.302 1.00 86.81 476 VAL A O 1
ATOM 3717 N N . GLN A 1 477 ? -17.127 -0.777 36.246 1.00 89.44 477 GLN A N 1
ATOM 3718 C CA . GLN A 1 477 ? -17.623 0.561 36.526 1.00 89.44 477 GLN A CA 1
ATOM 3719 C C . GLN A 1 477 ? -16.442 1.512 36.756 1.00 89.44 477 GLN A C 1
ATOM 3721 O O . GLN A 1 477 ? -15.639 1.316 37.666 1.00 89.44 477 GLN A O 1
ATOM 3726 N N . GLN A 1 478 ? -16.348 2.556 35.934 1.00 93.44 478 GLN A N 1
ATOM 3727 C CA . GLN A 1 478 ? -15.312 3.575 36.078 1.00 93.44 478 GLN A CA 1
ATOM 3728 C C . GLN A 1 478 ? -15.618 4.518 37.251 1.00 93.44 478 GLN A C 1
ATOM 3730 O O . GLN A 1 478 ? -16.776 4.714 37.620 1.00 93.44 478 GLN A O 1
ATOM 3735 N N . VAL A 1 479 ? -14.570 5.150 37.787 1.00 90.31 479 VAL A N 1
ATOM 3736 C CA . VAL A 1 479 ? -14.623 6.046 38.961 1.00 90.31 479 VAL A CA 1
ATOM 3737 C C . VAL A 1 479 ? -15.537 7.265 38.791 1.00 90.31 479 VAL A C 1
ATOM 3739 O O . VAL A 1 479 ? -15.958 7.864 39.776 1.00 90.31 479 VAL A O 1
ATOM 3742 N N . ALA A 1 480 ? -15.866 7.630 37.551 1.00 93.75 480 ALA A N 1
ATOM 3743 C CA . ALA A 1 480 ? -16.749 8.742 37.234 1.00 93.75 480 ALA A CA 1
ATOM 3744 C C . ALA A 1 480 ? -17.550 8.495 35.953 1.00 93.75 480 ALA A C 1
ATOM 3746 O O . ALA A 1 480 ? -17.164 7.700 35.093 1.00 93.75 480 ALA A O 1
ATOM 3747 N N . SER A 1 481 ? -18.656 9.227 35.822 1.00 93.38 481 SER A N 1
ATOM 3748 C CA . SER A 1 481 ? -19.493 9.261 34.621 1.00 93.38 481 SER A CA 1
ATOM 3749 C C . SER A 1 481 ? -19.319 10.589 33.870 1.00 93.38 481 SER A C 1
ATOM 3751 O O . SER A 1 481 ? -19.151 11.616 34.524 1.00 93.38 481 SER A O 1
ATOM 3753 N N . PRO A 1 482 ? -19.397 10.601 32.525 1.00 96.62 482 PRO A N 1
ATOM 3754 C CA . PRO A 1 482 ? -19.545 9.436 31.646 1.00 96.62 482 PRO A CA 1
ATOM 3755 C C . PRO A 1 482 ? -18.296 8.532 31.634 1.00 96.62 482 PRO A C 1
ATOM 3757 O O . PRO A 1 482 ? -17.208 8.942 32.055 1.00 96.62 482 PRO A O 1
ATOM 3760 N N . ARG A 1 483 ? -18.453 7.280 31.177 1.00 96.94 483 ARG A N 1
ATOM 3761 C CA . ARG A 1 483 ? -17.316 6.365 30.986 1.00 96.94 483 ARG A CA 1
ATOM 3762 C C . ARG A 1 483 ? -16.463 6.863 29.820 1.00 96.94 483 ARG A C 1
ATOM 3764 O O . ARG A 1 483 ? -17.004 7.310 28.812 1.00 96.94 483 ARG A O 1
ATOM 3771 N N . GLY A 1 484 ? -15.144 6.790 29.966 1.00 96.69 484 GLY A N 1
ATOM 3772 C CA . GLY A 1 484 ? -14.195 7.201 28.935 1.00 96.69 484 GLY A CA 1
ATOM 3773 C C . GLY A 1 484 ? -13.304 6.064 28.480 1.00 96.69 484 GLY A C 1
ATOM 3774 O O . GLY A 1 484 ? -12.835 5.279 29.303 1.00 96.69 484 GLY A O 1
ATOM 3775 N N . PHE A 1 485 ? -13.017 6.025 27.188 1.00 96.62 485 PHE A N 1
ATOM 3776 C CA . PHE A 1 485 ? -12.151 5.040 26.558 1.00 96.62 485 PHE A CA 1
ATOM 3777 C C . PHE A 1 485 ? -11.177 5.738 25.614 1.00 96.62 485 PHE A C 1
ATOM 3779 O O . PHE A 1 485 ? -11.481 6.780 25.032 1.00 96.62 485 PHE A O 1
ATOM 3786 N N . LYS A 1 486 ? -9.986 5.168 25.468 1.00 95.00 486 LYS A N 1
ATOM 3787 C CA . LYS A 1 486 ? -8.981 5.605 24.500 1.00 95.00 486 LYS A CA 1
ATOM 3788 C C . LYS A 1 486 ? -9.043 4.697 23.274 1.00 95.00 486 LYS A C 1
ATOM 3790 O O . LYS A 1 486 ? -9.186 3.483 23.404 1.00 95.00 486 LYS A O 1
ATOM 3795 N N . SER A 1 487 ? -8.863 5.277 22.093 1.00 93.50 487 SER A N 1
ATOM 3796 C CA . SER A 1 487 ? -8.610 4.530 20.862 1.00 93.50 487 SER A CA 1
ATOM 3797 C C . SER A 1 487 ? -7.659 5.296 19.939 1.00 93.50 487 SER A C 1
ATOM 3799 O O . SER A 1 487 ? -7.347 6.465 20.167 1.00 93.50 487 SER A O 1
ATOM 3801 N N . HIS A 1 488 ? -7.169 4.611 18.913 1.00 94.12 488 HIS A N 1
ATOM 3802 C CA . HIS A 1 488 ? -6.455 5.191 17.774 1.00 94.12 488 HIS A CA 1
ATOM 3803 C C . HIS A 1 488 ? -7.086 4.754 16.438 1.00 94.12 488 HIS A C 1
ATOM 3805 O O . HIS A 1 488 ? -6.479 4.910 15.380 1.00 94.12 488 HIS A O 1
ATOM 3811 N N . ARG A 1 489 ? -8.297 4.183 16.484 1.00 88.81 489 ARG A N 1
ATOM 3812 C CA . ARG A 1 489 ? -9.029 3.691 15.314 1.00 88.81 489 ARG A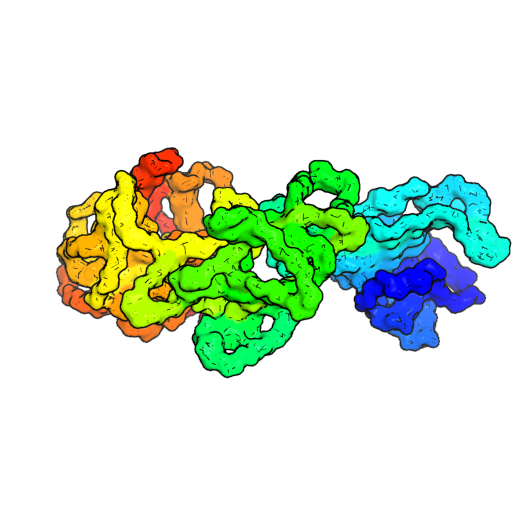 CA 1
ATOM 3813 C C . ARG A 1 489 ? -9.717 4.837 14.562 1.00 88.81 489 ARG A C 1
ATOM 3815 O O . ARG A 1 489 ? -10.019 5.896 15.120 1.00 88.81 489 ARG A O 1
ATOM 3822 N N . ASP A 1 490 ? -9.981 4.607 13.282 1.00 91.56 490 ASP A N 1
ATOM 3823 C CA . ASP A 1 490 ? -10.941 5.388 12.502 1.00 91.56 490 ASP A CA 1
ATOM 3824 C C . ASP A 1 490 ? -12.370 5.212 13.033 1.00 91.56 490 ASP A C 1
ATOM 3826 O O . ASP A 1 490 ? -12.680 4.267 13.766 1.00 91.56 490 ASP A O 1
ATOM 3830 N N . TYR A 1 491 ? -13.251 6.126 12.632 1.00 91.88 491 TYR A N 1
ATOM 3831 C CA . TYR A 1 491 ? -14.641 6.126 13.077 1.00 91.88 491 TYR A CA 1
ATOM 3832 C C . TYR A 1 491 ? -15.378 4.809 12.783 1.00 91.88 491 TYR A C 1
ATOM 3834 O O . TYR A 1 491 ? -16.148 4.344 13.619 1.00 91.88 491 TYR A O 1
ATOM 3842 N N . GLN A 1 492 ? -15.156 4.197 11.615 1.00 86.56 492 GLN A N 1
ATOM 3843 C CA . GLN A 1 492 ? -15.915 3.028 11.164 1.00 86.56 492 GLN A CA 1
ATOM 3844 C C . GLN A 1 492 ? -15.681 1.795 12.042 1.00 86.56 492 GLN A C 1
ATOM 3846 O O . GLN A 1 492 ? -16.533 0.909 12.084 1.00 86.56 492 GLN A O 1
ATOM 3851 N N . ARG A 1 493 ? -14.551 1.740 12.754 1.00 83.56 493 ARG A N 1
ATOM 3852 C CA . ARG A 1 493 ? -14.210 0.657 13.688 1.00 83.56 493 ARG A CA 1
ATOM 3853 C C . ARG A 1 493 ? -14.520 0.977 15.150 1.00 83.56 493 ARG A C 1
ATOM 3855 O O . ARG A 1 493 ? -14.157 0.191 16.027 1.00 83.56 493 ARG A O 1
ATOM 3862 N N . LEU A 1 494 ? -15.168 2.109 15.425 1.00 87.19 494 LEU A N 1
ATOM 3863 C CA . LEU A 1 494 ? -15.689 2.435 16.748 1.00 87.19 494 LEU A CA 1
ATOM 3864 C C . LEU A 1 494 ? -17.209 2.218 16.823 1.00 87.19 494 LEU A C 1
ATOM 3866 O O . LEU A 1 494 ? -17.909 2.370 15.821 1.00 87.19 494 LEU A O 1
ATOM 3870 N N . PRO A 1 495 ? -17.747 1.879 18.010 1.00 86.69 495 PRO A N 1
ATOM 3871 C CA . PRO A 1 495 ? -19.180 1.658 18.181 1.00 86.69 495 PRO A CA 1
ATOM 3872 C C . PRO A 1 495 ? -19.957 2.938 17.861 1.00 86.69 495 PRO A C 1
ATOM 3874 O O . PRO A 1 495 ? -19.601 3.970 18.428 1.00 86.69 495 PRO A O 1
ATOM 3877 N N . PRO A 1 496 ? -21.009 2.907 17.021 1.00 87.25 496 PRO A N 1
ATOM 3878 C CA . PRO A 1 496 ? -21.804 4.089 16.693 1.00 87.25 496 PRO A CA 1
ATOM 3879 C C . PRO A 1 496 ? -22.656 4.564 17.882 1.00 87.25 496 PRO A C 1
ATOM 3881 O O . PRO A 1 496 ? -22.958 3.802 18.799 1.00 87.25 496 PRO A O 1
ATOM 3884 N N . GLY A 1 497 ? -23.095 5.827 17.846 1.00 88.00 497 GLY A N 1
ATOM 3885 C CA . GLY A 1 497 ? -23.968 6.409 18.876 1.00 88.00 497 GLY A CA 1
ATOM 3886 C C . GLY A 1 497 ? -23.258 6.761 20.188 1.00 88.00 497 GLY A C 1
ATOM 3887 O O . GLY A 1 497 ? -23.922 7.018 21.193 1.00 88.00 497 GLY A O 1
ATOM 3888 N N . MET A 1 498 ? -21.924 6.757 20.182 1.00 96.00 498 MET A N 1
ATOM 3889 C CA . MET A 1 498 ? -21.082 7.226 21.284 1.00 96.00 498 MET A CA 1
ATOM 3890 C C . MET A 1 498 ? -20.688 8.688 21.059 1.00 96.00 498 MET A C 1
ATOM 3892 O O . MET A 1 498 ? -21.009 9.271 20.027 1.00 96.00 498 MET A O 1
ATOM 3896 N N . ARG A 1 499 ? -19.999 9.297 22.025 1.00 98.31 499 ARG A N 1
ATOM 3897 C CA . ARG A 1 499 ? -19.422 10.641 21.873 1.00 98.31 499 ARG A CA 1
ATOM 3898 C C . ARG A 1 499 ? -17.935 10.525 21.581 1.00 98.31 499 ARG A C 1
ATOM 3900 O O . ARG A 1 499 ? -17.254 9.729 22.223 1.00 98.31 499 ARG A O 1
ATOM 3907 N N . TYR A 1 500 ? -17.411 11.338 20.675 1.00 98.25 500 TYR A N 1
ATOM 3908 C CA . TYR A 1 500 ? -16.018 11.245 20.239 1.00 98.25 500 TYR A CA 1
ATOM 3909 C C . TYR A 1 500 ? -15.293 12.568 20.431 1.00 98.25 500 TYR A C 1
ATOM 3911 O O . TYR A 1 500 ? -15.780 13.623 20.033 1.00 98.25 500 TYR A O 1
ATOM 3919 N N . ILE A 1 501 ? -14.107 12.505 21.023 1.00 98.50 501 ILE A N 1
ATOM 3920 C CA . ILE A 1 501 ? -13.202 13.638 21.196 1.00 98.50 501 ILE A CA 1
ATOM 3921 C C . ILE A 1 501 ? -11.944 13.328 20.393 1.00 98.50 501 ILE A C 1
ATOM 3923 O O . ILE A 1 501 ? -11.248 12.346 20.662 1.00 98.50 501 ILE A O 1
ATOM 3927 N N . VAL A 1 502 ? -11.652 14.162 19.400 1.00 98.19 502 VAL A N 1
ATOM 3928 C CA . VAL A 1 502 ? -10.602 13.897 18.418 1.00 98.19 502 VAL A CA 1
ATOM 3929 C C . VAL A 1 502 ? -9.771 15.146 18.179 1.00 98.19 502 VAL A C 1
ATOM 3931 O O . VAL A 1 502 ? -10.289 16.235 17.933 1.00 98.19 502 VAL A O 1
ATOM 3934 N N . SER A 1 503 ? -8.455 14.976 18.195 1.00 97.81 503 SER A N 1
ATOM 3935 C CA . SER A 1 503 ? -7.510 15.977 17.715 1.00 97.81 503 SER A CA 1
ATOM 3936 C C . SER A 1 503 ? -6.748 15.471 16.497 1.00 97.81 503 SER A C 1
ATOM 3938 O O . SER A 1 503 ? -6.154 14.392 16.518 1.00 97.81 503 SER A O 1
ATOM 3940 N N . LEU A 1 504 ? -6.734 16.279 15.440 1.00 97.88 504 LEU A N 1
ATOM 3941 C CA . LEU A 1 504 ? -5.900 16.061 14.259 1.00 97.88 504 LEU A CA 1
ATOM 3942 C C . LEU A 1 504 ? -4.610 16.872 14.400 1.00 97.88 504 LEU A C 1
ATOM 3944 O O . LEU A 1 504 ? -4.636 18.000 14.888 1.00 97.88 504 LEU A O 1
ATOM 3948 N N . ARG A 1 505 ? -3.467 16.341 13.975 1.00 96.44 505 ARG A N 1
ATOM 3949 C CA . ARG A 1 505 ? -2.177 17.040 14.073 1.00 96.44 505 ARG A CA 1
ATOM 3950 C C . ARG A 1 505 ? -1.440 16.936 12.757 1.00 96.44 505 ARG A C 1
ATOM 3952 O O . ARG A 1 505 ? -1.524 15.896 12.134 1.00 96.44 505 ARG A O 1
ATOM 3959 N N . ASP A 1 506 ? -0.698 17.976 12.393 1.00 96.31 506 ASP A N 1
ATOM 3960 C CA . ASP A 1 506 ? 0.114 18.007 11.179 1.00 96.31 506 ASP A CA 1
ATOM 3961 C C . ASP A 1 506 ? 0.914 16.698 10.997 1.00 96.31 506 ASP A C 1
ATOM 3963 O O . ASP A 1 506 ? 1.546 16.243 11.961 1.00 96.31 506 ASP A O 1
ATOM 3967 N N . PRO A 1 507 ? 0.879 16.064 9.809 1.00 95.81 507 PRO A N 1
ATOM 3968 C CA . PRO A 1 507 ? 1.518 14.770 9.595 1.00 95.81 507 PRO A CA 1
ATOM 3969 C C . PRO A 1 507 ? 3.036 14.828 9.786 1.00 95.81 507 PRO A C 1
ATOM 3971 O O . PRO A 1 507 ? 3.609 13.883 10.317 1.00 95.81 507 PRO A O 1
ATOM 3974 N N . LYS A 1 508 ? 3.688 15.944 9.442 1.00 95.56 508 LYS A N 1
ATOM 3975 C CA . LYS A 1 508 ? 5.135 16.132 9.607 1.00 95.56 508 LYS A CA 1
ATOM 3976 C C . LYS A 1 508 ? 5.506 16.231 11.083 1.00 95.56 508 LYS A C 1
ATOM 3978 O O . LYS A 1 508 ? 6.432 15.570 11.548 1.00 95.56 508 LYS A O 1
ATOM 3983 N N . GLU A 1 509 ? 4.748 17.003 11.861 1.00 93.12 509 GLU A N 1
ATOM 3984 C CA . GLU A 1 509 ? 4.953 17.050 13.315 1.00 93.12 509 GLU A CA 1
ATOM 3985 C C . GLU A 1 509 ? 4.648 15.709 13.993 1.00 93.12 509 GLU A C 1
ATOM 3987 O O . GLU A 1 509 ? 5.337 15.308 14.935 1.00 93.12 509 GLU A O 1
ATOM 3992 N N . THR A 1 510 ? 3.593 15.035 13.533 1.00 93.81 510 THR A N 1
ATOM 3993 C CA . THR A 1 510 ? 3.161 13.733 14.044 1.00 93.81 510 THR A CA 1
ATOM 3994 C C . THR A 1 510 ? 4.222 12.674 13.770 1.00 93.81 510 THR A C 1
ATOM 3996 O O . THR A 1 510 ? 4.569 11.936 14.688 1.00 93.81 510 THR A O 1
ATOM 3999 N N . TYR A 1 511 ? 4.811 12.673 12.571 1.00 94.19 511 TYR A N 1
ATOM 4000 C CA . TYR A 1 511 ? 5.922 11.807 12.191 1.00 94.19 511 TYR A CA 1
ATOM 4001 C C . TYR A 1 511 ? 7.107 11.949 13.144 1.00 94.19 511 TYR A C 1
ATOM 4003 O O . TYR A 1 511 ? 7.499 10.981 13.790 1.00 94.19 511 TYR A O 1
ATOM 4011 N N . VAL A 1 512 ? 7.626 13.172 13.319 1.00 91.50 512 VAL A N 1
ATOM 4012 C CA . VAL A 1 512 ? 8.757 13.437 14.229 1.00 91.50 512 VAL A CA 1
ATOM 4013 C C . VAL A 1 512 ? 8.418 13.006 15.652 1.00 91.50 512 VAL A C 1
ATOM 4015 O O . VAL A 1 512 ? 9.248 12.430 16.356 1.00 91.50 512 VAL A O 1
ATOM 4018 N N . SER A 1 513 ? 7.191 13.287 16.095 1.00 89.69 513 SER A N 1
ATOM 4019 C CA . SER A 1 513 ? 6.747 12.929 17.436 1.00 89.69 513 SER A CA 1
ATOM 4020 C C . SER A 1 513 ? 6.586 11.424 17.643 1.00 89.69 513 SER A C 1
ATOM 4022 O O . SER A 1 513 ? 6.725 10.983 18.783 1.00 89.69 513 SER A O 1
ATOM 4024 N N . PHE A 1 514 ? 6.231 10.670 16.602 1.00 90.25 514 PHE A N 1
ATOM 4025 C CA . PHE A 1 514 ? 6.049 9.221 16.652 1.00 90.25 514 PHE A CA 1
ATOM 4026 C C . PHE A 1 514 ? 7.374 8.487 16.497 1.00 90.25 514 PHE A C 1
ATOM 4028 O O . PHE A 1 514 ? 7.660 7.622 17.315 1.00 90.25 514 PHE A O 1
ATOM 4035 N N . TYR A 1 515 ? 8.231 8.917 15.568 1.00 88.75 515 TYR A N 1
ATOM 4036 C CA . TYR A 1 515 ? 9.606 8.435 15.453 1.00 88.75 515 TYR A CA 1
ATOM 4037 C C . TYR A 1 515 ? 10.325 8.527 16.804 1.00 88.75 515 TYR A C 1
ATOM 4039 O O . TYR A 1 515 ? 10.718 7.509 17.350 1.00 88.75 515 TYR A O 1
ATOM 4047 N N . ARG A 1 516 ? 10.368 9.716 17.426 1.00 85.25 516 ARG A N 1
ATOM 4048 C CA . ARG A 1 516 ? 10.998 9.910 18.751 1.00 85.25 516 ARG A CA 1
ATOM 4049 C C . ARG A 1 516 ? 10.340 9.127 19.882 1.00 85.25 516 ARG A C 1
ATOM 4051 O O . ARG A 1 516 ? 10.918 9.005 20.949 1.00 85.25 516 ARG A O 1
ATOM 4058 N N . PHE A 1 517 ? 9.079 8.739 19.710 1.00 83.19 517 PHE A N 1
ATOM 4059 C CA . PHE A 1 517 ? 8.387 7.943 20.712 1.00 83.19 517 PHE A CA 1
ATOM 4060 C C . PHE A 1 517 ? 8.805 6.472 20.636 1.00 83.19 517 PHE A C 1
ATOM 4062 O O . PHE A 1 517 ? 8.928 5.834 21.677 1.00 83.19 517 PHE A O 1
ATOM 4069 N N . MET A 1 518 ? 9.025 5.967 19.421 1.00 79.94 518 MET A N 1
ATOM 4070 C CA . MET A 1 518 ? 9.472 4.599 19.153 1.00 79.94 518 MET A CA 1
ATOM 4071 C C . MET A 1 518 ? 10.987 4.438 19.357 1.00 79.94 518 MET A C 1
ATOM 4073 O O . MET A 1 518 ? 11.423 3.429 19.911 1.00 79.94 518 MET A O 1
ATOM 4077 N N . ASP A 1 519 ? 11.759 5.447 18.947 1.00 76.44 519 ASP A N 1
ATOM 4078 C CA . ASP A 1 519 ? 13.208 5.594 19.118 1.00 76.44 519 ASP A CA 1
ATOM 4079 C C . ASP A 1 519 ? 13.540 5.813 20.604 1.00 76.44 519 ASP A C 1
ATOM 4081 O O . ASP A 1 519 ? 13.197 6.842 21.186 1.00 76.44 519 ASP A O 1
ATOM 4085 N N . GLY A 1 520 ? 14.145 4.811 21.242 1.00 65.06 520 GLY A N 1
ATOM 4086 C CA . GLY A 1 520 ? 14.348 4.761 22.695 1.00 65.06 520 GLY A CA 1
ATOM 4087 C C . GLY A 1 520 ? 13.258 4.027 23.479 1.00 65.06 520 GLY A C 1
ATOM 4088 O O . GLY A 1 520 ? 13.275 4.057 24.712 1.00 65.06 520 GLY A O 1
ATOM 4089 N N . TRP A 1 521 ? 12.325 3.354 22.795 1.00 70.25 521 TRP A N 1
ATOM 4090 C CA . TRP A 1 521 ? 11.415 2.387 23.417 1.00 70.25 521 TRP A CA 1
ATOM 4091 C C . TRP A 1 521 ? 11.437 1.024 22.722 1.00 70.25 521 TRP A C 1
ATOM 4093 O O . TRP A 1 521 ? 12.049 0.090 23.227 1.00 70.25 521 TRP A O 1
ATOM 4103 N N . GLN A 1 522 ? 10.772 0.900 21.571 1.00 68.94 522 GLN A N 1
ATOM 4104 C CA . GLN A 1 522 ? 10.724 -0.353 20.803 1.00 68.94 522 GLN A CA 1
ATOM 4105 C C . GLN A 1 522 ? 11.897 -0.479 19.828 1.00 68.94 522 GLN A C 1
ATOM 4107 O O . GLN A 1 522 ? 12.198 -1.571 19.356 1.00 68.94 522 GLN A O 1
ATOM 4112 N N . ILE A 1 523 ? 12.542 0.645 19.521 1.00 70.12 523 ILE A N 1
ATOM 4113 C CA . ILE A 1 523 ? 13.695 0.740 18.635 1.00 70.12 523 ILE A CA 1
ATOM 4114 C C . ILE A 1 523 ? 14.863 1.258 19.474 1.00 70.12 523 ILE A C 1
ATOM 4116 O O . ILE A 1 523 ? 14.704 2.217 20.235 1.00 70.12 523 ILE A O 1
ATOM 4120 N N . GLU A 1 524 ? 16.029 0.626 19.354 1.00 70.12 524 GLU A N 1
ATOM 4121 C CA . GLU A 1 524 ? 17.252 1.116 19.994 1.00 70.12 524 GLU A CA 1
ATOM 4122 C C . GLU A 1 524 ? 17.584 2.529 19.471 1.00 70.12 524 GLU A C 1
ATOM 4124 O O . GLU A 1 524 ? 17.521 2.741 18.257 1.00 70.12 524 GLU A O 1
ATOM 4129 N N . PRO A 1 525 ? 17.930 3.496 20.348 1.00 73.88 525 PRO A N 1
ATOM 4130 C CA . PRO A 1 525 ? 18.198 4.874 19.948 1.00 73.88 525 PRO A CA 1
ATOM 4131 C C . PRO A 1 525 ? 19.140 5.000 18.743 1.00 73.88 525 PRO A C 1
ATOM 4133 O O . PRO A 1 525 ? 20.315 4.637 18.813 1.00 73.88 525 PRO A O 1
ATOM 4136 N N . GLY A 1 526 ? 18.633 5.560 17.645 1.00 73.50 526 GLY A N 1
ATOM 4137 C CA . GLY A 1 526 ? 19.392 5.804 16.417 1.00 73.50 526 GLY A CA 1
ATOM 4138 C C . GLY A 1 526 ? 19.642 4.573 15.539 1.00 73.50 526 GLY A C 1
ATOM 4139 O O . GLY A 1 526 ? 20.379 4.688 14.560 1.00 73.50 526 GLY A O 1
ATOM 4140 N N . ALA A 1 527 ? 19.045 3.417 15.846 1.00 74.94 527 ALA A N 1
ATOM 4141 C CA . ALA A 1 527 ? 19.222 2.194 15.060 1.00 74.94 527 ALA A CA 1
ATOM 4142 C C . ALA A 1 527 ? 18.560 2.253 13.674 1.00 74.94 527 ALA A C 1
ATOM 4144 O O . ALA A 1 527 ? 19.028 1.594 12.746 1.00 74.94 527 ALA A O 1
ATOM 4145 N N . ILE A 1 528 ? 17.488 3.038 13.522 1.00 80.25 528 ILE A N 1
ATOM 4146 C CA . ILE A 1 528 ? 16.762 3.208 12.257 1.00 80.25 528 ILE A CA 1
ATOM 4147 C C . ILE A 1 528 ? 16.750 4.698 11.900 1.00 80.25 528 ILE A C 1
ATOM 4149 O O . ILE A 1 528 ? 16.175 5.474 12.658 1.00 80.25 528 ILE A O 1
ATOM 4153 N N . PRO A 1 529 ? 17.344 5.125 10.771 1.00 87.44 529 PRO A N 1
ATOM 4154 C CA . PRO A 1 529 ? 17.247 6.502 10.292 1.00 87.44 529 PRO A CA 1
ATOM 4155 C C . PRO A 1 529 ? 15.800 6.960 10.066 1.00 87.44 529 PRO A C 1
ATOM 4157 O O . PRO A 1 529 ? 14.909 6.160 9.773 1.00 87.44 529 PRO A O 1
ATOM 4160 N N . MET A 1 530 ? 15.554 8.273 10.137 1.00 88.88 530 MET A N 1
ATOM 4161 C CA . MET A 1 530 ? 14.215 8.823 9.895 1.00 88.88 530 MET A CA 1
ATOM 4162 C C . MET A 1 530 ? 13.702 8.518 8.486 1.00 88.88 530 MET A C 1
ATOM 4164 O O . MET A 1 530 ? 12.496 8.427 8.314 1.00 88.88 530 MET A O 1
ATOM 4168 N N . GLU A 1 531 ? 14.560 8.374 7.482 1.00 89.75 531 GLU A N 1
ATOM 4169 C CA . GLU A 1 531 ? 14.162 7.979 6.130 1.00 89.75 531 GLU A CA 1
ATOM 4170 C C . GLU A 1 531 ? 13.642 6.535 6.082 1.00 89.75 531 GLU A C 1
ATOM 4172 O O . GLU A 1 531 ? 12.594 6.277 5.490 1.00 89.75 531 GLU A O 1
ATOM 4177 N N . ASP A 1 532 ? 14.322 5.620 6.771 1.00 84.00 532 ASP A N 1
ATOM 4178 C CA . ASP A 1 532 ? 14.016 4.185 6.764 1.00 84.00 532 ASP A CA 1
ATOM 4179 C C . ASP A 1 532 ? 12.816 3.834 7.655 1.00 84.00 532 ASP A C 1
ATOM 4181 O O . ASP A 1 532 ? 12.168 2.806 7.470 1.00 84.00 532 ASP A O 1
ATOM 4185 N N . PHE A 1 533 ? 12.466 4.709 8.601 1.00 85.69 533 PHE A N 1
ATOM 4186 C CA . PHE A 1 533 ? 11.250 4.576 9.404 1.00 85.69 533 PHE A CA 1
ATOM 4187 C C . PHE A 1 533 ? 9.969 4.943 8.628 1.00 85.69 533 PHE A C 1
ATOM 4189 O O . PHE A 1 533 ? 8.860 4.588 9.041 1.00 85.69 533 PHE A O 1
ATOM 4196 N N . LEU A 1 534 ? 10.084 5.633 7.488 1.00 85.31 534 LEU A N 1
ATOM 4197 C CA . LEU A 1 534 ? 8.929 6.157 6.759 1.00 85.31 534 LEU A CA 1
ATOM 4198 C C . LEU A 1 534 ? 7.967 5.067 6.256 1.00 85.31 534 LEU A C 1
ATOM 4200 O O . LEU A 1 534 ? 6.760 5.228 6.461 1.00 85.31 534 LEU A O 1
ATOM 4204 N N . PRO A 1 535 ? 8.430 3.951 5.656 1.00 78.44 535 PRO A N 1
ATOM 4205 C CA . PRO A 1 535 ? 7.546 2.858 5.258 1.00 78.44 535 PRO A CA 1
ATOM 4206 C C . PRO A 1 535 ? 6.780 2.256 6.441 1.00 78.44 535 PRO A C 1
ATOM 4208 O O . PRO A 1 535 ? 5.597 1.949 6.308 1.00 78.44 535 PRO A O 1
ATOM 4211 N N . ILE A 1 536 ? 7.409 2.162 7.620 1.00 75.50 536 ILE A N 1
ATOM 4212 C CA . ILE A 1 536 ? 6.762 1.667 8.846 1.00 75.50 536 ILE A CA 1
ATOM 4213 C C . ILE A 1 536 ? 5.604 2.596 9.218 1.00 75.50 536 ILE A C 1
ATOM 4215 O O . ILE A 1 536 ? 4.476 2.140 9.372 1.00 75.50 536 ILE A O 1
ATOM 4219 N N . TRP A 1 537 ? 5.847 3.908 9.264 1.00 85.19 537 TRP A N 1
ATOM 4220 C CA . TRP A 1 537 ? 4.802 4.890 9.566 1.00 85.19 537 TRP A CA 1
ATOM 4221 C C . TRP A 1 537 ? 3.658 4.903 8.534 1.00 85.19 537 TRP A C 1
ATOM 4223 O O . TRP A 1 537 ? 2.498 5.089 8.901 1.00 85.19 537 TRP A O 1
ATOM 4233 N N . MET A 1 538 ? 3.974 4.693 7.251 1.00 77.44 538 MET A N 1
ATOM 4234 C CA . MET A 1 538 ? 2.994 4.665 6.156 1.00 77.44 538 MET A CA 1
ATOM 4235 C C . MET A 1 538 ? 2.169 3.369 6.110 1.00 77.44 538 MET A C 1
ATOM 4237 O O . MET A 1 538 ? 1.016 3.400 5.680 1.00 77.44 538 MET A O 1
ATOM 4241 N N . SER A 1 539 ? 2.743 2.235 6.525 1.00 64.94 539 SER A N 1
ATOM 4242 C CA . SER A 1 539 ? 2.103 0.911 6.446 1.00 64.94 539 SER A CA 1
ATOM 4243 C C . SER A 1 539 ? 1.026 0.675 7.512 1.00 64.94 539 SER A C 1
ATOM 4245 O O . SER A 1 539 ? 0.127 -0.140 7.306 1.00 64.94 539 SER A O 1
ATOM 4247 N N . GLY A 1 540 ? 1.059 1.414 8.625 1.00 66.62 540 GLY A N 1
ATOM 4248 C CA . GLY A 1 540 ? 0.030 1.348 9.658 1.00 66.62 540 GLY A CA 1
ATOM 4249 C C . GLY A 1 540 ? 0.444 2.004 10.974 1.00 66.62 540 GLY A C 1
ATOM 4250 O O . GLY A 1 540 ? 1.619 2.214 11.255 1.00 66.62 540 GLY A O 1
ATOM 4251 N N . GLY A 1 541 ? -0.548 2.342 11.798 1.00 70.31 541 GLY A N 1
ATOM 4252 C CA . GLY A 1 541 ? -0.355 2.935 13.121 1.00 70.31 541 GLY A CA 1
ATOM 4253 C C . GLY A 1 541 ? -1.044 2.151 14.241 1.00 70.31 541 GLY A C 1
ATOM 4254 O O . GLY A 1 541 ? -1.721 1.148 13.987 1.00 70.31 541 GLY A O 1
ATOM 4255 N N . PRO A 1 542 ? -0.912 2.613 15.499 1.00 70.25 542 PRO A N 1
ATOM 4256 C CA . PRO A 1 542 ? -1.614 2.035 16.643 1.00 70.25 542 PRO A CA 1
ATOM 4257 C C . PRO A 1 542 ? -3.120 1.883 16.390 1.00 70.25 542 PRO A C 1
ATOM 4259 O O . PRO A 1 542 ? -3.728 2.707 15.710 1.00 70.25 542 PRO A O 1
ATOM 4262 N N . GLY A 1 543 ? -3.724 0.809 16.907 1.00 61.06 543 GLY A N 1
ATOM 4263 C CA . GLY A 1 543 ? -5.118 0.456 16.597 1.00 61.06 543 GLY A CA 1
ATOM 4264 C C . GLY A 1 543 ? -5.329 -0.080 15.174 1.00 61.06 543 GLY A C 1
ATOM 4265 O O . GLY A 1 543 ? -6.465 -0.201 14.718 1.00 61.06 543 GLY A O 1
ATOM 4266 N N . GLY A 1 544 ? -4.244 -0.396 14.455 1.00 70.88 544 GLY A N 1
ATOM 4267 C CA . GLY A 1 544 ? -4.286 -0.916 13.090 1.00 70.88 544 GLY A CA 1
ATOM 4268 C C . GLY A 1 544 ? -4.834 0.100 12.089 1.00 70.88 544 GLY A C 1
ATOM 4269 O O . GLY A 1 544 ? -5.570 -0.284 11.183 1.00 70.88 544 GLY A O 1
ATOM 4270 N N . CYS A 1 545 ? -4.573 1.394 12.293 1.00 80.62 545 CYS A N 1
ATOM 4271 C CA . CYS A 1 545 ? -5.054 2.479 11.437 1.00 80.62 545 CYS A CA 1
ATOM 4272 C C . CYS A 1 545 ? -3.892 3.333 10.936 1.00 80.62 545 CYS A C 1
ATOM 4274 O O . CYS A 1 545 ? -3.153 3.908 11.739 1.00 80.62 545 CYS A O 1
ATOM 4276 N N . ASP A 1 546 ? -3.748 3.465 9.618 1.00 88.56 546 ASP A N 1
ATOM 4277 C CA . ASP A 1 546 ? -2.828 4.445 9.049 1.00 88.56 546 ASP A CA 1
ATOM 4278 C C . ASP A 1 546 ? -3.334 5.879 9.288 1.00 88.56 546 ASP A C 1
ATOM 4280 O O . ASP A 1 546 ? -4.515 6.127 9.575 1.00 88.56 546 ASP A O 1
ATOM 4284 N N . TYR A 1 547 ? -2.411 6.834 9.193 1.00 92.25 547 TYR A N 1
ATOM 4285 C CA . TYR A 1 547 ? -2.676 8.236 9.491 1.00 92.25 547 TYR A CA 1
ATOM 4286 C C . TYR A 1 547 ? -3.736 8.857 8.562 1.00 92.25 547 TYR A C 1
ATOM 4288 O O . TYR A 1 547 ? -4.577 9.635 9.022 1.00 92.25 547 TYR A O 1
ATOM 4296 N N . VAL A 1 548 ? -3.722 8.524 7.266 1.00 90.50 548 VAL A N 1
ATOM 4297 C CA . VAL A 1 548 ? -4.624 9.117 6.268 1.00 90.50 548 VAL A CA 1
ATOM 4298 C C . VAL A 1 548 ? -6.048 8.622 6.483 1.00 90.50 548 VAL A C 1
ATOM 4300 O O . VAL A 1 548 ? -6.968 9.438 6.563 1.00 90.50 548 VAL A O 1
ATOM 4303 N N . THR A 1 549 ? -6.232 7.312 6.642 1.00 88.44 549 THR A N 1
ATOM 4304 C CA . THR A 1 549 ? -7.537 6.704 6.935 1.00 88.44 549 THR A CA 1
ATOM 4305 C C . THR A 1 549 ? -8.128 7.281 8.218 1.00 88.44 549 THR A C 1
ATOM 4307 O O . THR A 1 549 ? -9.290 7.704 8.240 1.00 88.44 549 THR A O 1
ATOM 4310 N N . HIS A 1 550 ? -7.308 7.407 9.266 1.00 94.69 550 HIS A N 1
ATOM 4311 C CA . HIS A 1 550 ? -7.722 8.039 10.513 1.00 94.69 550 HIS A CA 1
ATOM 4312 C C . HIS A 1 550 ? -8.175 9.486 10.277 1.00 94.69 550 HIS A C 1
ATOM 4314 O O . HIS A 1 550 ? -9.302 9.848 10.614 1.00 94.69 550 HIS A O 1
ATOM 4320 N N . LEU A 1 551 ? -7.329 10.318 9.661 1.00 97.25 551 LEU A N 1
ATOM 4321 C CA . LEU A 1 551 ? -7.627 11.728 9.407 1.00 97.25 551 LEU A CA 1
ATOM 4322 C C . LEU A 1 551 ? -8.917 11.906 8.603 1.00 97.25 551 LEU A C 1
ATOM 4324 O O . LEU A 1 551 ? -9.762 12.716 8.985 1.00 97.25 551 LEU A O 1
ATOM 4328 N N . LEU A 1 552 ? -9.083 11.163 7.509 1.00 95.00 552 LEU A N 1
ATOM 4329 C CA . LEU A 1 552 ? -10.228 11.311 6.613 1.00 95.00 552 LEU A CA 1
ATOM 4330 C C . LEU A 1 552 ? -11.538 10.845 7.256 1.00 95.00 552 LEU A C 1
ATOM 4332 O O . LEU A 1 552 ? -12.556 11.522 7.094 1.00 95.00 552 LEU A O 1
ATOM 4336 N N . SER A 1 553 ? -11.518 9.741 8.011 1.00 94.25 553 SER A N 1
ATOM 4337 C CA . SER A 1 553 ? -12.713 9.233 8.702 1.00 94.25 553 SER A CA 1
ATOM 4338 C C . SER A 1 553 ? -13.277 10.251 9.696 1.00 94.25 553 SER A C 1
ATOM 4340 O O . SER A 1 553 ? -14.474 10.542 9.692 1.00 94.25 553 SER A O 1
ATOM 4342 N N . TRP A 1 554 ? -12.403 10.871 10.489 1.00 97.06 554 TRP A N 1
ATOM 4343 C CA . TRP A 1 554 ? -12.798 11.867 11.473 1.00 97.06 554 TRP A CA 1
ATOM 4344 C C . TRP A 1 554 ? -13.107 13.216 10.837 1.00 97.06 554 TRP A C 1
ATOM 4346 O O . TRP A 1 554 ? -14.083 13.863 11.218 1.00 97.06 554 TRP A O 1
ATOM 4356 N N . TYR A 1 555 ? -12.361 13.617 9.804 1.00 96.69 555 TYR A N 1
ATOM 4357 C CA . TYR A 1 555 ? -12.692 14.810 9.030 1.00 96.69 555 TYR A CA 1
ATOM 4358 C C . TYR A 1 555 ? -14.106 14.722 8.447 1.00 96.69 555 TYR A C 1
ATOM 4360 O O . TYR A 1 555 ? -14.842 15.709 8.481 1.00 96.69 555 TYR A O 1
ATOM 4368 N N . ALA A 1 556 ? -14.539 13.554 7.963 1.00 95.25 556 ALA A N 1
ATOM 4369 C CA . ALA A 1 556 ? -15.899 13.363 7.462 1.00 95.25 556 ALA A CA 1
ATOM 4370 C C . ALA A 1 556 ? -16.972 13.676 8.524 1.00 95.25 556 ALA A C 1
ATOM 4372 O O . ALA A 1 556 ? -18.004 14.251 8.182 1.00 95.25 556 ALA A O 1
ATOM 4373 N N . ARG A 1 557 ? -16.689 13.405 9.805 1.00 94.56 557 ARG A N 1
ATOM 4374 C CA . ARG A 1 557 ? -17.592 13.629 10.947 1.00 94.56 557 ARG A CA 1
ATOM 4375 C C . ARG A 1 557 ? -17.458 14.977 11.645 1.00 94.56 557 ARG A C 1
ATOM 4377 O O . ARG A 1 557 ? -18.130 15.224 12.638 1.00 94.56 557 ARG A O 1
ATOM 4384 N N . ARG A 1 558 ? -16.632 15.884 11.127 1.00 93.81 558 ARG A N 1
ATOM 4385 C CA . ARG A 1 558 ? -16.332 17.186 11.755 1.00 93.81 558 ARG A CA 1
ATOM 4386 C C . ARG A 1 558 ? -17.540 18.079 12.097 1.00 93.81 558 ARG A C 1
ATOM 4388 O O . ARG A 1 558 ? -17.350 19.072 12.782 1.00 93.81 558 ARG A O 1
ATOM 4395 N N . ASN A 1 559 ? -18.738 17.791 11.577 1.00 92.69 559 ASN A N 1
ATOM 4396 C CA . ASN A 1 559 ? -19.960 18.567 11.841 1.00 92.69 559 ASN A CA 1
ATOM 4397 C C . ASN A 1 559 ? -21.028 17.772 12.610 1.00 92.69 559 ASN A C 1
ATOM 4399 O O . ASN A 1 559 ? -22.150 18.250 12.756 1.00 92.69 559 ASN A O 1
ATOM 4403 N N . GLU A 1 560 ? -20.717 16.552 13.039 1.00 95.81 560 GLU A N 1
ATOM 4404 C CA . GLU A 1 560 ? -21.664 15.699 13.745 1.00 95.81 560 GLU A CA 1
ATOM 4405 C C . GLU A 1 560 ? -21.770 16.132 15.209 1.00 95.81 560 GLU A C 1
ATOM 4407 O O . GLU A 1 560 ? -20.765 16.415 15.859 1.00 95.81 560 GLU A O 1
ATOM 4412 N N . ALA A 1 561 ? -22.990 16.172 15.748 1.00 95.19 561 ALA A N 1
ATOM 4413 C CA . ALA A 1 561 ? -23.240 16.663 17.109 1.00 95.19 561 ALA A CA 1
ATOM 4414 C C . ALA A 1 561 ? -22.600 15.791 18.206 1.00 95.19 561 ALA A C 1
ATOM 4416 O O . ALA A 1 561 ? -22.433 16.237 19.339 1.00 95.19 561 ALA A O 1
ATOM 4417 N N . ASP A 1 562 ? -22.257 14.547 17.876 1.00 96.38 562 ASP A N 1
ATOM 4418 C CA . ASP A 1 562 ? -21.602 13.591 18.766 1.00 96.38 562 ASP A CA 1
ATOM 4419 C C . ASP A 1 562 ? -20.067 13.655 18.710 1.00 96.38 562 ASP A C 1
ATOM 4421 O O . ASP A 1 562 ? -19.397 12.919 19.433 1.00 96.38 562 ASP A O 1
ATOM 4425 N N . THR A 1 563 ? -19.497 14.521 17.868 1.00 97.38 563 THR A N 1
ATOM 4426 C CA . THR A 1 563 ? -18.065 14.543 17.566 1.00 97.38 563 THR A CA 1
ATOM 4427 C C . THR A 1 563 ? -17.473 15.928 17.835 1.00 97.38 563 THR A C 1
ATOM 4429 O O . THR A 1 563 ? -17.764 16.896 17.138 1.00 97.38 563 THR A O 1
ATOM 4432 N N . LEU A 1 564 ? -16.573 16.021 18.815 1.00 97.69 564 LEU A N 1
ATOM 4433 C CA . LEU A 1 564 ? -15.740 17.199 19.054 1.00 97.69 564 LEU A CA 1
ATOM 4434 C C . LEU A 1 564 ? -14.383 17.012 18.374 1.00 97.69 564 LEU A C 1
ATOM 4436 O O . LEU A 1 564 ? -13.540 16.252 18.853 1.00 97.69 564 LEU A O 1
ATOM 4440 N N . LEU A 1 565 ? -14.175 17.728 17.267 1.00 97.62 565 LEU A N 1
ATOM 4441 C CA . LEU A 1 565 ? -12.964 17.659 16.454 1.00 97.62 565 LEU A CA 1
ATOM 4442 C C . LEU A 1 565 ? -12.260 19.018 16.378 1.00 97.62 565 LEU A C 1
ATOM 4444 O O . LEU A 1 565 ? -12.892 20.027 16.080 1.00 97.62 565 LEU A O 1
ATOM 4448 N N . ALA A 1 566 ? -10.947 19.034 16.608 1.00 97.38 566 ALA A N 1
ATOM 4449 C CA . ALA A 1 566 ? -10.112 20.230 16.474 1.00 97.38 566 ALA A CA 1
ATOM 4450 C C . ALA A 1 566 ? -8.680 19.876 16.048 1.00 97.38 566 ALA A C 1
ATOM 4452 O O . ALA A 1 566 ? -8.251 18.723 16.149 1.00 97.38 566 ALA A O 1
ATOM 4453 N N . SER A 1 567 ? -7.899 20.858 15.599 1.00 97.69 567 SER A N 1
ATOM 4454 C CA . SER A 1 567 ? -6.462 20.657 15.430 1.00 97.69 567 SER A CA 1
ATOM 4455 C C . SER A 1 567 ? -5.744 20.649 16.787 1.00 97.69 567 SER A C 1
ATOM 4457 O O . SER A 1 567 ? -6.098 21.371 17.720 1.00 97.69 567 SER A O 1
ATOM 4459 N N . TYR A 1 568 ? -4.678 19.859 16.914 1.00 96.12 568 TYR A N 1
ATOM 4460 C CA . TYR A 1 568 ? -3.867 19.789 18.130 1.00 96.12 568 TYR A CA 1
ATOM 4461 C C . TYR A 1 568 ? -3.288 21.157 18.516 1.00 96.12 568 TYR A C 1
ATOM 4463 O O . TYR A 1 568 ? -3.300 21.536 19.688 1.00 96.12 568 TYR A O 1
ATOM 4471 N N . GLN A 1 569 ? -2.817 21.931 17.533 1.00 94.12 569 GLN A N 1
ATOM 4472 C CA . GLN A 1 569 ? -2.288 23.271 17.788 1.00 94.12 569 GLN A CA 1
ATOM 4473 C C . GLN A 1 569 ? -3.369 24.210 18.338 1.00 94.12 569 GLN A C 1
ATOM 4475 O O . GLN A 1 569 ? -3.074 25.023 19.218 1.00 94.12 569 GLN A O 1
ATOM 4480 N N . TRP A 1 570 ? -4.610 24.096 17.857 1.00 96.25 570 TRP A N 1
ATOM 4481 C CA . TRP A 1 570 ? -5.726 24.861 18.399 1.00 96.25 570 TRP A CA 1
ATOM 4482 C C . TRP A 1 570 ? -6.076 24.424 19.818 1.00 96.25 570 TRP A C 1
ATOM 4484 O O . TRP A 1 570 ? -6.208 25.293 20.677 1.00 96.25 570 TRP A O 1
ATOM 4494 N N . VAL A 1 571 ? -6.124 23.117 20.102 1.00 96.25 571 VAL A N 1
ATOM 4495 C CA . VAL A 1 571 ? -6.384 22.586 21.456 1.00 96.25 571 VAL A CA 1
ATOM 4496 C C . VAL A 1 571 ? -5.382 23.141 22.470 1.00 96.25 571 VAL A C 1
ATOM 4498 O O . VAL A 1 571 ? -5.768 23.592 23.546 1.00 96.25 571 VAL A O 1
ATOM 4501 N N . VAL A 1 572 ? -4.091 23.163 22.122 1.00 93.56 572 VAL A N 1
ATOM 4502 C CA . VAL A 1 572 ? -3.034 23.687 23.002 1.00 93.56 572 VAL A CA 1
ATOM 4503 C C . VAL A 1 572 ? -3.178 25.195 23.233 1.00 93.56 572 VAL A C 1
ATOM 4505 O O . VAL A 1 572 ? -2.974 25.660 24.353 1.00 93.56 572 VAL A O 1
ATOM 4508 N N . LYS A 1 573 ? -3.529 25.967 22.197 1.00 94.44 573 LYS A N 1
ATOM 4509 C CA . LYS A 1 573 ? -3.678 27.431 22.288 1.00 94.44 573 LYS A CA 1
ATOM 4510 C C . LYS A 1 573 ? -4.978 27.859 22.976 1.00 94.44 573 LYS A C 1
ATOM 4512 O O . LYS A 1 573 ? -4.990 28.882 23.649 1.00 94.44 573 LYS A O 1
ATOM 4517 N N . ASN A 1 574 ? -6.045 27.075 22.836 1.00 95.94 574 ASN A N 1
ATOM 4518 C CA . ASN A 1 574 ? -7.407 27.426 23.243 1.00 95.94 574 ASN A CA 1
ATOM 4519 C C . ASN A 1 574 ? -7.966 26.452 24.292 1.00 95.94 574 ASN A C 1
ATOM 4521 O O . ASN A 1 574 ? -9.139 26.086 24.246 1.00 95.94 574 ASN A O 1
ATOM 4525 N N . ARG A 1 575 ? -7.140 26.028 25.260 1.00 95.62 575 ARG A N 1
ATOM 4526 C CA . ARG A 1 575 ? -7.529 25.019 26.265 1.00 95.62 575 ARG A CA 1
ATOM 4527 C C . ARG A 1 575 ? -8.835 25.336 26.986 1.00 95.62 575 ARG A C 1
ATOM 4529 O O . ARG A 1 575 ? -9.653 24.441 27.133 1.00 95.62 575 ARG A O 1
ATOM 4536 N N . ALA A 1 576 ? -9.042 26.582 27.414 1.00 97.00 576 ALA A N 1
ATOM 4537 C CA . ALA A 1 576 ? -10.265 26.976 28.120 1.00 97.00 576 ALA A CA 1
ATOM 4538 C C . ALA A 1 576 ? -11.525 26.715 27.276 1.00 97.00 576 ALA A C 1
ATOM 4540 O O . ALA A 1 576 ? -12.510 26.171 27.770 1.00 97.00 576 ALA A O 1
ATOM 4541 N N . GLU A 1 577 ? -11.462 27.026 25.983 1.00 97.19 577 GLU A N 1
ATOM 4542 C CA . GLU A 1 577 ? -12.567 26.793 25.057 1.00 97.19 577 GLU A CA 1
ATOM 4543 C C . GLU A 1 577 ? -12.734 25.301 24.731 1.00 97.19 577 GLU A C 1
ATOM 4545 O O . GLU A 1 577 ? -13.856 24.800 24.698 1.00 97.19 577 GLU A O 1
ATOM 4550 N N . MET A 1 578 ? -11.636 24.552 24.580 1.00 97.12 578 MET A N 1
ATOM 4551 C CA . MET A 1 578 ? -11.701 23.093 24.430 1.00 97.12 578 MET A CA 1
ATOM 4552 C C . MET A 1 578 ? -12.355 22.419 25.646 1.00 97.12 578 MET A C 1
ATOM 4554 O O . MET A 1 578 ? -13.198 21.541 25.481 1.00 97.12 578 MET A O 1
ATOM 4558 N N . ILE A 1 579 ? -12.003 22.847 26.862 1.00 98.19 579 ILE A N 1
ATOM 4559 C CA . ILE A 1 579 ? -12.589 22.360 28.119 1.00 98.19 579 ILE A CA 1
ATOM 4560 C C . ILE A 1 579 ? -14.097 22.633 28.134 1.00 98.19 579 ILE A C 1
ATOM 4562 O O . ILE A 1 579 ? -14.876 21.728 28.434 1.00 98.19 579 ILE A O 1
ATOM 4566 N N . ARG A 1 580 ? -14.520 23.843 27.742 1.00 98.31 580 ARG A N 1
ATOM 4567 C CA . ARG A 1 580 ? -15.938 24.215 27.639 1.00 98.31 580 ARG A CA 1
ATOM 4568 C C . ARG A 1 580 ? -16.704 23.309 26.673 1.00 98.31 580 ARG A C 1
ATOM 4570 O O . ARG A 1 580 ? -17.732 22.752 27.053 1.00 98.31 580 ARG A O 1
ATOM 4577 N N . ARG A 1 581 ? -16.194 23.119 25.452 1.00 97.31 581 ARG A N 1
ATOM 4578 C CA . ARG A 1 581 ? -16.827 22.259 24.433 1.00 97.31 581 ARG A CA 1
ATOM 4579 C C . ARG A 1 581 ? -16.853 20.791 24.839 1.00 97.31 581 ARG A C 1
ATOM 4581 O O . ARG A 1 581 ? -17.824 20.092 24.571 1.00 97.31 581 ARG A O 1
ATOM 4588 N N . MET A 1 582 ? -15.797 20.318 25.497 1.00 98.19 582 MET A N 1
ATOM 4589 C CA . MET A 1 582 ? -15.726 18.950 26.000 1.00 98.19 582 MET A CA 1
ATOM 4590 C C . MET A 1 582 ? -16.757 18.708 27.106 1.00 98.19 582 MET A C 1
ATOM 4592 O O . MET A 1 582 ? -17.445 17.688 27.074 1.00 98.19 582 MET A O 1
ATOM 4596 N N . ALA A 1 583 ? -16.903 19.647 28.046 1.00 98.25 583 ALA A N 1
ATOM 4597 C CA . ALA A 1 583 ? -17.923 19.580 29.088 1.00 98.25 583 ALA A CA 1
ATOM 4598 C C . ALA A 1 583 ? -19.339 19.567 28.486 1.00 98.25 583 ALA A C 1
ATOM 4600 O O . ALA A 1 583 ? -20.152 18.725 28.865 1.00 98.25 583 ALA A O 1
ATOM 4601 N N . GLU A 1 584 ? -19.595 20.417 27.486 1.00 98.00 584 GLU A N 1
ATOM 4602 C CA . GLU A 1 584 ? -20.863 20.470 26.746 1.00 98.00 584 GLU A CA 1
ATOM 4603 C C . GLU A 1 584 ? -21.187 19.138 26.050 1.00 98.00 584 GLU A C 1
ATOM 4605 O O . GLU A 1 584 ? -22.244 18.561 26.308 1.00 98.00 584 GLU A O 1
ATOM 4610 N N . LEU A 1 585 ? -20.258 18.591 25.252 1.00 97.81 585 LEU A N 1
ATOM 4611 C CA . LEU A 1 585 ? -20.432 17.292 24.587 1.00 97.81 585 LEU A CA 1
ATOM 4612 C C . LEU A 1 585 ? -20.719 16.172 25.599 1.00 97.81 585 LEU A C 1
ATOM 4614 O O . LEU A 1 585 ? -21.552 15.296 25.360 1.00 97.81 585 LEU A O 1
ATOM 4618 N N . CYS A 1 586 ? -20.023 16.189 26.737 1.00 97.50 586 CYS A N 1
ATOM 4619 C CA . CYS A 1 586 ? -20.135 15.152 27.757 1.00 97.50 586 CYS A CA 1
ATOM 4620 C C . CYS A 1 586 ? -21.350 15.328 28.681 1.00 97.50 586 CYS A C 1
ATOM 4622 O O . CYS A 1 586 ? -21.689 14.388 29.405 1.00 97.50 586 CYS A O 1
ATOM 4624 N N . GLY A 1 587 ? -22.027 16.481 28.646 1.00 96.56 587 GLY A N 1
ATOM 4625 C CA . GLY A 1 587 ? -23.106 16.820 29.575 1.00 96.56 587 GLY A CA 1
ATOM 4626 C C . GLY A 1 587 ? -22.620 17.021 31.014 1.00 96.56 587 GLY A C 1
ATOM 4627 O O . GLY A 1 587 ? -23.319 16.642 31.950 1.00 96.56 587 GLY A O 1
ATOM 4628 N N . ILE A 1 588 ? -21.411 17.560 31.188 1.00 97.44 588 ILE A N 1
ATOM 4629 C CA . ILE A 1 588 ? -20.796 17.847 32.490 1.00 97.44 588 ILE A CA 1
ATOM 4630 C C . ILE A 1 588 ? -21.013 19.328 32.815 1.00 97.44 588 ILE A C 1
ATOM 4632 O O . ILE A 1 588 ? -20.727 20.198 31.992 1.00 97.44 588 ILE A O 1
ATOM 4636 N N . GLU A 1 589 ? -21.499 19.627 34.020 1.00 97.00 589 GLU A N 1
ATOM 4637 C CA . GLU A 1 589 ? -21.628 21.006 34.493 1.00 97.00 589 GLU A CA 1
ATOM 4638 C C . GLU A 1 589 ? -20.241 21.615 34.747 1.00 97.00 589 GLU A C 1
ATOM 4640 O O . GLU A 1 589 ? -19.462 21.107 35.553 1.00 97.00 589 GLU A O 1
ATOM 4645 N N . LEU A 1 590 ? -19.930 22.714 34.054 1.00 97.75 590 LEU A N 1
ATOM 4646 C CA . LEU A 1 590 ? -18.647 23.402 34.169 1.00 97.75 590 LEU A CA 1
ATOM 4647 C C . LEU A 1 590 ? -18.771 24.640 35.065 1.00 97.75 590 LEU A C 1
ATOM 4649 O O . LEU A 1 590 ? -19.149 25.715 34.597 1.00 97.75 590 LEU A O 1
ATOM 4653 N N . THR A 1 591 ? -18.423 24.502 36.345 1.00 97.75 591 THR A N 1
ATOM 4654 C CA . THR A 1 591 ? -18.301 25.659 37.247 1.00 97.75 591 THR A CA 1
ATOM 4655 C C . THR A 1 591 ? -16.984 26.410 36.993 1.00 97.75 591 THR A C 1
ATOM 4657 O O . THR A 1 591 ? -16.037 25.815 36.465 1.00 97.75 591 THR A O 1
ATOM 4660 N N . PRO A 1 592 ? -16.873 27.700 37.368 1.00 97.62 592 PRO A N 1
ATOM 4661 C CA . PRO A 1 592 ? -15.619 28.450 37.255 1.00 97.62 592 PRO A CA 1
ATOM 4662 C C . PRO A 1 592 ? -14.442 27.765 37.963 1.00 97.62 592 PRO A C 1
ATOM 4664 O O . PRO A 1 592 ? -13.349 27.685 37.412 1.00 97.62 592 PRO A O 1
ATOM 4667 N N . GLU A 1 593 ? -14.679 27.194 39.145 1.00 97.56 593 GLU A N 1
ATOM 4668 C CA . GLU A 1 593 ? -13.655 26.503 39.932 1.00 97.56 593 GLU A CA 1
ATOM 4669 C C . GLU A 1 593 ? -13.170 25.229 39.231 1.00 97.56 593 GLU A C 1
ATOM 4671 O O . GLU A 1 593 ? -11.969 24.956 39.201 1.00 97.56 593 GLU A O 1
ATOM 4676 N N . LEU A 1 594 ? -14.091 24.461 38.633 1.00 97.56 594 LEU A N 1
ATOM 4677 C CA . LEU A 1 594 ? -13.737 23.278 37.853 1.00 97.56 594 LEU A CA 1
ATOM 4678 C C . LEU A 1 594 ? -12.965 23.665 36.586 1.00 97.56 594 LEU A C 1
ATOM 4680 O O . LEU A 1 594 ? -11.968 23.022 36.262 1.00 97.56 594 LEU A O 1
ATOM 4684 N N . ALA A 1 595 ? -13.383 24.725 35.891 1.00 97.88 595 ALA A N 1
ATOM 4685 C CA . ALA A 1 595 ? -12.693 25.218 34.702 1.00 97.88 595 ALA A CA 1
ATOM 4686 C C . ALA A 1 595 ? -11.242 25.623 35.010 1.00 97.88 595 ALA A C 1
ATOM 4688 O O . ALA A 1 595 ? -10.326 25.178 34.313 1.00 97.88 595 ALA A O 1
ATOM 4689 N N . ASP A 1 596 ? -11.024 26.394 36.078 1.00 97.94 596 ASP A N 1
ATOM 4690 C CA . ASP A 1 596 ? -9.689 26.813 36.521 1.00 97.94 596 ASP A CA 1
ATOM 4691 C C . ASP A 1 596 ? -8.825 25.612 36.930 1.00 97.94 596 ASP A C 1
ATOM 4693 O O . ASP A 1 596 ? -7.647 25.527 36.564 1.00 97.94 596 ASP A O 1
ATOM 4697 N N . LEU A 1 597 ? -9.418 24.637 37.627 1.00 98.00 597 LEU A N 1
ATOM 4698 C CA . LEU A 1 597 ? -8.744 23.405 38.027 1.00 98.00 597 LEU A CA 1
ATOM 4699 C C . LEU A 1 597 ? -8.285 22.583 36.816 1.00 98.00 597 LEU A C 1
ATOM 4701 O O . LEU A 1 597 ? -7.114 22.198 36.739 1.00 98.00 597 LEU A O 1
ATOM 4705 N N . VAL A 1 598 ? -9.184 22.325 35.860 1.00 97.94 598 VAL A N 1
ATOM 4706 C CA . VAL A 1 598 ? -8.855 21.563 34.646 1.00 97.94 598 VAL A CA 1
ATOM 4707 C C . VAL A 1 598 ? -7.815 22.315 33.819 1.00 97.94 598 VAL A C 1
ATOM 4709 O O . VAL A 1 598 ? -6.865 21.700 33.328 1.00 97.94 598 VAL A O 1
ATOM 4712 N N . LEU A 1 599 ? -7.924 23.641 33.703 1.00 97.56 599 LEU A N 1
ATOM 4713 C CA . LEU A 1 599 ? -6.963 24.461 32.968 1.00 97.56 599 LEU A CA 1
ATOM 4714 C C . LEU A 1 599 ? -5.559 24.403 33.589 1.00 97.56 599 LEU A C 1
ATOM 4716 O O . LEU A 1 599 ? -4.571 24.287 32.860 1.00 97.56 599 LEU A O 1
ATOM 4720 N N . HIS A 1 600 ? -5.465 24.439 34.921 1.00 97.31 600 HIS A N 1
ATOM 4721 C CA . HIS A 1 600 ? -4.201 24.291 35.639 1.00 97.31 600 HIS A CA 1
ATOM 4722 C C . HIS A 1 600 ? -3.594 22.893 35.449 1.00 97.31 600 HIS A C 1
ATOM 4724 O O . HIS A 1 600 ? -2.421 22.769 35.092 1.00 97.31 600 HIS A O 1
ATOM 4730 N N . ARG A 1 601 ? -4.390 21.830 35.610 1.00 96.38 601 ARG A N 1
ATOM 4731 C CA . ARG A 1 601 ? -3.912 20.433 35.566 1.00 96.38 601 ARG A CA 1
ATOM 4732 C C . ARG A 1 601 ? -3.694 19.862 34.169 1.00 96.38 601 ARG A C 1
ATOM 4734 O O . ARG A 1 601 ? -3.187 18.753 34.014 1.00 96.38 601 ARG A O 1
ATOM 4741 N N . THR A 1 602 ? -4.067 20.627 33.153 1.00 95.44 602 THR A N 1
ATOM 4742 C CA . THR A 1 602 ? -3.752 20.370 31.740 1.00 95.44 602 THR A CA 1
ATOM 4743 C C . THR A 1 602 ? -2.727 21.381 31.211 1.00 95.44 602 THR A C 1
ATOM 4745 O O . THR A 1 602 ? -2.503 21.506 30.000 1.00 95.44 602 THR A O 1
ATOM 4748 N N . SER A 1 603 ? -2.076 22.120 32.123 1.00 94.38 603 SER A N 1
ATOM 4749 C CA . SER A 1 603 ? -0.879 22.893 31.810 1.00 94.38 603 SER A CA 1
ATOM 4750 C C . SER A 1 603 ? 0.286 21.977 31.447 1.00 94.38 603 SER A C 1
ATOM 4752 O O . SER A 1 603 ? 0.372 20.841 31.914 1.00 94.38 603 SER A O 1
ATOM 4754 N N . ARG A 1 604 ? 1.182 22.460 30.579 1.00 89.62 604 ARG A N 1
ATOM 4755 C CA . ARG A 1 604 ? 2.347 21.668 30.167 1.00 89.62 604 ARG A CA 1
ATOM 4756 C C . ARG A 1 604 ? 3.244 21.427 31.374 1.00 89.62 604 ARG A C 1
ATOM 4758 O O . ARG A 1 604 ? 3.725 20.321 31.563 1.00 89.62 604 ARG A O 1
ATOM 4765 N N . GLU A 1 605 ? 3.426 22.467 32.174 1.00 92.62 605 GLU A N 1
ATOM 4766 C CA . GLU A 1 605 ? 4.213 22.478 33.397 1.00 92.62 605 GLU A CA 1
ATOM 4767 C C . GLU A 1 605 ? 3.716 21.389 34.353 1.00 92.62 605 GLU A C 1
ATOM 4769 O O . GLU A 1 605 ? 4.492 20.516 34.735 1.00 92.62 605 GLU A O 1
ATOM 4774 N N . TYR A 1 606 ? 2.408 21.367 34.633 1.00 94.94 606 TYR A N 1
ATOM 4775 C CA . TYR A 1 606 ? 1.803 20.363 35.506 1.00 94.94 606 TYR A CA 1
ATOM 4776 C C . TYR A 1 606 ? 1.919 18.947 34.933 1.00 94.94 606 TYR A C 1
ATOM 4778 O O . TYR A 1 606 ? 2.299 18.020 35.643 1.00 94.94 606 TYR A O 1
ATOM 4786 N N . MET A 1 607 ? 1.610 18.756 33.645 1.00 94.12 607 MET A N 1
ATOM 4787 C CA . MET A 1 607 ? 1.649 17.418 33.048 1.00 94.12 607 MET A CA 1
ATOM 4788 C C . MET A 1 607 ? 3.073 16.854 32.944 1.00 94.12 607 MET A C 1
ATOM 4790 O O . MET A 1 607 ? 3.240 15.643 33.029 1.00 94.12 607 MET A O 1
ATOM 4794 N N . VAL A 1 608 ? 4.094 17.703 32.769 1.00 91.50 608 VAL A N 1
ATOM 4795 C CA . VAL A 1 608 ? 5.508 17.287 32.790 1.00 91.50 608 VAL A CA 1
ATOM 4796 C C . VAL A 1 608 ? 5.946 16.907 34.204 1.00 91.50 608 VAL A C 1
ATOM 4798 O O . VAL A 1 608 ? 6.657 15.918 34.365 1.00 91.50 608 VAL A O 1
ATOM 4801 N N . GLU A 1 609 ? 5.518 17.661 35.221 1.00 93.19 609 GLU A N 1
ATOM 4802 C CA . GLU A 1 609 ? 5.785 17.343 36.633 1.00 93.19 609 GLU A CA 1
ATOM 4803 C C . GLU A 1 609 ? 5.202 15.979 37.040 1.00 93.19 609 GLU A C 1
ATOM 4805 O O . GLU A 1 609 ? 5.805 15.279 37.846 1.00 93.19 609 GLU A O 1
ATOM 4810 N N . HIS A 1 610 ? 4.086 15.574 36.425 1.00 93.62 610 HIS A N 1
ATOM 4811 C CA . HIS A 1 610 ? 3.371 14.318 36.693 1.00 93.62 610 HIS A CA 1
ATOM 4812 C C . HIS A 1 610 ? 3.456 13.317 35.521 1.00 93.62 610 HIS A C 1
ATOM 4814 O O . HIS A 1 610 ? 2.521 12.548 35.286 1.00 93.62 610 HIS A O 1
ATOM 4820 N N . LYS A 1 611 ? 4.531 13.370 34.719 1.00 88.06 611 LYS A N 1
ATOM 4821 C CA . LYS A 1 611 ? 4.665 12.586 33.472 1.00 88.06 611 LYS A CA 1
ATOM 4822 C C . LYS A 1 611 ? 4.559 11.069 33.671 1.00 88.06 611 LYS A C 1
ATOM 4824 O O . LYS A 1 611 ? 4.044 10.375 32.799 1.00 88.06 611 LYS A O 1
ATOM 4829 N N . ASP A 1 612 ? 4.976 10.587 34.838 1.00 88.12 612 ASP A N 1
ATOM 4830 C CA . ASP A 1 612 ? 4.942 9.188 35.262 1.00 88.12 612 ASP A CA 1
ATOM 4831 C C . ASP A 1 612 ? 3.529 8.592 35.224 1.00 88.12 612 ASP A C 1
ATOM 4833 O O . ASP A 1 612 ? 3.371 7.424 34.890 1.00 88.12 612 ASP A O 1
ATOM 4837 N N . LYS A 1 613 ? 2.495 9.413 35.452 1.00 91.12 613 LYS A N 1
ATOM 4838 C CA . LYS A 1 613 ? 1.084 8.998 35.368 1.00 91.12 613 LYS A CA 1
ATOM 4839 C C . LYS A 1 613 ? 0.547 8.881 33.939 1.00 91.12 613 LYS A C 1
ATOM 4841 O O . LYS A 1 613 ? -0.575 8.411 33.732 1.00 91.12 613 LYS A O 1
ATOM 4846 N N . PHE A 1 614 ? 1.288 9.380 32.952 1.00 89.00 614 PHE A N 1
ATOM 4847 C CA . PHE A 1 614 ? 0.845 9.486 31.561 1.00 89.00 614 PHE A CA 1
ATOM 4848 C C . PHE A 1 614 ? 1.629 8.596 30.599 1.00 89.00 614 PHE A C 1
ATOM 4850 O O . PHE A 1 614 ? 1.136 8.314 29.500 1.00 89.00 614 PHE A O 1
ATOM 4857 N N . ASP A 1 615 ? 2.838 8.189 30.972 1.00 83.00 615 ASP A N 1
ATOM 4858 C CA . ASP A 1 615 ? 3.682 7.307 30.172 1.00 83.00 615 ASP A CA 1
ATOM 4859 C C . ASP A 1 615 ? 3.060 5.901 30.036 1.00 83.00 615 ASP A C 1
ATOM 4861 O O . ASP A 1 615 ? 2.070 5.578 30.679 1.00 83.00 615 ASP A O 1
ATOM 4865 N N . ASP A 1 616 ? 3.545 5.083 29.098 1.00 78.88 616 ASP A N 1
ATOM 4866 C CA . ASP A 1 616 ? 2.972 3.754 28.795 1.00 78.88 616 ASP A CA 1
ATOM 4867 C C . ASP A 1 616 ? 3.477 2.662 29.764 1.00 78.88 616 ASP A C 1
ATOM 4869 O O . ASP A 1 616 ? 3.697 1.524 29.358 1.00 78.88 616 ASP A O 1
ATOM 4873 N N . ALA A 1 617 ? 3.658 2.979 31.052 1.00 82.38 617 ALA A N 1
ATOM 4874 C CA . ALA A 1 617 ? 4.316 2.099 32.025 1.00 82.38 617 ALA A CA 1
ATOM 4875 C C . ALA A 1 617 ? 3.667 0.706 32.106 1.00 82.38 617 ALA A C 1
ATOM 4877 O O . ALA A 1 617 ? 4.364 -0.310 32.138 1.00 82.38 617 ALA A O 1
ATOM 4878 N N . MET A 1 618 ? 2.332 0.638 32.066 1.00 85.19 618 MET A N 1
ATOM 4879 C CA . MET A 1 618 ? 1.608 -0.637 32.057 1.00 85.19 618 MET A CA 1
ATOM 4880 C C . MET A 1 618 ? 1.876 -1.470 30.797 1.00 85.19 618 MET A C 1
ATOM 4882 O O . MET A 1 618 ? 2.037 -2.689 30.885 1.00 85.19 618 MET A O 1
ATOM 4886 N N . VAL A 1 619 ? 1.926 -0.821 29.630 1.00 82.25 619 VAL A N 1
ATOM 4887 C CA . VAL A 1 619 ? 2.201 -1.479 28.345 1.00 82.25 619 VAL A CA 1
ATOM 4888 C C . VAL A 1 619 ? 3.658 -1.922 28.297 1.00 82.25 619 VAL A C 1
ATOM 4890 O O . VAL A 1 619 ? 3.916 -3.076 27.974 1.00 82.25 619 VAL A O 1
ATOM 4893 N N . SER A 1 620 ? 4.597 -1.069 28.704 1.00 80.69 620 SER A N 1
ATOM 4894 C CA . SER A 1 620 ? 6.021 -1.400 28.809 1.00 80.69 620 SER A CA 1
ATOM 4895 C C . SER A 1 620 ? 6.258 -2.610 29.713 1.00 80.69 620 SER A C 1
ATOM 4897 O O . SER A 1 620 ? 6.895 -3.570 29.292 1.00 80.69 620 SER A O 1
ATOM 4899 N N . ALA A 1 621 ? 5.658 -2.641 30.907 1.00 82.12 621 ALA A N 1
ATOM 4900 C CA . ALA A 1 621 ? 5.770 -3.781 31.819 1.00 82.12 621 ALA A CA 1
ATOM 490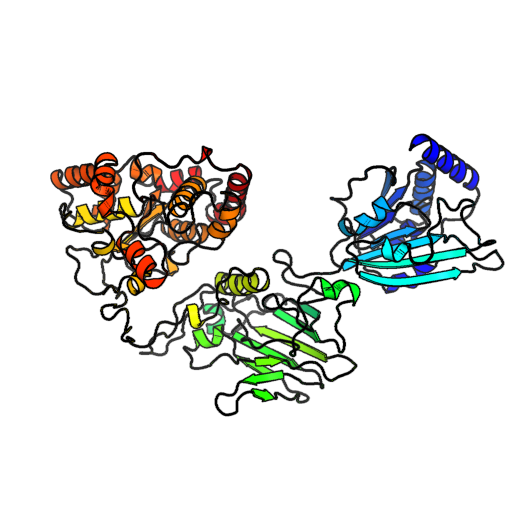1 C C . ALA A 1 621 ? 5.111 -5.064 31.273 1.00 82.12 621 ALA A C 1
ATOM 4903 O O . ALA A 1 621 ? 5.510 -6.179 31.616 1.00 82.12 621 ALA A O 1
ATOM 4904 N N . ALA A 1 622 ? 4.068 -4.950 30.446 1.00 80.31 622 ALA A N 1
ATOM 4905 C CA . ALA A 1 622 ? 3.480 -6.104 29.770 1.00 80.31 622 ALA A CA 1
ATOM 4906 C C . ALA A 1 622 ? 4.379 -6.616 28.634 1.00 80.31 622 ALA A C 1
ATOM 4908 O O . ALA A 1 622 ? 4.574 -7.826 28.524 1.00 80.31 622 ALA A O 1
ATOM 4909 N N . LEU A 1 623 ? 4.955 -5.716 27.834 1.00 73.50 623 LEU A N 1
ATOM 4910 C CA . LEU A 1 623 ? 5.873 -6.050 26.747 1.00 73.50 623 LEU A CA 1
ATOM 4911 C C . LEU A 1 623 ? 7.192 -6.640 27.261 1.00 73.50 623 LEU A C 1
ATOM 4913 O O . LEU A 1 623 ? 7.678 -7.603 26.676 1.00 73.50 623 LEU A O 1
ATOM 4917 N N . GLU A 1 624 ? 7.732 -6.154 28.378 1.00 77.88 624 GLU A N 1
ATOM 4918 C CA . GLU A 1 624 ? 8.914 -6.747 29.013 1.00 77.88 624 GLU A CA 1
ATOM 4919 C C . GLU A 1 624 ? 8.642 -8.181 29.457 1.00 77.88 624 GLU A C 1
ATOM 4921 O O . GLU A 1 624 ? 9.373 -9.103 29.098 1.00 77.88 624 GLU A O 1
ATOM 4926 N N . ARG A 1 625 ? 7.533 -8.399 30.174 1.00 76.56 625 ARG A N 1
ATOM 4927 C CA . ARG A 1 625 ? 7.152 -9.738 30.638 1.00 76.56 625 ARG A CA 1
ATOM 4928 C C . ARG A 1 625 ? 6.884 -10.713 29.492 1.00 76.56 625 ARG A C 1
ATOM 4930 O O . ARG A 1 625 ? 7.220 -11.885 29.628 1.00 76.56 625 ARG A O 1
ATOM 4937 N N . LYS A 1 626 ? 6.253 -10.259 28.402 1.00 70.62 626 LYS A N 1
ATOM 4938 C CA . LYS A 1 626 ? 5.818 -11.126 27.289 1.00 70.62 626 LYS A CA 1
ATOM 4939 C C . LYS A 1 626 ? 6.867 -11.300 26.192 1.00 70.62 626 LYS A C 1
ATOM 4941 O O . LYS A 1 626 ? 6.934 -12.362 25.582 1.00 70.62 626 LYS A O 1
ATOM 4946 N N . HIS A 1 627 ? 7.665 -10.271 25.930 1.00 69.38 627 HIS A N 1
ATOM 4947 C CA . HIS A 1 627 ? 8.547 -10.195 24.762 1.00 69.38 627 HIS A CA 1
ATOM 4948 C C . HIS A 1 627 ? 9.991 -9.811 25.108 1.00 69.38 627 HIS A C 1
ATOM 4950 O O . HIS A 1 627 ? 10.829 -9.769 24.213 1.00 69.38 627 HIS A O 1
ATOM 4956 N N . GLY A 1 628 ? 10.305 -9.538 26.380 1.00 69.25 628 GLY A N 1
ATOM 4957 C CA . GLY A 1 628 ? 11.650 -9.146 26.806 1.00 69.25 628 GLY A CA 1
ATOM 4958 C C . GLY A 1 628 ? 12.079 -7.754 26.334 1.00 69.25 628 GLY A C 1
ATOM 4959 O O . GLY A 1 628 ? 13.267 -7.450 26.377 1.00 69.25 628 GLY A O 1
ATOM 4960 N N . ILE A 1 629 ? 11.140 -6.918 25.874 1.00 68.50 629 ILE A N 1
ATOM 4961 C CA . ILE A 1 629 ? 11.404 -5.517 25.518 1.00 68.50 629 ILE A CA 1
ATOM 4962 C C . ILE A 1 629 ? 11.589 -4.734 26.825 1.00 68.50 629 ILE A C 1
ATOM 4964 O O . ILE A 1 629 ? 10.644 -4.714 27.610 1.00 68.50 629 ILE A O 1
ATOM 4968 N N . PRO A 1 630 ? 12.749 -4.102 27.085 1.00 69.06 630 PRO A N 1
ATOM 4969 C CA . PRO A 1 630 ? 13.001 -3.422 28.354 1.00 69.06 630 PRO A CA 1
ATOM 4970 C C . PRO A 1 630 ? 11.888 -2.430 28.716 1.00 69.06 630 PRO A C 1
ATOM 4972 O O . PRO A 1 630 ? 11.490 -1.605 27.890 1.00 69.06 630 PRO A O 1
ATOM 4975 N N . ALA A 1 631 ? 11.377 -2.510 29.950 1.00 68.69 631 ALA A N 1
ATOM 4976 C CA . ALA A 1 631 ? 10.343 -1.581 30.408 1.00 68.69 631 ALA A CA 1
ATOM 4977 C C . ALA A 1 631 ? 10.900 -0.173 30.673 1.00 68.69 631 ALA A C 1
ATOM 4979 O O . ALA A 1 631 ? 10.161 0.812 30.578 1.00 68.69 631 ALA A O 1
ATOM 4980 N N . ASP A 1 632 ? 12.200 -0.091 30.967 1.00 66.38 632 ASP A N 1
ATOM 4981 C CA . ASP A 1 632 ? 12.941 1.152 31.137 1.00 66.38 632 ASP A CA 1
ATOM 4982 C C . ASP A 1 632 ? 13.121 1.826 29.769 1.00 66.38 632 ASP A C 1
ATOM 4984 O O . ASP A 1 632 ? 13.984 1.453 28.973 1.00 66.38 632 ASP A O 1
ATOM 4988 N N . SER A 1 633 ? 12.277 2.817 29.486 1.00 63.91 633 SER A N 1
ATOM 4989 C CA . SER A 1 633 ? 12.360 3.647 28.286 1.00 63.91 633 SER A CA 1
ATOM 4990 C C . SER A 1 633 ? 12.691 5.090 28.650 1.00 63.91 633 SER A C 1
ATOM 4992 O O . SER A 1 633 ? 12.090 5.671 29.554 1.00 63.91 633 SER A O 1
ATOM 4994 N N . ASP A 1 634 ? 13.592 5.702 27.882 1.00 63.47 634 ASP A N 1
ATOM 4995 C CA . ASP A 1 634 ? 13.859 7.145 27.940 1.00 63.47 634 ASP A CA 1
ATOM 4996 C C . ASP A 1 634 ? 12.763 7.974 27.224 1.00 63.47 634 ASP A C 1
ATOM 4998 O O . ASP A 1 634 ? 12.773 9.211 27.247 1.00 63.47 634 ASP A O 1
ATOM 5002 N N . SER A 1 635 ? 11.795 7.305 26.585 1.00 66.94 635 SER A N 1
ATOM 5003 C CA . SER A 1 635 ? 10.691 7.911 25.840 1.00 66.94 635 SER A CA 1
ATOM 5004 C C . SER A 1 635 ? 9.543 8.308 26.769 1.00 66.94 635 SER A C 1
ATOM 5006 O O . SER A 1 635 ? 8.994 7.488 27.499 1.00 66.94 635 SER A O 1
ATOM 5008 N N . SER A 1 636 ? 9.123 9.576 26.707 1.00 70.88 636 SER A N 1
ATOM 5009 C CA . SER A 1 636 ? 7.951 10.076 27.443 1.00 70.88 636 SER A CA 1
ATOM 5010 C C . SER A 1 636 ? 6.878 10.620 26.504 1.00 70.88 636 SER A C 1
ATOM 5012 O O . SER A 1 636 ? 7.160 11.260 25.478 1.00 70.88 636 SER A O 1
ATOM 5014 N N . LYS A 1 637 ? 5.607 10.401 26.863 1.00 75.31 637 LYS A N 1
ATOM 5015 C CA . LYS A 1 637 ? 4.456 10.952 26.138 1.00 75.31 637 LYS A CA 1
ATOM 5016 C C . LYS A 1 637 ? 4.314 12.455 26.327 1.00 75.31 637 LYS A C 1
ATOM 5018 O O . LYS A 1 637 ? 3.813 13.116 25.413 1.00 75.31 637 LYS A O 1
ATOM 5023 N N . VAL A 1 638 ? 4.751 12.983 27.469 1.00 74.88 638 VAL A N 1
ATOM 5024 C CA . VAL A 1 638 ? 4.646 14.402 27.814 1.00 74.88 638 VAL A CA 1
ATOM 5025 C C . VAL A 1 638 ? 6.041 15.017 27.853 1.00 74.88 638 VAL A C 1
ATOM 5027 O O . VAL A 1 638 ? 6.810 14.828 28.789 1.00 74.88 638 VAL A O 1
ATOM 5030 N N . GLN A 1 639 ? 6.373 15.787 26.817 1.00 72.12 639 GLN A N 1
ATOM 5031 C CA . GLN A 1 639 ? 7.697 16.390 26.668 1.00 72.12 639 GLN A CA 1
ATOM 5032 C C . GLN A 1 639 ? 7.713 17.869 27.070 1.00 72.12 639 GLN A C 1
ATOM 5034 O O . GLN A 1 639 ? 6.772 18.623 26.808 1.00 72.12 639 GLN A O 1
ATOM 5039 N N . ALA A 1 640 ? 8.839 18.308 27.641 1.00 61.25 640 ALA A N 1
ATOM 5040 C CA . ALA A 1 640 ? 9.062 19.710 27.993 1.00 61.25 640 ALA A CA 1
ATOM 5041 C C . ALA A 1 640 ? 9.081 20.626 26.753 1.00 61.25 640 ALA A C 1
ATOM 5043 O O . ALA A 1 640 ? 8.546 21.734 26.793 1.00 61.25 640 ALA A O 1
ATOM 5044 N N . GLN A 1 641 ? 9.612 20.151 25.621 1.00 64.19 641 GLN A N 1
ATOM 5045 C CA . GLN A 1 641 ? 9.644 20.876 24.343 1.00 64.19 641 GLN A CA 1
ATOM 5046 C C . GLN A 1 641 ? 8.725 20.217 23.305 1.00 64.19 641 GLN A C 1
ATOM 5048 O O . GLN A 1 641 ? 8.456 19.023 23.367 1.00 64.19 641 GLN A O 1
ATOM 5053 N N . GLY A 1 642 ? 8.159 21.013 22.393 1.00 62.22 642 GLY A N 1
ATOM 5054 C CA . GLY A 1 642 ? 7.345 20.494 21.286 1.00 62.22 642 GLY A CA 1
ATOM 5055 C C . GLY A 1 642 ? 8.197 19.807 20.214 1.00 62.22 642 GLY A C 1
ATOM 5056 O O . GLY A 1 642 ? 9.400 20.040 20.122 1.00 62.22 642 GLY A O 1
ATOM 5057 N N . SER A 1 643 ? 7.570 18.970 19.389 1.00 71.69 643 SER A N 1
ATOM 5058 C CA . SER A 1 643 ? 8.215 18.394 18.202 1.00 71.69 643 SER A CA 1
ATOM 5059 C C . SER A 1 643 ? 8.417 19.490 17.152 1.00 71.69 643 SER A C 1
ATOM 5061 O O . SER A 1 643 ? 7.470 20.216 16.856 1.00 71.69 643 SER A O 1
ATOM 5063 N N . ASP A 1 644 ? 9.623 19.605 16.593 1.00 73.19 644 ASP A N 1
ATOM 5064 C CA . ASP A 1 644 ? 9.926 20.560 15.522 1.00 73.19 644 ASP A CA 1
ATOM 5065 C C . ASP A 1 644 ? 9.999 19.822 14.182 1.00 73.19 644 ASP A C 1
ATOM 5067 O O . ASP A 1 644 ? 10.885 18.990 13.971 1.00 73.19 644 ASP A O 1
ATOM 5071 N N . ALA A 1 645 ? 9.065 20.127 13.278 1.00 74.31 645 ALA A N 1
ATOM 5072 C CA . ALA A 1 645 ? 9.036 19.562 11.931 1.00 74.31 645 ALA A CA 1
ATOM 5073 C C . ALA A 1 645 ? 10.282 19.937 11.105 1.00 74.31 645 ALA A C 1
ATOM 5075 O O . ALA A 1 645 ? 10.588 19.254 10.135 1.00 74.31 645 ALA A O 1
ATOM 5076 N N . LYS A 1 646 ? 11.043 20.969 11.499 1.00 76.50 646 LYS A N 1
ATOM 5077 C CA . LYS A 1 646 ? 12.293 21.369 10.826 1.00 76.50 646 LYS A CA 1
ATOM 5078 C C . LYS A 1 646 ? 13.428 20.350 10.950 1.00 76.50 646 LYS A C 1
ATOM 5080 O O . LYS A 1 646 ? 14.457 20.526 10.313 1.00 76.50 646 LYS A O 1
ATOM 5085 N N . VAL A 1 647 ? 13.266 19.326 11.787 1.00 84.31 647 VAL A N 1
ATOM 5086 C CA . VAL A 1 647 ? 14.250 18.243 11.950 1.00 84.31 647 VAL A CA 1
ATOM 5087 C C . VAL A 1 647 ? 14.060 17.138 10.898 1.00 84.31 647 VAL A C 1
ATOM 5089 O O . VAL A 1 647 ? 14.903 16.257 10.788 1.00 84.31 647 VAL A O 1
ATOM 5092 N N . LEU A 1 648 ? 12.974 17.173 10.116 1.00 90.50 648 LEU A N 1
ATOM 5093 C CA . LEU A 1 648 ? 12.713 16.178 9.076 1.00 90.50 648 LEU A CA 1
ATOM 5094 C C . LEU A 1 648 ? 13.744 16.242 7.942 1.00 90.50 648 LEU A C 1
ATOM 5096 O O . LEU A 1 648 ? 14.000 17.334 7.432 1.00 90.50 648 LEU A O 1
ATOM 5100 N N . PRO A 1 649 ? 14.245 15.086 7.472 1.00 93.19 649 PRO A N 1
ATOM 5101 C CA . PRO A 1 649 ? 14.914 15.005 6.181 1.00 93.19 649 PRO A CA 1
ATOM 5102 C C . PRO A 1 649 ? 13.996 15.485 5.047 1.00 93.19 649 PRO A C 1
ATOM 5104 O O . PRO A 1 649 ? 12.791 15.205 5.048 1.00 93.19 649 PRO A O 1
ATOM 5107 N N . ASP A 1 650 ? 14.569 16.161 4.047 1.00 93.81 650 ASP A N 1
ATOM 5108 C CA . ASP A 1 650 ? 13.818 16.698 2.900 1.00 93.81 650 ASP A CA 1
ATOM 5109 C C . ASP A 1 650 ? 13.062 15.600 2.137 1.00 93.81 650 ASP A C 1
ATOM 5111 O O . ASP A 1 650 ? 11.929 15.814 1.705 1.00 93.81 650 ASP A O 1
ATOM 5115 N N . SER A 1 651 ? 13.655 14.409 2.015 1.00 93.38 651 SER A N 1
ATOM 5116 C CA . SER A 1 651 ? 13.042 13.234 1.382 1.00 93.38 651 SER A CA 1
ATOM 5117 C C . SER A 1 651 ? 11.747 12.813 2.083 1.00 93.38 651 SER A C 1
ATOM 5119 O O . SER A 1 651 ? 10.724 12.600 1.432 1.00 93.38 651 SER A O 1
ATOM 5121 N N . VAL A 1 652 ? 11.759 12.761 3.417 1.00 94.62 652 VAL A N 1
ATOM 5122 C CA . VAL A 1 652 ? 10.589 12.411 4.232 1.00 94.62 652 VAL A CA 1
ATOM 5123 C C . VAL A 1 652 ? 9.524 13.499 4.139 1.00 94.62 652 VAL A C 1
ATOM 5125 O O . VAL A 1 652 ? 8.343 13.200 3.959 1.00 94.62 652 VAL A O 1
ATOM 5128 N N . ALA A 1 653 ? 9.926 14.771 4.214 1.00 95.06 653 ALA A N 1
ATOM 5129 C CA . ALA A 1 653 ? 8.999 15.890 4.085 1.00 95.06 653 ALA A CA 1
ATOM 5130 C C . ALA A 1 653 ? 8.277 15.881 2.725 1.00 95.06 653 ALA A C 1
ATOM 5132 O O . ALA A 1 653 ? 7.055 16.034 2.693 1.00 95.06 653 ALA A O 1
ATOM 5133 N N . GLN A 1 654 ? 9.009 15.640 1.632 1.00 95.69 654 GLN A N 1
ATOM 5134 C CA . GLN A 1 654 ? 8.455 15.528 0.279 1.00 95.69 654 GLN A CA 1
ATOM 5135 C C . GLN A 1 654 ? 7.519 14.326 0.130 1.00 95.69 654 GLN A C 1
ATOM 5137 O O . GLN A 1 654 ? 6.470 14.447 -0.499 1.00 95.69 654 GLN A O 1
ATOM 5142 N N . ALA A 1 655 ? 7.853 13.181 0.728 1.00 94.06 655 ALA A N 1
ATOM 5143 C CA . ALA A 1 655 ? 6.993 12.003 0.691 1.00 94.06 655 ALA A CA 1
ATOM 5144 C C . ALA A 1 655 ? 5.668 12.222 1.444 1.00 94.06 655 ALA A C 1
ATOM 5146 O O . ALA A 1 655 ? 4.608 11.831 0.956 1.00 94.06 655 ALA A O 1
ATOM 5147 N N . ILE A 1 656 ? 5.702 12.901 2.596 1.00 96.25 656 ILE A N 1
ATOM 5148 C CA . ILE A 1 656 ? 4.487 13.289 3.330 1.00 96.25 656 ILE A CA 1
ATOM 5149 C C . ILE A 1 656 ? 3.652 14.296 2.519 1.00 96.25 656 ILE A C 1
ATOM 5151 O O . ILE A 1 656 ? 2.426 14.181 2.484 1.00 96.25 656 ILE A O 1
ATOM 5155 N N . ASP A 1 657 ? 4.290 15.248 1.831 1.00 96.38 657 ASP A N 1
ATOM 5156 C CA . ASP A 1 657 ? 3.591 16.190 0.945 1.00 96.38 657 ASP A CA 1
ATOM 5157 C C . ASP A 1 657 ? 2.941 15.477 -0.251 1.00 96.38 657 ASP A C 1
ATOM 5159 O O . ASP A 1 657 ? 1.792 15.762 -0.592 1.00 96.38 657 ASP A O 1
ATOM 5163 N N . ALA A 1 658 ? 3.633 14.503 -0.849 1.00 95.25 658 ALA A N 1
ATOM 5164 C CA . ALA A 1 658 ? 3.093 13.676 -1.925 1.00 95.25 658 ALA A CA 1
ATOM 5165 C C . ALA A 1 658 ? 1.898 12.832 -1.449 1.00 95.25 658 ALA A C 1
ATOM 5167 O O . ALA A 1 658 ? 0.857 12.827 -2.103 1.00 95.25 658 ALA A O 1
ATOM 5168 N N . MET A 1 659 ? 2.004 12.190 -0.278 1.00 95.06 659 MET A N 1
ATOM 5169 C CA . MET A 1 659 ? 0.898 11.464 0.362 1.00 95.06 659 MET A CA 1
ATOM 5170 C C . MET A 1 659 ? -0.319 12.375 0.578 1.00 95.06 659 MET A C 1
ATOM 5172 O O . MET A 1 659 ? -1.451 11.978 0.298 1.00 95.06 659 MET A O 1
ATOM 5176 N N . TRP A 1 660 ? -0.104 13.605 1.055 1.00 97.25 660 TRP A N 1
ATOM 5177 C CA . TRP A 1 660 ? -1.186 14.571 1.238 1.00 97.25 660 TRP A CA 1
ATOM 5178 C C . TRP A 1 660 ? -1.855 14.936 -0.089 1.00 97.25 660 TRP A C 1
ATOM 5180 O O . TRP A 1 660 ? -3.084 14.895 -0.188 1.00 97.25 660 TRP A O 1
ATOM 5190 N N . ALA A 1 661 ? -1.058 15.276 -1.103 1.00 95.69 661 ALA A N 1
ATOM 5191 C CA . ALA A 1 661 ? -1.546 15.676 -2.419 1.00 95.69 661 ALA A CA 1
ATOM 5192 C C . ALA A 1 661 ? -2.326 14.556 -3.127 1.00 95.69 661 ALA A C 1
ATOM 5194 O O . ALA A 1 661 ? -3.334 14.839 -3.772 1.00 95.69 661 ALA A O 1
ATOM 5195 N N . ASP A 1 662 ? -1.888 13.305 -2.981 1.00 92.38 662 ASP A N 1
ATOM 5196 C CA . ASP A 1 662 ? -2.511 12.138 -3.612 1.00 92.38 662 ASP A CA 1
ATOM 5197 C C . ASP A 1 662 ? -3.778 11.671 -2.878 1.00 92.38 662 ASP A C 1
ATOM 5199 O O . ASP A 1 662 ? -4.785 11.352 -3.507 1.00 92.38 662 ASP A O 1
ATOM 5203 N N . GLN A 1 663 ? -3.767 11.662 -1.540 1.00 90.56 663 GLN A N 1
ATOM 5204 C CA . GLN A 1 663 ? -4.809 10.972 -0.770 1.00 90.56 663 GLN A CA 1
ATOM 5205 C C . GLN A 1 663 ? -5.733 11.903 0.025 1.00 90.56 663 GLN A C 1
ATOM 5207 O O . GLN A 1 663 ? -6.922 11.615 0.160 1.00 90.56 663 GLN A O 1
ATOM 5212 N N . VAL A 1 664 ? -5.227 13.024 0.552 1.00 93.75 664 VAL A N 1
ATOM 5213 C CA . VAL A 1 664 ? -5.994 13.904 1.458 1.00 93.75 664 VAL A CA 1
ATOM 5214 C C . VAL A 1 664 ? -6.610 15.087 0.718 1.00 93.75 664 VAL A C 1
ATOM 5216 O O . VAL A 1 664 ? -7.801 15.379 0.887 1.00 93.75 664 VAL A O 1
ATOM 5219 N N . ALA A 1 665 ? -5.828 15.772 -0.116 1.00 96.69 665 ALA A N 1
ATOM 5220 C CA . ALA A 1 665 ? -6.280 16.947 -0.854 1.00 96.69 665 ALA A CA 1
ATOM 5221 C C . ALA A 1 665 ? -7.488 16.660 -1.773 1.00 96.69 665 ALA A C 1
ATOM 5223 O O . ALA A 1 665 ? -8.434 17.451 -1.739 1.00 96.69 665 ALA A O 1
ATOM 5224 N N . PRO A 1 666 ? -7.560 15.531 -2.514 1.00 95.25 666 PRO A N 1
ATOM 5225 C CA . PRO A 1 666 ? -8.699 15.251 -3.394 1.00 95.25 666 PRO A CA 1
ATOM 5226 C C . PRO A 1 666 ? -10.018 15.020 -2.649 1.00 95.25 666 PRO A C 1
ATOM 5228 O O . PRO A 1 666 ? -11.089 15.265 -3.200 1.00 95.25 666 PRO A O 1
ATOM 5231 N N . VAL A 1 667 ? -9.952 14.552 -1.399 1.00 93.88 667 VAL A N 1
ATOM 5232 C CA . VAL A 1 667 ? -11.132 14.252 -0.573 1.00 93.88 667 VAL A CA 1
ATOM 5233 C C . VAL A 1 667 ? -11.580 15.477 0.220 1.00 93.88 667 VAL A C 1
ATOM 5235 O O . VAL A 1 667 ? -12.772 15.749 0.345 1.00 93.88 667 VAL A O 1
ATOM 5238 N N . THR A 1 668 ? -10.627 16.218 0.783 1.00 95.19 668 THR A N 1
ATOM 5239 C CA . THR A 1 668 ? -10.915 17.315 1.717 1.00 95.19 668 THR A CA 1
ATOM 5240 C C . THR A 1 668 ? -10.984 18.685 1.039 1.00 95.19 668 THR A C 1
ATOM 5242 O O . THR A 1 668 ? -11.594 19.602 1.588 1.00 95.19 668 THR A O 1
ATOM 5245 N N . GLY A 1 669 ? -10.372 18.831 -0.142 1.00 96.75 669 GLY A N 1
ATOM 5246 C CA . GLY A 1 669 ? -10.220 20.099 -0.858 1.00 96.75 669 GLY A CA 1
ATOM 5247 C C . GLY A 1 669 ? -9.132 21.023 -0.296 1.00 96.75 669 GLY A C 1
ATOM 5248 O O . GLY A 1 669 ? -8.997 22.149 -0.774 1.00 96.75 669 GLY A O 1
ATOM 5249 N N . HIS A 1 670 ? -8.365 20.583 0.708 1.00 97.88 670 HIS A N 1
ATOM 5250 C CA . HIS A 1 670 ? -7.320 21.383 1.357 1.00 97.88 670 HIS A CA 1
ATOM 5251 C C . HIS A 1 670 ? -5.938 21.036 0.814 1.00 97.88 670 HIS A C 1
ATOM 5253 O O . HIS A 1 670 ? -5.540 19.872 0.800 1.00 97.88 670 HIS A O 1
ATOM 5259 N N . ALA A 1 671 ? -5.192 22.057 0.392 1.00 96.12 671 ALA A N 1
ATOM 5260 C CA . ALA A 1 671 ? -3.870 21.885 -0.212 1.00 96.12 671 ALA A CA 1
ATOM 5261 C C . ALA A 1 671 ? -2.810 21.391 0.786 1.00 96.12 671 ALA A C 1
ATOM 5263 O O . ALA A 1 671 ? -1.830 20.777 0.383 1.00 96.12 671 ALA A O 1
ATOM 5264 N N . ASP A 1 672 ? -3.010 21.655 2.077 1.00 96.50 672 ASP A N 1
ATOM 5265 C CA . ASP A 1 672 ? -2.091 21.306 3.158 1.00 96.50 672 ASP A CA 1
ATOM 5266 C C . ASP A 1 672 ? -2.840 21.162 4.496 1.00 96.50 672 ASP A C 1
ATOM 5268 O O . ASP A 1 672 ? -4.023 21.505 4.622 1.00 96.50 672 ASP A O 1
ATOM 5272 N N . PHE A 1 673 ? -2.152 20.672 5.532 1.00 97.12 673 PHE A N 1
ATOM 5273 C CA . PHE A 1 673 ? -2.757 20.546 6.859 1.00 97.12 673 PHE A CA 1
ATOM 5274 C C . PHE A 1 673 ? -3.140 21.904 7.458 1.00 97.12 673 PHE A C 1
ATOM 5276 O O . PHE A 1 673 ? -4.141 21.999 8.161 1.00 97.12 673 PHE A O 1
ATOM 5283 N N . ALA A 1 674 ? -2.397 22.973 7.164 1.00 95.94 674 ALA A N 1
ATOM 5284 C CA . ALA A 1 674 ? -2.680 24.304 7.698 1.00 95.94 674 ALA A CA 1
ATOM 5285 C C . ALA A 1 674 ? -4.034 24.859 7.214 1.00 95.94 674 ALA A C 1
ATOM 5287 O O . ALA A 1 674 ? -4.783 25.449 7.996 1.00 95.94 674 ALA A O 1
ATOM 5288 N N . SER A 1 675 ? -4.368 24.669 5.937 1.00 96.75 675 SER A N 1
ATOM 5289 C CA . SER A 1 675 ? -5.672 25.024 5.368 1.00 96.75 675 SER A CA 1
ATOM 5290 C C . SER A 1 675 ? -6.795 24.154 5.931 1.00 96.75 675 SER A C 1
ATOM 5292 O O . SER A 1 675 ? -7.829 24.700 6.327 1.00 96.75 675 SER A O 1
ATOM 5294 N N . LEU A 1 676 ? -6.558 22.847 6.093 1.00 97.06 676 LEU A N 1
ATOM 5295 C CA . LEU A 1 676 ? -7.509 21.949 6.751 1.00 97.06 676 LEU A CA 1
ATOM 5296 C C . LEU A 1 676 ? -7.770 22.369 8.203 1.00 97.06 676 LEU A C 1
ATOM 5298 O O . LEU A 1 676 ? -8.933 22.474 8.593 1.00 97.06 676 LEU A O 1
ATOM 5302 N N . ALA A 1 677 ? -6.716 22.654 8.972 1.00 96.50 677 ALA A N 1
ATOM 5303 C CA . ALA A 1 677 ? -6.777 23.072 10.370 1.00 96.50 677 ALA A CA 1
ATOM 5304 C C . ALA A 1 677 ? -7.607 24.350 10.539 1.00 96.50 677 ALA A C 1
ATOM 5306 O O . ALA A 1 677 ? -8.560 24.353 11.312 1.00 96.50 677 ALA A O 1
ATOM 5307 N N . ARG A 1 678 ? -7.348 25.392 9.731 1.00 94.56 678 ARG A N 1
ATOM 5308 C CA . ARG A 1 678 ? -8.199 26.599 9.709 1.00 94.56 678 ARG A CA 1
ATOM 5309 C C . ARG A 1 678 ? -9.670 26.246 9.501 1.00 94.56 678 ARG A C 1
ATOM 5311 O O . ARG A 1 678 ? -10.528 26.722 10.234 1.00 94.56 678 ARG A O 1
ATOM 5318 N N . SER A 1 679 ? -9.954 25.343 8.561 1.00 93.88 679 SER A N 1
ATOM 5319 C CA . SER A 1 679 ? -11.330 24.963 8.238 1.00 93.88 679 SER A CA 1
ATOM 5320 C C . SER A 1 679 ? -12.073 24.253 9.370 1.00 93.88 679 SER A C 1
ATOM 5322 O O . SER A 1 679 ? -13.298 24.350 9.404 1.00 93.88 679 SER A O 1
ATOM 5324 N N . ILE A 1 680 ? -11.375 23.526 10.248 1.00 94.44 680 ILE A N 1
ATOM 5325 C CA . ILE A 1 680 ? -11.984 22.812 11.382 1.00 94.44 680 ILE A CA 1
ATOM 5326 C C . ILE A 1 680 ? -11.991 23.663 12.657 1.00 94.44 680 ILE A C 1
ATOM 5328 O O . ILE A 1 680 ? -12.927 23.564 13.442 1.00 94.44 680 ILE A O 1
ATOM 5332 N N . ASP A 1 681 ? -11.003 24.542 12.829 1.00 92.44 681 ASP A N 1
ATOM 5333 C CA . ASP A 1 681 ? -10.809 25.333 14.046 1.00 92.44 681 ASP A CA 1
ATOM 5334 C C . ASP A 1 681 ? -11.642 26.628 14.074 1.00 92.44 681 ASP A C 1
ATOM 5336 O O . ASP A 1 681 ? -12.069 27.061 15.143 1.00 92.44 681 ASP A O 1
ATOM 5340 N N . GLU A 1 682 ? -11.904 27.247 12.915 1.00 75.00 682 GLU A N 1
ATOM 5341 C CA . GLU A 1 682 ? -12.695 28.489 12.787 1.00 75.00 682 GLU A CA 1
ATOM 5342 C C . GLU A 1 682 ? -14.199 28.295 13.060 1.00 75.00 682 GLU A C 1
ATOM 5344 O O . GLU A 1 682 ? -14.955 29.263 13.107 1.00 75.00 682 GLU A O 1
ATOM 5349 N N . ARG A 1 683 ? -14.663 27.052 13.227 1.00 63.50 683 ARG A N 1
ATOM 5350 C CA . ARG A 1 683 ? -16.094 26.704 13.329 1.00 63.50 683 ARG A CA 1
ATOM 5351 C C . ARG A 1 683 ? -16.662 26.773 14.741 1.00 63.50 683 ARG A C 1
ATOM 5353 O O . ARG A 1 683 ? -17.740 26.238 14.992 1.00 63.50 683 ARG A O 1
ATOM 5360 N N . GLY A 1 684 ? -15.916 27.364 15.659 1.00 48.69 684 GLY A N 1
ATOM 5361 C CA . GLY A 1 684 ? -16.134 27.200 17.079 1.00 48.69 684 GLY A CA 1
ATOM 5362 C C . GLY A 1 684 ? -16.311 28.486 17.853 1.00 48.69 684 GLY A C 1
ATOM 5363 O O . GLY A 1 684 ? -15.656 29.482 17.482 1.00 48.69 684 GLY A O 1
#

Sequence (684 aa):
MSDTDQQKWDQRYTQQVQRETPSPAPWLVEMLPELPAGTALDLACGRGGNAIYLAGRGYTVDAIDISPVGLQLAQEAALSAGVKVNFSCQDLLADVQISNWHYDLIVMYHFMAPALLARLHEALRPGGVLMVEQHMSGFPGAAGPGSDRFRIAPGELAQAVCGLEVVRVEEGLFSRGEAAPFALSRLLARRAVYRDEQNPLGYYDRELTKQKRDQKEVFDFKAGGHQSSNPVLCDKGFGDRHTSAARLNYYPAEDPVPAAERADVSALGDLALHHHTDPGAITLLLQDDHGGLQALSKTDGWINVPPQPGTIVVNVGDVLQVWTNDRCTAGVHRVLSVASSRGRYSTPFFYQPRVDALVEPWLAADETPHYNSFSWRDYIRGRVTDNFADYGESDIQIDRYRIAAEAQSYDEAPNYKSYTPQSGDVFISSWAKSGTTLLQQMFHQLRTGGDMDFDDISRMTPWEDTALMLDFDMTVQQVASPRGFKSHRDYQRLPPGMRYIVSLRDPKETYVSFYRFMDGWQIEPGAIPMEDFLPIWMSGGPGGCDYVTHLLSWYARRNEADTLLASYQWVVKNRAEMIRRMAELCGIELTPELADLVLHRTSREYMVEHKDKFDDAMVSAALERKHGIPADSDSSKVQAQGSDAKVLPDSVAQAIDAMWADQVAPVTGHADFASLARSIDERG

pLDDT: mean 83.79, std 14.3, range [32.75, 98.5]

Foldseek 3Di:
DLVVVQVVLQVVLVVCVPDDQQAADVVCVVCVVVADAEEEEEEQCQLPRNVLVNQVVPYAYEYEHQYPNSVVNNVVSSVVSVGDYHYDHDDPQPPDDLQPAEGLEYEYELADRLPSQQCCLNNYHAFHKYKYKYFAPPDPQADHDPDCVSHDHPPVSVVSYDQWAWPDWDFDWADDPPHHTTGMIITMTTRAHDADPVRPAAWHLWAFFLQATAQKTKGKADDQADADPDPVQCVQFQGRQFPKIKMKIWRALDRSDDPVCCVVGHDYDQFNWDKDFAAFAKKWKDWDQQFFKWWQDPPPGTDGDGDDPPDIDMFGGQLNCQQQLNPDDGITMGGGHGPDNGTTIMMIIGRHGHQAGWRHYNDDVPDDHQFAIDGSNLQVSQQSVSSHDCPVDDRRGRVVGGDPPPDDCPVPQNQFDAADDDALEEEEAEAPLQCSLLVLLLLQLQFQVDDPPDQASCLQAPERLCRRLLSHHNPDDHPGPPRHHYYHDFPVRDDPNYAYEYAYEFPLLSLLLVCLQCQQFVHDHPPADSVRCLVVQQSAGGNRHHNLRRVLRLLVCLPPLRYHYAYSVLCLVPVLVVSVVSCVSSVGDDDPSSSVSSVVCSDLVNCVVVQSRHAPLSSLVSCCVPPVRHSDGPHTSRDPDGRDSVVDDPSSVVVSLVCCCPRPCVSQVDNGVVRVNCVSNVPD

InterPro domains:
  IPR000863 Sulfotransferase domain [PF00685] (425-610)
  IPR005123 Oxoglutarate/iron-dependent dioxygenase domain [PS51471] (242-353)
  IPR027417 P-loop containing nucleoside triphosphate hydrolase [G3DSA:3.40.50.300] (394-659)
  IPR027417 P-loop containing nucleoside triphosphate hydrolase [SSF52540] (413-662)
  IPR027443 Isopenicillin N synthase-like superfamily [G3DSA:2.60.120.330] (228-393)
  IPR029063 S-adenosyl-L-methionine-dependent methyltransferase superfamily [G3DSA:3.40.50.150] (8-186)
  IPR029063 S-adenosyl-L-methionine-dependent methyltransferase superfamily [SSF53335] (2-164)
  IPR041698 Methyltransferase domain 25 [PF13649] (41-128)
  IPR044861 Isopenicillin N synthase-like, Fe(2+) 2OG dioxygenase domain [PF03171] (245-353)

Organism: Symbiodinium pilosum (NCBI:txid2952)

Radius of gyration: 33.53 Å; chains: 1; bounding box: 70×66×99 Å

Secondary structure (DSSP, 8-state):
-HHHHHHHHHHHHHHHTTS------HHHHHHGGGSPPSEEEEET-TTTHHHHHHHTTT-EEEEEES-HHHHHHHHHHHHHTT--EEEEE--TTS----TT--EEEEEEES---HHHHTTHHHHEEEEEEEEEEEEBSS-TT-BS-SSGGG-B-TTHHHHH--S-EEEEEEEEEE--TTSPPEEEEEEEEE---B--SS--SSEESB-EETTEE-S-EEEEEPPS------HHHIIIIISTTB--EEEEEEE-SS-SS-GGGTTSSPPP-SEEEEEE--SSSEEEEEE-SS--EEEEETTTEEEEE---TT--EEEE-HHHHHHTTTSS----EEEEPP-STT-EEEEEEEE--BTTPEE---PPTTPPPSB--EEHHHHHHHHHHTTT---SS----GGGGB---S---BTTBTT-B-----TT-EEE-PPTTSSHHHHHHHHHHHHHTS----S-HHHHS-BGGGTTTTT-BTTSPPSSSS-EEE----GGGSPTTSEEEEEE--HHHHHHHHHHHHBTTTB-TTSS-TTTTHHHHHH--GGG--HHHHHHHHHHTTT-TTEEEEEHHHHHHTHHHHHHHHHHHHT----HHHHHHHHHHTSHHHHHHTGGGTS-HHHHHHHHHHH---S--S--SS-SS---GGGS-HHHHHHHHHHIIIIIHHHH--SSHHHHHHHHHTT-

=== Feature glossary ===
Key to the feature types in this record:

Secondary structure (8-state, DSSP). Secondary structure is the local, repeating backbone conformation. DSSP classifies it into eight states by reading the hydrogen-bond network: three helix types (H, G, I), two β types (E, B), two non-regular types (T, S), and unstructured coil (-).

Backbone torsions (φ/ψ). Backbone dihedral angles. Every residue except chain termini has a φ (preceding-C → N → Cα → C) and a ψ (N → Cα → C → next-N). They are reported in degrees following the IUPAC sign convention. Secondary structure is essentially a statement about which (φ, ψ) basin each residue occupies.

Predicted aligned error. Predicted Aligned Error (PAE) is an AlphaFold confidence matrix: entry (i, j) is the expected error in the position of residue j, in ångströms, when the prediction is superimposed on the true structure at residue i. Low PAE within a block of residues means that block is internally rigid and well-predicted; high PAE between two blocks means their relative placement is uncertain even if each block individually is confident.

B-factor. B-factor (Debye–Waller factor) reflects atomic displacement in the crystal lattice. It is an experimental observable (units Å²), not a prediction; low values mean the atom is pinned down, high values mean it moves or is heterogeneous across the crystal.

Secondary structure (3-state, P-SEA). Three-state secondary structure (P-SEA) collapses the eight DSSP classes into helix (a), strand (b), and coil (c). P-SEA assigns these from Cα geometry alone — distances and angles — without requiring backbone oxygens, so it works on any Cα trace.

Sequence. Primary structure: the covalent order of the twenty standard amino acids along the backbone. Two proteins with the same sequence will (almost always) fold to the same structure; two with 30% identity often share a fold but not the details.

pLDDT. pLDDT is the predicted lDDT-Cα score: AlphaFold's confidence that the local environment of each residue (all inter-atomic distances within 15 Å) is correctly placed. It is a per-residue number between 0 and 100, with higher meaning more reliable.

InterPro / GO / CATH / organism. Functional annotations link the protein to curated databases. InterPro entries identify conserved domains and families by matching the sequence against member-database signatures (Pfam, PROSITE, CDD, …). Gene Ontology (GO) terms describe molecular function, biological process, and cellular component in a controlled vocabulary. CATH places the structure in a hierarchical fold classification (Class/Architecture/Topology/Homologous-superfamily). The organism is the source species.

Contact-map, Ramachandran, and PAE plots. Three diagnostic plots accompany the record. The Cα contact map visualizes the tertiary structure as a 2D adjacency matrix (8 Å cutoff, sequence-local contacts suppressed). The Ramachandran plot shows the distribution of backbone (φ, ψ) torsions, with points in the α and β basins reflecting secondary structure content. The PAE plot shows AlphaFold's inter-residue confidence as a color matrix.

mmCIF coordinates. The mmCIF table is the protein's shape written out atom by atom. For each backbone N, Cα, C, and carbonyl O, it records an (x, y, z) coordinate triple in Å plus the residue type, chain letter, and residue number.

Radius of gyration, Cα contacts, bounding box. Three whole-structure scalars: the radius of gyration (RMS distance of Cα from centroid, in Å), the count of Cα–Cα contacts (pairs closer than 8 Å and separated by more than four residues in sequence — i.e. tertiary, not local, contacts), and the bounding-box dimensions. Together they distinguish compact globular folds from extended fibres or disordered chains.

Foldseek 3Di. The Foldseek 3Di string encodes local tertiary geometry as a 20-letter alphabet — one character per residue — derived from the relative positions of nearby Cα atoms. Unlike the amino-acid sequence, 3Di is a direct function of the 3D structure, so two proteins with the same fold have similar 3Di strings even at low sequence identity.

Rendered structure images. Six rendered views show the 3D structure from the faces of a cube — i.e. along ±x, ±y, ±z. Rendering representation is drawn randomly per protein from cartoon (secondary-structure ribbons), sticks (backbone bonds), or molecular surface; coloring is either N→C rainbow (blue at the N-terminus through red at the C-terminus) or one color per chain.

Nearest PDB structures. The Foldseek neighbor list gives the closest experimentally determined structures in the PDB, ranked by structural alignment. TM-score near 1 means near-identical fold; near 0.3 means only rough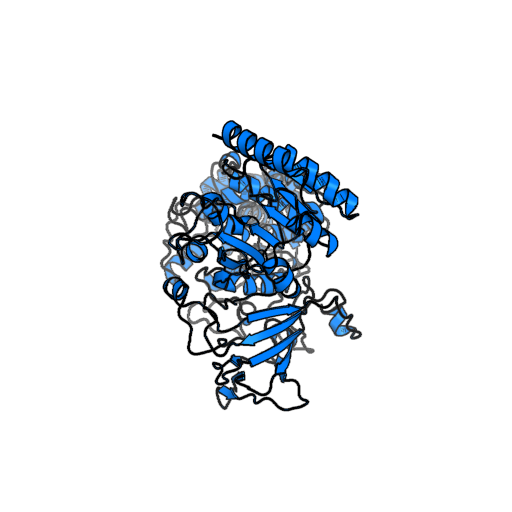 topology match. This is how one finds what a novel AlphaFold prediction most resembles in the solved-structure universe.

Solvent-accessible surface area. SASA measures how much of the protein is reachable by solvent. It is computed by rolling a water-sized probe over the atomic surface and summing the exposed area (Å²). Per-residue SASA distinguishes core (buried, low SASA) from surface (exposed, high SASA) residues; total SASA is a whole-molecule size measure.